Protein AF-A0A8H5CQ80-F1 (afdb_monomer_lite)

Secondary structure (DSSP, 8-state):
-----S-TT-EEEEEESSSTTEEEEE-TTTS-BEEEEE----GGG-EEEEEETTEEEEEETTT-PEEEESS--STT--PPTTPBEEEESS---BEEEEE--SSTTSPPEEEEE-TTSS-EEE---TT-SSTTB-EEE-S--GGG-EEEEE-EEEEEEE---STTSHHHHHHHHHHHTT-EEEEEE-TTS--HHHHHHHHTSTT--EEEEE---SSHHHHHHHHHHHHHHS-TTTEEEEEEEEEPPPPP---GGG--HHHHHHHHIIIIIHHHHHHHHHHHHHHT-SSPPTTT--SEEEEEEEEGGGT---TT-TTHHHHHHHHHHHHHHHHHHHTTTTEEEEEEEETTGGGGSTT------GGGS--HHHHHHHHHHHHH--GGG--SEEEE--TT-HHHHHHHHHHHHHHTTS-SPP-

pLDDT: mean 84.04, std 16.62, range [25.98, 98.75]

Foldseek 3Di:
DPPPLDDAQFKWWKAALVNRQWTFFQDPVVSKFTFIDGDDQAQRRIWGWHDDPAFTWTAGRPPRFTFAWPDDQDLPDDDDWQGFIITHPDTHGWHWDWDDDDDPPDQIKTWTHRHPDLWTWFQDDPPDHDPGTITIDRDDDSRRIIGIQTEAEEAEAECLPACFALSLLLQQLVLVVLHAYEYEYAPVYDCPVSQVVSVVRPNYHYDYFHQPALALVSLVVSLVVVCVVAPSVRYQHAHYEYEQDFQDQAQQVVQDPVSVVRSCSRQPRSLVSSVVSSVVSLVPNNFQDPQQRASHEYEYEAEPLLPDDDNRSHCRSVSRVNSLVVLVVCCVVCLVVRYAGAYEYEYDSVPPDPPPPPPDPPLQDDRSNNSSVVVVVQRNHHSVDHDRYHYDGRPPHPVVVCVVVVVVVVVVVVPDPDD

Organism: NCBI:txid201217

InterPro domains:
  IPR000772 Ricin B, lectin domain [PF14200] (43-122)
  IPR002347 Short-chain dehydrogenase/reductase SDR [PF00106] (155-351)
  IPR035992 Ricin B-like lectins [SSF50370] (6-150)
  IPR036291 NAD(P)-binding domain superfamily [SSF51735] (153-387)

Sequence (419 aa):
MSVREVHSGRRYRLTNGYFTDQVLNLSTSDHRSIIRHGFHGGDNQKWEFLETNDGWYIKNVSTGLYVAVEGPRNSDAEYANWTKVVGSQEPFKWHLHLEVGPGAALAPVFRVQVPRSDKRLEFGLNGATLDGIVCLYCSPGVHQRWSLVEFRRVMVIAGVDNDRGAGAAVAHRFAGEGYAIALVDTPNNSLDRLQRELSSISGVEAATFLLQSYSAQAIVEVWESIKKRFNSSSYEIRVGIWNSPRPERKRFLDITPDEIEQSTQANIVAAVSFARQAILAFRENTSLESGSRKYGTLIFTGGTESLQINAFAGTSSLFQCALRFLSQTLNKEFGPDNIHVAHVILGDFSSFGPRSEREGSEDLKQTAESIAKSYLHLVGQDRSAWTWELDLRPAQSPYSRTLGAEIISLLARVDGPPV

Structure (mmCIF, N/CA/C/O backbone):
data_AF-A0A8H5CQ80-F1
#
_entry.id   AF-A0A8H5CQ80-F1
#
loop_
_atom_site.group_PDB
_atom_site.id
_atom_site.type_symbol
_atom_site.label_atom_id
_atom_site.label_alt_id
_atom_site.label_comp_id
_atom_site.label_asym_id
_atom_site.label_entity_id
_atom_site.label_seq_id
_atom_site.pdbx_PDB_ins_code
_atom_site.Cartn_x
_atom_site.Cartn_y
_atom_site.Cartn_z
_atom_site.occupancy
_atom_site.B_iso_or_equiv
_atom_site.auth_seq_id
_atom_site.auth_comp_id
_atom_site.auth_asym_id
_atom_site.auth_atom_id
_atom_site.pdbx_PDB_model_num
ATOM 1 N N . MET A 1 1 ? -30.209 7.115 -1.397 1.00 25.98 1 MET A N 1
ATOM 2 C CA . MET A 1 1 ? -29.107 6.134 -1.301 1.00 25.98 1 MET A CA 1
ATOM 3 C C . MET A 1 1 ? -28.359 6.437 -0.019 1.00 25.98 1 MET A C 1
ATOM 5 O O . MET A 1 1 ? -27.890 7.559 0.107 1.00 25.98 1 MET A O 1
ATOM 9 N N . SER A 1 2 ? -28.315 5.525 0.959 1.00 27.94 2 SER A N 1
ATOM 10 C CA . SER A 1 2 ? -27.436 5.735 2.113 1.00 27.94 2 SER A CA 1
ATOM 11 C C . SER A 1 2 ? -26.006 5.604 1.609 1.00 27.94 2 SER A C 1
ATOM 13 O O . SER A 1 2 ? -25.601 4.513 1.203 1.00 27.94 2 SER A O 1
ATOM 15 N N . VAL A 1 3 ? -25.248 6.695 1.595 1.00 38.47 3 VAL A N 1
ATOM 16 C CA . VAL A 1 3 ? -23.794 6.580 1.543 1.00 38.47 3 VAL A CA 1
ATOM 17 C C . VAL A 1 3 ? -23.433 5.831 2.823 1.00 38.47 3 VAL A C 1
ATOM 19 O O . VAL A 1 3 ? -23.606 6.354 3.919 1.00 38.47 3 VAL A O 1
ATOM 22 N N . ARG A 1 4 ? -23.091 4.543 2.719 1.00 53.56 4 ARG A N 1
ATOM 23 C CA . ARG A 1 4 ? -22.520 3.819 3.855 1.00 53.56 4 ARG A CA 1
ATOM 24 C C . ARG A 1 4 ? -21.149 4.443 4.080 1.00 53.56 4 ARG A C 1
ATOM 26 O O . ARG A 1 4 ? -20.244 4.204 3.297 1.00 53.56 4 ARG A O 1
ATOM 33 N N . GLU A 1 5 ? -21.040 5.303 5.082 1.00 77.44 5 GLU A N 1
ATOM 34 C CA . GLU A 1 5 ? -19.808 6.040 5.401 1.00 77.44 5 GLU A CA 1
ATOM 35 C C . GLU A 1 5 ? -18.782 5.175 6.150 1.00 77.44 5 GLU A C 1
ATOM 37 O O . GLU A 1 5 ? -17.594 5.488 6.180 1.00 77.44 5 GLU A O 1
ATOM 42 N N . VAL A 1 6 ? -19.239 4.058 6.724 1.00 85.75 6 VAL A N 1
ATOM 43 C CA . VAL A 1 6 ? -18.405 3.033 7.355 1.00 85.75 6 VAL A CA 1
ATOM 44 C C . VAL A 1 6 ? -18.581 1.730 6.586 1.00 85.75 6 VAL A C 1
ATOM 46 O O . VAL A 1 6 ? -19.703 1.317 6.283 1.00 85.75 6 VAL A O 1
ATOM 49 N N . HIS A 1 7 ? -17.468 1.076 6.274 1.00 86.94 7 HIS A N 1
ATOM 50 C CA . HIS A 1 7 ? -17.417 -0.150 5.493 1.00 86.94 7 HIS A CA 1
ATOM 51 C C . HIS A 1 7 ? -16.868 -1.294 6.347 1.00 86.94 7 HIS A C 1
ATOM 53 O O . HIS A 1 7 ? -15.833 -1.160 7.001 1.00 86.94 7 HIS A O 1
ATOM 59 N N . SER A 1 8 ? -17.557 -2.435 6.311 1.00 90.69 8 SER A N 1
ATOM 60 C CA . SER A 1 8 ? -17.121 -3.650 7.004 1.00 90.69 8 SER A CA 1
ATOM 61 C C . SER A 1 8 ? -15.742 -4.111 6.515 1.00 90.69 8 SER A C 1
ATOM 63 O O . SER A 1 8 ? -15.456 -4.068 5.318 1.00 90.69 8 SER A O 1
ATOM 65 N N . GLY A 1 9 ? -14.880 -4.530 7.440 1.00 87.00 9 GLY A N 1
ATOM 66 C CA . GLY A 1 9 ? -13.499 -4.957 7.195 1.00 87.00 9 GLY A CA 1
ATOM 67 C C . GLY A 1 9 ? -12.501 -3.817 6.958 1.00 87.00 9 GLY A C 1
ATOM 68 O O . GLY A 1 9 ? -11.306 -4.074 6.806 1.00 87.00 9 GLY A O 1
ATOM 69 N N . ARG A 1 10 ? -12.940 -2.549 6.920 1.00 86.69 10 ARG A N 1
ATOM 70 C CA . ARG A 1 10 ? -12.029 -1.399 6.809 1.00 86.69 10 ARG A CA 1
ATOM 71 C C . ARG A 1 10 ? -11.515 -0.975 8.184 1.00 86.69 10 ARG A C 1
ATOM 73 O O . ARG A 1 10 ? -12.141 -1.212 9.220 1.00 86.69 10 ARG A O 1
ATOM 80 N N . ARG A 1 11 ? -10.334 -0.354 8.177 1.00 90.25 11 ARG A N 1
ATOM 81 C CA . ARG A 1 11 ? -9.630 0.109 9.376 1.00 90.25 11 ARG A CA 1
ATOM 82 C C . ARG A 1 11 ? -9.826 1.604 9.537 1.00 90.25 11 ARG A C 1
ATOM 84 O O . ARG A 1 11 ? -9.648 2.357 8.585 1.00 90.25 11 ARG A O 1
ATOM 91 N N . TYR A 1 12 ? -10.117 2.023 10.756 1.00 91.75 12 TYR A N 1
ATOM 92 C CA . TYR A 1 12 ? -10.395 3.405 11.092 1.00 91.75 12 TYR A CA 1
ATOM 93 C C . TYR A 1 12 ? -9.608 3.833 12.319 1.00 91.75 12 TYR A C 1
ATOM 95 O O . TYR A 1 12 ? -9.352 3.055 13.241 1.00 91.75 12 TYR A O 1
ATOM 103 N N . ARG A 1 13 ? -9.278 5.115 12.351 1.00 91.50 13 ARG A N 1
ATOM 104 C CA . ARG A 1 13 ? -8.938 5.841 13.566 1.00 91.50 13 ARG A CA 1
ATOM 105 C C . ARG A 1 13 ? -10.176 6.595 14.026 1.00 91.50 13 ARG A C 1
ATOM 107 O O . ARG A 1 13 ? -10.777 7.317 13.233 1.00 91.50 13 ARG A O 1
ATOM 114 N N . LEU A 1 14 ? -10.530 6.460 15.298 1.00 92.69 14 LEU A N 1
ATOM 115 C CA . LEU A 1 14 ? -11.613 7.236 15.895 1.00 92.69 14 LEU A CA 1
ATOM 116 C C . LEU A 1 14 ? -11.020 8.475 16.566 1.00 92.69 14 LEU A C 1
ATOM 118 O O . LEU A 1 14 ? -10.295 8.342 17.554 1.00 92.69 14 LEU A O 1
ATOM 122 N N . THR A 1 15 ? -11.322 9.659 16.036 1.00 89.00 15 THR A N 1
ATOM 123 C CA . THR A 1 15 ? -10.978 10.951 16.648 1.00 89.00 15 THR A CA 1
ATOM 124 C C . THR A 1 15 ? -12.203 11.542 17.332 1.00 89.00 15 THR A C 1
ATOM 126 O O . THR A 1 15 ? -13.343 11.309 16.921 1.00 89.00 15 THR A O 1
ATOM 129 N N . ASN A 1 16 ? -11.980 12.308 18.394 1.00 86.38 16 ASN A N 1
ATOM 130 C CA . ASN A 1 16 ? -13.064 12.922 19.146 1.00 86.38 16 ASN A CA 1
ATOM 131 C C . ASN A 1 16 ? -13.352 14.347 18.676 1.00 86.38 16 ASN A C 1
ATOM 133 O O . ASN A 1 16 ? -12.437 15.114 18.388 1.00 86.38 16 ASN A O 1
ATOM 137 N N . GLY A 1 17 ? -14.632 14.716 18.649 1.00 77.62 17 GLY A N 1
ATOM 138 C CA . GLY A 1 17 ? -15.070 16.042 18.218 1.00 77.62 17 GLY A CA 1
ATOM 139 C C . GLY A 1 17 ? -14.641 17.186 19.143 1.00 77.62 17 GLY A C 1
ATOM 140 O O . GLY A 1 17 ? -14.651 18.332 18.706 1.00 77.62 17 GLY A O 1
ATOM 141 N N . TYR A 1 18 ? -14.269 16.901 20.395 1.00 80.81 18 TYR A N 1
ATOM 142 C CA . TYR A 1 18 ? -13.753 17.897 21.338 1.00 80.81 18 TYR A CA 1
ATOM 143 C C . TYR A 1 18 ? -12.227 17.826 21.468 1.00 80.81 18 TYR A C 1
ATOM 145 O O . TYR A 1 18 ? -11.534 18.820 21.267 1.00 80.81 18 TYR A O 1
ATOM 153 N N . PHE A 1 19 ? -11.689 16.640 21.760 1.00 78.44 19 PHE A N 1
ATOM 154 C CA . PHE A 1 19 ? -10.244 16.405 21.835 1.00 78.44 19 PHE A CA 1
ATOM 155 C C . PHE A 1 19 ? -9.700 16.014 20.457 1.00 78.44 19 PHE A C 1
ATOM 157 O O . PHE A 1 19 ? -9.468 14.840 20.175 1.00 78.44 19 PHE A O 1
ATOM 164 N N . THR A 1 20 ? -9.564 17.006 19.579 1.00 75.38 20 THR A N 1
ATOM 165 C CA . THR A 1 20 ? -9.284 16.789 18.146 1.00 75.38 20 THR A CA 1
ATOM 166 C C . THR A 1 20 ? -7.913 16.170 17.843 1.00 75.38 20 THR A C 1
ATOM 168 O O . THR A 1 20 ? -7.733 15.578 16.780 1.00 75.38 20 THR A O 1
ATOM 171 N N . ASP A 1 21 ? -6.967 16.251 18.778 1.00 80.56 21 ASP A N 1
ATOM 172 C CA . ASP A 1 21 ? -5.629 15.651 18.727 1.00 80.56 21 ASP A CA 1
ATOM 173 C C . ASP A 1 21 ? -5.555 14.257 19.385 1.00 80.56 21 ASP A C 1
ATOM 175 O O . ASP A 1 21 ? -4.530 13.574 19.297 1.00 80.56 21 ASP A O 1
ATOM 179 N N . GLN A 1 22 ? -6.639 13.817 20.032 1.00 87.06 22 GLN A N 1
ATOM 180 C CA . GLN A 1 22 ? -6.711 12.563 20.777 1.00 87.06 22 GLN A CA 1
ATOM 181 C C . GLN A 1 22 ? -7.556 11.519 20.041 1.00 87.06 22 GLN A C 1
ATOM 183 O O . GLN A 1 22 ? -8.558 11.819 19.383 1.00 87.06 22 GLN A O 1
ATOM 188 N N . VAL A 1 23 ? -7.163 10.256 20.188 1.00 92.19 23 VAL A N 1
ATOM 189 C CA . VAL A 1 23 ? -7.781 9.116 19.503 1.00 92.19 23 VAL A CA 1
ATOM 190 C C . VAL A 1 23 ? -8.114 7.987 20.455 1.00 92.19 23 VAL A C 1
ATOM 192 O O . VAL A 1 23 ? -7.572 7.903 21.560 1.00 92.19 23 VAL A O 1
ATOM 195 N N . LEU A 1 24 ? -9.015 7.104 20.017 1.00 94.25 24 LEU A N 1
ATOM 196 C CA . LEU A 1 24 ? -9.318 5.873 20.740 1.00 94.25 24 LEU A CA 1
ATOM 197 C C . LEU A 1 24 ? -8.093 4.956 20.706 1.00 94.25 24 LEU A C 1
ATOM 199 O O . LEU A 1 24 ? -7.647 4.556 19.629 1.00 94.25 24 LEU A O 1
ATOM 203 N N . ASN A 1 25 ? -7.562 4.619 21.877 1.00 94.56 25 ASN A N 1
ATOM 204 C CA . ASN A 1 25 ? -6.299 3.907 22.013 1.00 94.56 25 ASN A CA 1
ATOM 205 C C . ASN A 1 25 ? -6.447 2.725 22.977 1.00 94.56 25 ASN A C 1
ATOM 207 O O . ASN A 1 25 ? -6.841 2.905 24.127 1.00 94.56 25 ASN A O 1
ATOM 211 N N . LEU A 1 26 ? -6.083 1.521 22.536 1.00 96.00 26 LEU A N 1
ATOM 212 C CA . LEU A 1 26 ? -5.882 0.400 23.449 1.00 96.00 26 LEU A CA 1
ATOM 213 C C . LEU A 1 26 ? -4.549 0.593 24.173 1.00 96.00 26 LEU A C 1
ATOM 215 O O . LEU A 1 26 ? -3.501 0.737 23.536 1.00 96.00 26 LEU A O 1
ATOM 219 N N . SER A 1 27 ? -4.587 0.610 25.501 1.00 93.88 27 SER A N 1
ATOM 220 C CA . SER A 1 27 ? -3.388 0.760 26.314 1.00 93.88 27 SER A CA 1
ATOM 221 C C . SER A 1 27 ? -2.423 -0.403 26.079 1.00 93.88 27 SER A C 1
ATOM 223 O O . SER A 1 27 ? -2.795 -1.574 26.153 1.00 93.88 27 SER A O 1
ATOM 225 N N . THR A 1 28 ? -1.163 -0.080 25.799 1.00 91.00 28 THR A N 1
ATOM 226 C CA . THR A 1 28 ? -0.093 -1.072 25.641 1.00 91.00 28 THR A CA 1
ATOM 227 C C . THR A 1 28 ? 0.518 -1.496 26.974 1.00 91.00 28 THR A C 1
ATOM 229 O O . THR A 1 28 ? 1.330 -2.412 26.982 1.00 91.00 28 THR A O 1
ATOM 232 N N . SER A 1 29 ? 0.167 -0.842 28.089 1.00 91.44 29 SER A N 1
ATOM 233 C CA . SER A 1 29 ? 0.681 -1.205 29.415 1.00 91.44 29 SER A CA 1
ATOM 234 C C . SER A 1 29 ? -0.055 -2.395 30.026 1.00 91.44 29 SER A C 1
ATOM 236 O O . SER A 1 29 ? 0.568 -3.226 30.677 1.00 91.44 29 SER A O 1
ATOM 238 N N . ASP A 1 30 ? -1.369 -2.487 29.809 1.00 92.44 30 ASP A N 1
ATOM 239 C CA . ASP A 1 30 ? -2.225 -3.532 30.381 1.00 92.44 30 ASP A CA 1
ATOM 240 C C . ASP A 1 30 ? -2.962 -4.372 29.325 1.00 92.44 30 ASP A C 1
ATOM 242 O O . ASP A 1 30 ? -3.636 -5.338 29.680 1.00 92.44 30 ASP A O 1
ATOM 246 N N . HIS A 1 31 ? -2.856 -4.003 28.040 1.00 90.19 31 HIS A N 1
ATOM 247 C CA . HIS A 1 31 ? -3.554 -4.630 26.913 1.00 90.19 31 HIS A CA 1
ATOM 248 C C . HIS A 1 31 ? -5.062 -4.803 27.137 1.00 90.19 31 HIS A C 1
ATOM 250 O O . HIS A 1 31 ? -5.678 -5.722 26.596 1.00 90.19 31 HIS A O 1
ATOM 256 N N . ARG A 1 32 ? -5.673 -3.920 27.933 1.00 93.94 32 ARG A N 1
ATOM 257 C CA . ARG A 1 32 ? -7.082 -4.018 28.322 1.00 93.94 32 ARG A CA 1
ATOM 258 C C . ARG A 1 32 ? -7.762 -2.664 28.377 1.00 93.94 32 ARG A C 1
ATOM 260 O O . ARG A 1 32 ? -8.891 -2.556 27.915 1.00 93.94 32 ARG A O 1
ATOM 267 N N . SER A 1 33 ? -7.146 -1.640 28.946 1.00 93.25 33 SER A N 1
ATOM 268 C CA . SER A 1 33 ? -7.821 -0.352 29.097 1.00 93.25 33 SER A CA 1
ATOM 269 C C . SER A 1 33 ? -7.964 0.346 27.749 1.00 93.25 33 SER A C 1
ATOM 271 O O . SER A 1 33 ? -6.997 0.462 26.994 1.00 93.25 33 SER A O 1
ATOM 273 N N . ILE A 1 34 ? -9.165 0.842 27.451 1.00 94.62 34 ILE A N 1
ATOM 274 C CA . ILE A 1 34 ? -9.384 1.754 26.329 1.00 94.62 34 ILE A CA 1
ATOM 275 C C . ILE A 1 34 ? -9.250 3.170 26.873 1.00 94.62 34 ILE A C 1
ATOM 277 O O . ILE A 1 34 ? -9.972 3.566 27.788 1.00 94.62 34 ILE A O 1
ATOM 281 N N . ILE A 1 35 ? -8.297 3.919 26.334 1.00 92.50 35 ILE A N 1
ATOM 282 C CA . ILE A 1 35 ? -7.888 5.229 26.837 1.00 92.50 35 ILE A CA 1
ATOM 283 C C . ILE A 1 35 ? -7.898 6.272 25.720 1.00 92.50 35 ILE A C 1
ATOM 285 O O . ILE A 1 35 ? -7.876 5.938 24.531 1.00 92.50 35 ILE A O 1
ATOM 289 N N . ARG A 1 36 ? -7.901 7.547 26.110 1.00 89.50 36 ARG A N 1
ATOM 290 C CA . ARG A 1 36 ? -7.512 8.646 25.221 1.00 89.50 36 ARG A CA 1
ATOM 291 C C . ARG A 1 36 ? -5.992 8.709 25.118 1.00 89.50 36 ARG A C 1
ATOM 293 O O . ARG A 1 36 ? -5.297 8.557 26.122 1.00 89.50 36 ARG A O 1
ATOM 300 N N . HIS A 1 37 ? -5.483 8.950 23.919 1.00 90.31 37 HIS A N 1
ATOM 301 C CA . HIS A 1 37 ? -4.059 9.181 23.705 1.00 90.31 37 HIS A CA 1
ATOM 302 C C . HIS A 1 37 ? -3.829 10.022 22.447 1.00 90.31 37 HIS A C 1
ATOM 304 O O . HIS A 1 37 ? -4.630 9.966 21.512 1.00 90.31 37 HIS A O 1
ATOM 310 N N . GLY A 1 38 ? -2.714 10.755 22.395 1.00 91.00 38 GLY A N 1
ATOM 311 C CA . GLY A 1 38 ? -2.292 11.460 21.187 1.00 91.00 38 GLY A CA 1
ATOM 312 C C . GLY A 1 38 ? -2.024 10.478 20.045 1.00 91.00 38 GLY A C 1
ATOM 313 O O . GLY A 1 38 ? -1.478 9.388 20.266 1.00 91.00 38 GLY A O 1
ATOM 314 N N . PHE A 1 39 ? -2.421 10.837 18.825 1.00 89.38 39 PHE A N 1
ATOM 315 C CA . PHE A 1 39 ? -2.208 9.968 17.670 1.00 89.38 39 PHE A CA 1
ATOM 316 C C . PHE A 1 39 ? -0.720 9.832 17.325 1.00 89.38 39 PHE A C 1
ATOM 318 O O . PHE A 1 39 ? -0.037 10.821 17.076 1.00 89.38 39 PHE A O 1
ATOM 325 N N . HIS A 1 40 ? -0.248 8.592 17.240 1.00 87.75 40 HIS A N 1
ATOM 326 C CA . HIS A 1 40 ? 1.106 8.238 16.810 1.00 87.75 40 HIS A CA 1
ATOM 327 C C . HIS A 1 40 ? 1.114 7.130 15.742 1.00 87.75 40 HIS A C 1
ATOM 329 O O . HIS A 1 40 ? 2.169 6.598 15.407 1.00 87.75 40 HIS A O 1
ATOM 335 N N . GLY A 1 41 ? -0.055 6.734 15.226 1.00 83.81 41 GLY A N 1
ATOM 336 C CA . GLY A 1 41 ? -0.166 5.766 14.131 1.00 83.81 41 GLY A CA 1
ATOM 337 C C . GLY A 1 41 ? 0.073 4.308 14.514 1.00 83.81 41 GLY A C 1
ATOM 338 O O . GLY A 1 41 ? 0.096 3.462 13.625 1.00 83.81 41 GLY A O 1
ATOM 339 N N . GLY A 1 42 ? 0.234 3.981 15.798 1.00 86.56 42 GLY A N 1
ATOM 340 C CA . GLY A 1 42 ? 0.406 2.595 16.242 1.00 86.56 42 GLY A CA 1
ATOM 341 C C . GLY A 1 42 ? -0.853 1.751 16.030 1.00 86.56 42 GLY A C 1
ATOM 342 O O . GLY A 1 42 ? -1.969 2.265 16.036 1.00 86.56 42 GLY A O 1
ATOM 343 N N . ASP A 1 43 ? -0.694 0.438 15.871 1.00 89.50 43 ASP A N 1
ATOM 344 C CA . ASP A 1 43 ? -1.815 -0.488 15.627 1.00 89.50 43 ASP A CA 1
ATOM 345 C C . ASP A 1 43 ? -2.822 -0.555 16.774 1.00 89.50 43 ASP A C 1
ATOM 347 O O . ASP A 1 43 ? -3.993 -0.874 16.579 1.00 89.50 43 ASP A O 1
ATOM 351 N N . ASN A 1 44 ? -2.388 -0.189 17.976 1.00 92.94 44 ASN A N 1
ATOM 352 C CA . ASN A 1 44 ? -3.255 -0.040 19.132 1.00 92.94 44 ASN A CA 1
ATOM 353 C C . ASN A 1 44 ? -4.228 1.158 19.005 1.00 92.94 44 ASN A C 1
ATOM 355 O O . ASN A 1 44 ? -5.158 1.260 19.803 1.00 92.94 44 ASN A O 1
ATOM 359 N N . GLN A 1 45 ? -4.054 2.020 17.995 1.00 93.62 45 GLN A N 1
ATOM 360 C CA . GLN A 1 45 ? -4.924 3.154 17.643 1.00 93.62 45 GLN A CA 1
ATOM 361 C C . GLN A 1 45 ? -5.746 2.922 16.364 1.00 93.62 45 GLN A C 1
ATOM 363 O O . GLN A 1 45 ? -6.478 3.815 15.926 1.00 93.62 45 GLN A O 1
ATOM 368 N N . LYS A 1 46 ? -5.619 1.741 15.748 1.00 92.75 46 LYS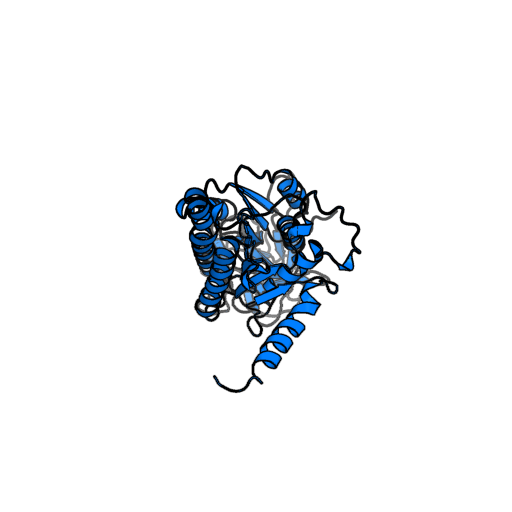 A N 1
ATOM 369 C CA . LYS A 1 46 ? -6.342 1.359 14.532 1.00 92.75 46 LYS A CA 1
ATOM 370 C C . LYS A 1 46 ? -7.407 0.324 14.874 1.00 92.75 46 LYS A C 1
ATOM 372 O O . LYS A 1 46 ? -7.153 -0.634 15.606 1.00 92.75 46 LYS A O 1
ATOM 377 N N . TRP A 1 47 ? -8.593 0.512 14.309 1.00 95.00 47 TRP A N 1
ATOM 378 C CA . TRP A 1 47 ? -9.780 -0.262 14.646 1.00 95.00 47 TRP A CA 1
ATOM 379 C C . TRP A 1 47 ? -10.458 -0.774 13.380 1.00 95.00 47 TRP A C 1
ATOM 381 O O . TRP A 1 47 ? -10.867 0.010 12.529 1.00 95.00 47 TRP A O 1
ATOM 391 N N . GLU A 1 48 ? -10.565 -2.087 13.242 1.00 94.44 48 GLU A N 1
ATOM 392 C CA . GLU A 1 48 ? -11.325 -2.742 12.184 1.00 94.44 48 GLU A CA 1
ATOM 393 C C . GLU A 1 48 ? -12.807 -2.791 12.571 1.00 94.44 48 GLU A C 1
ATOM 395 O O . GLU A 1 48 ? -13.166 -3.274 13.648 1.00 94.44 48 GLU A O 1
ATOM 400 N N . PHE A 1 49 ? -13.666 -2.277 11.695 1.00 95.00 49 PHE A N 1
ATOM 401 C CA . PHE A 1 49 ? -15.113 -2.294 11.892 1.00 95.00 49 PHE A CA 1
ATOM 402 C C . PHE A 1 49 ? -15.711 -3.484 11.159 1.00 95.00 49 PHE A C 1
ATOM 404 O O . PHE A 1 49 ? -15.524 -3.624 9.957 1.00 95.00 49 PHE A O 1
ATOM 411 N N . LEU A 1 50 ? -16.448 -4.332 11.870 1.00 95.19 50 LEU A N 1
ATOM 412 C CA . LEU A 1 50 ? -17.086 -5.522 11.311 1.00 95.19 50 LEU A CA 1
ATOM 413 C C . LEU A 1 50 ? -18.601 -5.374 11.442 1.00 95.19 50 LEU A C 1
ATOM 415 O O . LEU A 1 50 ? -19.131 -5.334 12.554 1.00 95.19 50 LEU A O 1
ATOM 419 N N . GLU A 1 51 ? -19.286 -5.258 10.309 1.00 94.25 51 GLU A N 1
ATOM 420 C CA . GLU A 1 51 ? -20.745 -5.156 10.252 1.00 94.25 51 GLU A CA 1
ATOM 421 C C . GLU A 1 51 ? -21.389 -6.483 10.677 1.00 94.25 51 GLU A C 1
ATOM 423 O O . GLU A 1 51 ? -20.930 -7.571 10.326 1.00 94.25 51 GLU A O 1
ATOM 428 N N . THR A 1 52 ? -22.471 -6.378 11.436 1.00 92.06 52 THR A N 1
ATOM 429 C CA . THR A 1 52 ? -23.339 -7.482 11.859 1.00 92.06 52 THR A CA 1
ATOM 430 C C . THR A 1 52 ? -24.770 -7.188 11.403 1.00 92.06 52 THR A C 1
ATOM 432 O O . THR A 1 52 ? -25.048 -6.094 10.915 1.00 92.06 52 THR A O 1
ATOM 435 N N . ASN A 1 53 ? -25.701 -8.129 11.586 1.00 87.62 53 ASN A N 1
ATOM 436 C CA . ASN A 1 53 ? -27.094 -7.958 11.145 1.00 87.62 53 ASN A CA 1
ATOM 437 C C . ASN A 1 53 ? -27.786 -6.700 11.713 1.00 87.62 53 ASN A C 1
ATOM 439 O O . ASN A 1 53 ? -28.716 -6.185 11.101 1.00 87.62 53 ASN A O 1
ATOM 443 N N . ASP A 1 54 ? -27.359 -6.222 12.882 1.00 87.81 54 ASP A N 1
ATOM 444 C CA . ASP A 1 54 ? -28.006 -5.152 13.646 1.00 87.81 54 ASP A CA 1
ATOM 445 C C . ASP A 1 54 ? -26.997 -4.224 14.350 1.00 87.81 54 ASP A C 1
ATOM 447 O O . ASP A 1 54 ? -27.338 -3.576 15.329 1.00 87.81 54 ASP A O 1
ATOM 451 N N . GLY A 1 55 ? -25.747 -4.138 13.891 1.00 93.12 55 GLY A N 1
ATOM 452 C CA . GLY A 1 55 ? -24.741 -3.285 14.530 1.00 93.12 55 GLY A CA 1
ATOM 453 C C . GLY A 1 55 ? -23.318 -3.572 14.075 1.00 93.12 55 GLY A C 1
ATOM 454 O O . GLY A 1 55 ? -23.102 -4.156 13.016 1.00 93.12 55 GLY A O 1
ATOM 455 N N . TRP A 1 56 ? -22.345 -3.196 14.897 1.00 96.31 56 TRP A N 1
ATOM 456 C CA . TRP A 1 56 ? -20.924 -3.273 14.573 1.00 96.31 56 TRP A CA 1
ATOM 457 C C . TRP A 1 56 ? -20.117 -3.893 15.706 1.00 96.31 56 TRP A C 1
ATOM 459 O O . TRP A 1 56 ? -20.334 -3.584 16.879 1.00 96.31 56 TRP A O 1
ATOM 469 N N . TYR A 1 57 ? -19.133 -4.710 15.347 1.00 96.94 57 TYR A N 1
ATOM 470 C CA . TYR A 1 57 ? -17.996 -4.994 16.213 1.00 96.94 57 TYR A CA 1
ATOM 471 C C . TYR A 1 57 ? -16.842 -4.064 15.855 1.00 96.94 57 TYR A C 1
ATOM 473 O O . TYR A 1 57 ? -16.614 -3.765 14.684 1.00 96.94 57 TYR A O 1
ATOM 481 N N . ILE A 1 58 ? -16.104 -3.625 16.871 1.00 97.50 58 ILE A N 1
ATOM 482 C CA . ILE A 1 58 ? -14.941 -2.749 16.715 1.00 97.50 58 ILE A CA 1
ATOM 483 C C . ILE A 1 58 ? -13.742 -3.509 17.266 1.00 97.50 58 ILE A C 1
ATOM 485 O O . ILE A 1 58 ? -13.674 -3.756 18.470 1.00 97.50 58 ILE A O 1
ATOM 489 N N . LYS A 1 59 ? -12.831 -3.929 16.391 1.00 97.12 59 LYS A N 1
ATOM 490 C CA . LYS A 1 59 ? -11.715 -4.820 16.718 1.00 97.12 59 LYS A CA 1
ATOM 491 C C . LYS A 1 59 ? -10.388 -4.083 16.614 1.00 97.12 59 LYS A C 1
ATOM 493 O O . LYS A 1 59 ? -10.109 -3.425 15.619 1.00 97.12 59 LYS A O 1
ATOM 498 N N . ASN A 1 60 ? -9.559 -4.186 17.637 1.00 96.12 60 ASN A N 1
ATOM 499 C CA . ASN A 1 60 ? -8.244 -3.574 17.665 1.00 96.12 60 ASN A CA 1
ATOM 500 C C . ASN A 1 60 ? -7.273 -4.301 16.725 1.00 96.12 60 ASN A C 1
ATOM 502 O O . ASN A 1 60 ? -7.196 -5.530 16.756 1.00 96.12 60 ASN A O 1
ATOM 506 N N . VAL A 1 61 ? -6.497 -3.557 15.933 1.00 91.50 61 VAL A N 1
ATOM 507 C CA . VAL A 1 61 ? -5.565 -4.156 14.962 1.00 91.50 61 VAL A CA 1
ATOM 508 C C . VAL A 1 61 ? -4.351 -4.802 15.641 1.00 91.50 61 VAL A C 1
ATOM 510 O O . VAL A 1 61 ? -3.900 -5.840 15.165 1.00 91.50 61 VAL A O 1
ATOM 513 N N . SER A 1 62 ? -3.838 -4.258 16.755 1.00 90.62 62 SER A N 1
ATOM 514 C CA . SER A 1 62 ? -2.614 -4.797 17.378 1.00 90.62 62 SER A CA 1
ATOM 515 C C . SER A 1 62 ? -2.837 -6.097 18.147 1.00 90.62 62 SER A C 1
ATOM 517 O O . SER A 1 62 ? -1.971 -6.967 18.152 1.00 90.62 62 SER A O 1
ATOM 519 N N . THR A 1 63 ? -3.987 -6.233 18.808 1.00 93.38 63 THR A N 1
ATOM 520 C CA . THR A 1 63 ? -4.269 -7.363 19.716 1.00 93.38 63 THR A CA 1
ATOM 521 C C . THR A 1 63 ? -5.391 -8.274 19.236 1.00 93.38 63 THR A C 1
ATOM 523 O O . THR A 1 63 ? -5.537 -9.384 19.740 1.00 93.38 63 THR A O 1
ATOM 526 N N . GLY A 1 64 ? -6.222 -7.812 18.300 1.00 93.38 64 GLY A N 1
ATOM 527 C CA . GLY A 1 64 ? -7.457 -8.492 17.924 1.00 93.38 64 GLY A CA 1
ATOM 528 C C . GLY A 1 64 ? -8.570 -8.414 18.976 1.00 93.38 64 GLY A C 1
ATOM 529 O O . GLY A 1 64 ? -9.619 -9.017 18.763 1.00 93.38 64 GLY A O 1
ATOM 530 N N . LEU A 1 65 ? -8.377 -7.683 20.080 1.00 96.62 65 LEU A N 1
ATOM 531 C CA . LEU A 1 65 ? -9.407 -7.487 21.100 1.00 96.62 65 LEU A CA 1
ATOM 532 C C . LEU A 1 65 ? -10.527 -6.580 20.591 1.00 96.62 65 LEU A C 1
ATOM 534 O O . LEU A 1 65 ? -10.286 -5.594 19.899 1.00 96.62 65 LEU A O 1
ATOM 538 N N . TYR A 1 66 ? -11.754 -6.874 20.989 1.00 97.31 66 TYR A N 1
ATOM 539 C CA . TYR A 1 66 ? -12.923 -6.056 20.715 1.00 97.31 66 TYR A CA 1
ATOM 540 C C . TYR A 1 66 ? -13.085 -4.953 21.755 1.00 97.31 66 TYR A C 1
ATOM 542 O O . TYR A 1 66 ? -12.868 -5.177 22.946 1.00 97.31 66 TYR A O 1
ATOM 550 N N . VAL A 1 67 ? -13.523 -3.776 21.313 1.00 96.94 67 VAL A N 1
ATOM 551 C CA . VAL A 1 67 ? -14.025 -2.728 22.206 1.00 96.94 67 VAL A CA 1
ATOM 552 C C . VAL A 1 67 ? -15.299 -3.245 22.864 1.00 96.94 67 VAL A C 1
ATOM 554 O O . VAL A 1 67 ? -16.275 -3.534 22.173 1.00 96.94 67 VAL A O 1
ATOM 557 N N . ALA A 1 68 ? -15.297 -3.353 24.188 1.00 95.12 68 ALA A N 1
ATOM 558 C CA . ALA A 1 68 ? -16.399 -3.875 24.982 1.00 95.12 68 ALA A CA 1
ATOM 559 C C . ALA A 1 68 ? -16.615 -3.053 26.253 1.00 95.12 68 ALA A C 1
ATOM 561 O O . ALA A 1 68 ? -15.786 -2.233 26.640 1.00 95.12 68 ALA A O 1
ATOM 562 N N . VAL A 1 69 ? -17.744 -3.283 26.913 1.00 92.62 69 VAL A N 1
ATOM 563 C CA . VAL A 1 69 ? -18.068 -2.661 28.198 1.00 92.62 69 VAL A CA 1
ATOM 564 C C . VAL A 1 69 ? -17.594 -3.568 29.335 1.00 92.62 69 VAL A C 1
ATOM 566 O O . VAL A 1 69 ? -17.708 -4.792 29.252 1.00 92.62 69 VAL A O 1
ATOM 569 N N . GLU A 1 70 ? -17.035 -2.984 30.393 1.00 90.94 70 GLU A N 1
ATOM 570 C CA . GLU A 1 70 ? -16.681 -3.722 31.604 1.00 90.94 70 GLU A CA 1
ATOM 571 C C . GLU A 1 70 ? -17.945 -4.216 32.328 1.00 90.94 70 GLU A C 1
ATOM 573 O O . GLU A 1 70 ? -18.829 -3.428 32.657 1.00 90.94 70 GLU A O 1
ATOM 578 N N . GLY A 1 71 ? -18.021 -5.525 32.592 1.00 85.81 71 GLY A N 1
ATOM 579 C CA . GLY A 1 71 ? -19.165 -6.161 33.252 1.00 85.81 71 GLY A CA 1
ATOM 580 C C . GLY A 1 71 ? -19.920 -7.144 32.344 1.00 85.81 71 GLY A C 1
ATOM 581 O O . GLY A 1 71 ? -19.300 -7.748 31.463 1.00 85.81 71 GLY A O 1
ATOM 582 N N . PRO A 1 72 ? -21.234 -7.359 32.573 1.00 78.12 72 PRO A N 1
ATOM 583 C CA . PRO A 1 72 ? -22.063 -8.249 31.756 1.00 78.12 72 PRO A CA 1
ATOM 584 C C . PRO A 1 72 ? -22.012 -7.852 30.279 1.00 78.12 72 PRO A C 1
ATOM 586 O O . PRO A 1 72 ? -21.956 -6.669 29.967 1.00 78.12 72 PRO A O 1
ATOM 589 N N . ARG A 1 73 ? -22.047 -8.824 29.361 1.00 70.88 73 ARG A N 1
ATOM 590 C CA . ARG A 1 73 ? -21.843 -8.606 27.912 1.00 70.88 73 ARG A CA 1
ATOM 591 C C . ARG A 1 73 ? -23.091 -8.901 27.078 1.00 70.88 73 ARG A C 1
ATOM 593 O O . ARG A 1 73 ? -22.995 -9.454 25.987 1.00 70.88 73 ARG A O 1
ATOM 600 N N . ASN A 1 74 ? -24.269 -8.573 27.601 1.00 68.75 74 ASN A N 1
ATOM 601 C CA . ASN A 1 74 ? -25.529 -8.714 26.874 1.00 68.75 74 ASN A CA 1
ATOM 602 C C . ASN A 1 74 ? -26.163 -7.336 26.627 1.00 68.75 74 ASN A C 1
ATOM 604 O O . ASN A 1 74 ? -25.978 -6.405 27.403 1.00 68.75 74 ASN A O 1
ATOM 608 N N . SER A 1 75 ? -26.894 -7.208 25.520 1.00 60.50 75 SER A N 1
ATOM 609 C CA . SER A 1 75 ? -27.532 -5.956 25.082 1.00 60.50 75 SER A CA 1
ATOM 610 C C . SER A 1 75 ? -28.686 -5.486 25.972 1.00 60.50 75 SER A C 1
ATOM 612 O O . SER A 1 75 ? -29.226 -4.414 25.731 1.00 60.50 75 SER A O 1
ATOM 614 N N . ASP A 1 76 ? -29.090 -6.300 26.946 1.00 65.75 76 ASP A N 1
ATOM 615 C CA . ASP A 1 76 ? -30.204 -6.026 27.857 1.00 65.75 76 ASP A CA 1
ATOM 616 C C . ASP A 1 76 ? -29.712 -5.614 29.258 1.00 65.75 76 ASP A C 1
ATOM 618 O O . ASP A 1 76 ? -30.516 -5.348 30.148 1.00 65.75 76 ASP A O 1
ATOM 622 N N . ALA A 1 77 ? -28.391 -5.551 29.462 1.00 73.06 77 ALA A N 1
ATOM 623 C CA . ALA A 1 77 ? -27.783 -5.127 30.711 1.00 73.06 77 ALA A CA 1
ATOM 624 C C . ALA A 1 77 ? -27.898 -3.609 30.884 1.00 73.06 77 ALA A C 1
ATOM 626 O O . ALA A 1 77 ? -27.571 -2.822 29.992 1.00 73.06 77 ALA A O 1
ATOM 627 N N . GLU A 1 78 ? -28.315 -3.191 32.076 1.00 82.06 78 GLU A N 1
ATOM 628 C CA . GLU A 1 78 ? -28.328 -1.787 32.461 1.00 82.06 78 GLU A CA 1
ATOM 629 C C . GLU A 1 78 ? -26.928 -1.379 32.942 1.00 82.06 78 GLU A C 1
ATOM 631 O O . GLU A 1 78 ? -26.463 -1.792 34.005 1.00 82.06 78 GLU A O 1
ATOM 636 N N . TYR A 1 79 ? -26.221 -0.591 32.131 1.00 87.56 79 TYR A N 1
ATOM 637 C CA . TYR A 1 79 ? -24.906 -0.063 32.493 1.00 87.56 79 TYR A CA 1
ATOM 638 C C . TYR A 1 79 ? -25.038 1.265 33.232 1.00 87.56 79 TYR A C 1
ATOM 640 O O . TYR A 1 79 ? -25.834 2.123 32.852 1.00 87.56 79 TYR A O 1
ATOM 648 N N . ALA A 1 80 ? -24.215 1.470 34.257 1.00 89.62 80 ALA A N 1
ATOM 649 C CA . ALA A 1 80 ? -24.145 2.746 34.953 1.00 89.62 80 ALA A CA 1
ATOM 650 C C . ALA A 1 80 ? -23.400 3.800 34.113 1.00 89.62 80 ALA A C 1
ATOM 652 O O . ALA A 1 80 ? -22.622 3.495 33.205 1.00 89.62 80 ALA A O 1
ATOM 653 N N . ASN A 1 81 ? -23.609 5.076 34.437 1.00 89.62 81 ASN A N 1
ATOM 654 C CA . ASN A 1 81 ? -22.701 6.116 33.960 1.00 89.62 81 ASN A CA 1
ATOM 655 C C . ASN A 1 81 ? -21.295 5.856 34.511 1.00 89.62 81 ASN A C 1
ATOM 657 O O . ASN A 1 81 ? -21.141 5.406 35.645 1.00 89.62 81 ASN A O 1
ATOM 661 N N . TRP A 1 82 ? -20.284 6.172 33.705 1.00 88.69 82 TRP A N 1
ATOM 662 C CA . TRP A 1 82 ? -18.867 5.978 34.016 1.00 88.69 82 TRP A CA 1
ATOM 663 C C . TRP A 1 82 ? -18.402 4.517 34.070 1.00 88.69 82 TRP A C 1
ATOM 665 O O . TRP A 1 82 ? -17.266 4.255 34.464 1.00 88.69 82 TRP A O 1
ATOM 675 N N . THR A 1 83 ? -19.222 3.559 33.617 1.00 91.12 83 THR A N 1
ATOM 676 C CA . THR A 1 83 ? -18.741 2.194 33.361 1.00 91.12 83 THR A CA 1
ATOM 677 C C . THR A 1 83 ? -17.632 2.229 32.308 1.00 91.12 83 THR A C 1
ATOM 679 O O . THR A 1 83 ? -17.784 2.861 31.259 1.00 91.12 83 THR A O 1
ATOM 682 N N . LYS A 1 84 ? -16.510 1.561 32.596 1.00 92.12 84 LYS A N 1
ATOM 683 C CA . LYS A 1 84 ? -15.317 1.569 31.746 1.00 92.12 84 LYS A CA 1
ATOM 684 C C . LYS A 1 84 ? -15.540 0.803 30.448 1.00 92.12 84 LYS A C 1
ATOM 686 O O . LYS A 1 84 ? -16.234 -0.215 30.413 1.00 92.12 84 LYS A O 1
ATOM 691 N N . VAL A 1 85 ? -14.875 1.264 29.399 1.00 93.31 85 VAL A N 1
ATOM 692 C CA . VAL A 1 85 ? -14.730 0.551 28.132 1.00 93.31 85 VAL A CA 1
ATOM 693 C C . VAL A 1 85 ? -13.363 -0.140 28.123 1.00 93.31 85 VAL A C 1
ATOM 695 O O . VAL A 1 85 ? -12.345 0.452 28.484 1.00 93.31 85 VAL A O 1
ATOM 698 N N . VAL A 1 86 ? -13.339 -1.413 27.741 1.00 95.38 86 VAL A N 1
ATOM 699 C CA . VAL A 1 86 ? -12.169 -2.297 27.811 1.00 95.38 86 VAL A CA 1
ATOM 700 C C . VAL A 1 86 ? -12.007 -3.106 26.522 1.00 95.38 86 VAL A C 1
ATOM 702 O O . VAL A 1 86 ? -12.963 -3.327 25.784 1.00 95.38 86 VAL A O 1
ATOM 705 N N . GLY A 1 87 ? -10.793 -3.573 26.256 1.00 96.44 87 GLY A N 1
ATOM 706 C CA . GLY A 1 87 ? -10.500 -4.620 25.289 1.00 96.44 87 GLY A CA 1
ATOM 707 C C . GLY A 1 87 ? -10.963 -5.981 25.810 1.00 96.44 87 GLY A C 1
ATOM 708 O O . GLY A 1 87 ? -10.750 -6.320 26.976 1.00 96.44 87 GLY A O 1
ATOM 709 N N . SER A 1 88 ? -11.601 -6.767 24.947 1.00 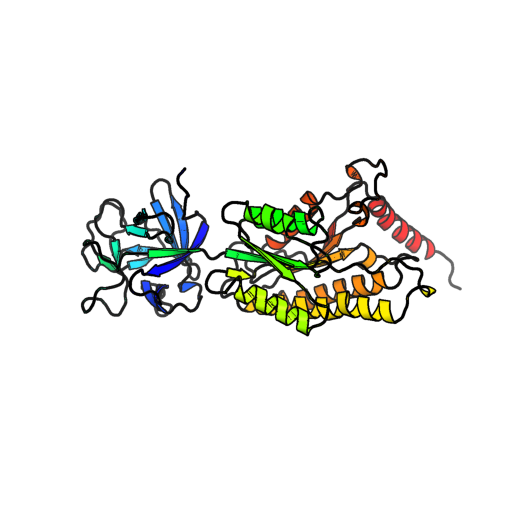95.19 88 SER A N 1
ATOM 710 C CA . SER A 1 88 ? -12.172 -8.076 25.269 1.00 95.19 88 SER A CA 1
ATOM 711 C C . SER A 1 88 ? -11.911 -9.093 24.161 1.00 95.19 88 SER A C 1
ATOM 713 O O . SER A 1 88 ? -11.936 -8.756 22.983 1.00 95.19 88 SER A O 1
ATOM 715 N N . GLN A 1 89 ? -11.694 -10.356 24.529 1.00 94.94 89 GLN A N 1
ATOM 716 C CA . GLN A 1 89 ? -11.634 -11.458 23.560 1.00 94.94 89 GLN A CA 1
ATOM 717 C C . GLN A 1 89 ? -13.014 -11.762 22.959 1.00 94.94 89 GLN A C 1
ATOM 719 O O . GLN A 1 89 ? -13.123 -12.154 21.802 1.00 94.94 89 GLN A O 1
ATOM 724 N N . GLU A 1 90 ? -14.079 -11.552 23.735 1.00 93.38 90 GLU A N 1
ATOM 725 C CA . GLU A 1 90 ? -15.450 -11.702 23.253 1.00 93.38 90 GLU A CA 1
ATOM 726 C C . GLU A 1 90 ? -15.935 -10.402 22.605 1.00 93.38 90 GLU A C 1
ATOM 728 O O . GLU A 1 90 ? -15.740 -9.327 23.193 1.00 93.38 90 GLU A O 1
ATOM 733 N N . PRO A 1 91 ? -16.589 -10.482 21.434 1.00 93.88 91 PRO A N 1
ATOM 734 C CA . PRO A 1 91 ? -17.100 -9.315 20.740 1.00 93.88 91 PRO A CA 1
ATOM 735 C C . PRO A 1 91 ? -18.268 -8.675 21.491 1.00 93.88 91 PRO A C 1
ATOM 737 O O . PRO A 1 91 ? -19.153 -9.356 22.005 1.00 93.88 91 PRO A O 1
ATOM 740 N N . PHE A 1 92 ? -18.299 -7.345 21.491 1.00 93.50 92 PHE A N 1
ATOM 741 C CA . PHE A 1 92 ? -19.412 -6.552 22.000 1.00 93.50 92 PHE A CA 1
ATOM 742 C C . PHE A 1 92 ? -19.995 -5.714 20.868 1.00 93.50 92 PHE A C 1
ATOM 744 O O . PHE A 1 92 ? -19.259 -5.081 20.107 1.00 93.50 92 PHE A O 1
ATOM 751 N N . LYS A 1 93 ? -21.320 -5.738 20.738 1.00 93.75 93 LYS A N 1
ATOM 752 C CA . LYS A 1 93 ? -22.030 -5.063 19.653 1.00 93.75 93 LYS A CA 1
ATOM 753 C C . LYS A 1 93 ? -22.250 -3.593 19.986 1.00 93.75 93 LYS A C 1
ATOM 755 O O . LYS A 1 93 ? -22.706 -3.274 21.078 1.00 93.75 93 LYS A O 1
ATOM 760 N N . TRP A 1 94 ? -22.011 -2.727 19.011 1.00 95.12 94 TRP A N 1
ATOM 761 C CA . TRP A 1 94 ? -22.257 -1.290 19.087 1.00 95.12 94 TRP A CA 1
ATOM 762 C C . TRP A 1 94 ? -23.202 -0.837 17.975 1.00 95.12 94 TRP A C 1
ATOM 764 O O . TRP A 1 94 ? -23.157 -1.355 16.859 1.00 95.12 94 TRP A O 1
ATOM 774 N N . HIS A 1 95 ? -24.034 0.163 18.250 1.00 94.62 95 HIS A N 1
ATOM 775 C CA . HIS A 1 95 ? -24.775 0.893 17.224 1.00 94.62 95 HIS A CA 1
ATOM 776 C C . HIS A 1 95 ? -24.038 2.186 16.873 1.00 94.62 95 HIS A C 1
ATOM 778 O O . HIS A 1 95 ? -23.607 2.925 17.760 1.00 94.62 95 HIS A O 1
ATOM 784 N N . LEU A 1 96 ? -23.909 2.465 15.576 1.00 93.50 96 LEU A N 1
ATOM 785 C CA . LEU A 1 96 ? -23.378 3.727 15.071 1.00 93.50 96 LEU A CA 1
ATOM 786 C C . LEU A 1 96 ? -24.541 4.612 14.636 1.00 93.50 96 LEU A C 1
ATOM 788 O O . LEU A 1 96 ? -25.276 4.266 13.712 1.00 93.50 96 LEU A O 1
ATOM 792 N N . HIS A 1 97 ? -24.697 5.757 15.290 1.00 90.94 97 HIS A N 1
ATOM 793 C CA . HIS A 1 97 ? -25.689 6.757 14.913 1.00 90.94 97 HIS A CA 1
ATOM 794 C C . HIS A 1 97 ? -24.994 7.934 14.241 1.00 90.94 97 HIS A C 1
ATOM 796 O O . HIS A 1 97 ? -24.188 8.612 14.876 1.00 90.94 97 HIS A O 1
ATOM 802 N N . LEU A 1 98 ? -25.307 8.172 12.968 1.00 88.19 98 LEU A N 1
ATOM 803 C CA . LEU A 1 98 ? -24.826 9.335 12.232 1.00 88.19 98 LEU A CA 1
ATOM 804 C C . LEU A 1 98 ? -25.519 10.605 12.744 1.00 88.19 98 LEU A C 1
ATOM 806 O O . LEU A 1 98 ? -26.747 10.691 12.779 1.00 88.19 98 LEU A O 1
ATOM 810 N N . GLU A 1 99 ? -24.728 11.597 13.129 1.00 82.25 99 GLU A N 1
ATOM 811 C CA . GLU A 1 99 ? -25.183 12.928 13.507 1.00 82.25 99 GLU A CA 1
ATOM 812 C C . GLU A 1 99 ? -25.191 13.811 12.255 1.00 82.25 99 GLU A C 1
ATOM 814 O O . GLU A 1 99 ? -24.156 14.317 11.820 1.00 82.25 99 GLU A O 1
ATOM 819 N N . VAL A 1 100 ? -26.366 13.973 11.646 1.00 64.69 100 VAL A N 1
ATOM 820 C CA . VAL A 1 100 ? -26.529 14.823 10.461 1.00 64.69 100 VAL A CA 1
ATOM 821 C C . VAL A 1 100 ? -26.429 16.291 10.888 1.00 64.69 100 VAL A C 1
ATOM 823 O O . VAL A 1 100 ? -27.315 16.811 11.564 1.00 64.69 100 VAL A O 1
ATOM 826 N N . GLY A 1 101 ? -25.334 16.959 10.519 1.00 55.44 101 GLY A N 1
ATOM 827 C CA . GLY A 1 101 ? -25.184 18.407 10.684 1.00 55.44 101 GLY A CA 1
ATOM 828 C C . GLY A 1 101 ? -25.999 19.199 9.647 1.00 55.44 101 GLY A C 1
ATOM 829 O O . GLY A 1 101 ? -26.369 18.655 8.604 1.00 55.44 101 GLY A O 1
ATOM 830 N N . PRO A 1 102 ? -26.281 20.494 9.886 1.00 39.50 102 PRO A N 1
ATOM 831 C CA . PRO A 1 102 ? -26.936 21.346 8.901 1.00 39.50 102 PRO A CA 1
ATOM 832 C C . PRO A 1 102 ? -25.963 21.654 7.749 1.00 39.50 102 PRO A C 1
ATOM 834 O O . PRO A 1 102 ? -25.182 22.597 7.817 1.00 39.50 102 PRO A O 1
ATOM 837 N N . GLY A 1 103 ? -26.000 20.840 6.692 1.00 46.47 103 GLY A N 1
ATOM 838 C CA . GLY A 1 103 ? -25.281 21.075 5.435 1.00 46.47 103 GLY A CA 1
ATOM 839 C C . GLY A 1 103 ? -24.300 19.962 5.057 1.00 46.47 103 GLY A C 1
ATOM 840 O O . GLY A 1 103 ? -23.493 19.513 5.864 1.00 46.47 103 GLY A O 1
ATOM 841 N N . ALA A 1 104 ? -24.347 19.546 3.791 1.00 47.56 104 ALA A N 1
ATOM 842 C CA . ALA A 1 104 ? -23.627 18.407 3.208 1.00 47.56 104 ALA A CA 1
ATOM 843 C C . ALA A 1 104 ? -22.089 18.565 3.086 1.00 47.56 104 ALA A C 1
ATOM 845 O O . ALA A 1 104 ? -21.459 17.818 2.344 1.00 47.56 104 ALA A O 1
ATOM 846 N N . ALA A 1 105 ? -21.479 19.544 3.765 1.00 46.72 105 ALA A N 1
ATOM 847 C CA . ALA A 1 105 ? -20.072 19.921 3.582 1.00 46.72 105 ALA A CA 1
ATOM 848 C C . ALA A 1 105 ? -19.138 19.505 4.736 1.00 46.72 105 ALA A C 1
ATOM 850 O O . ALA A 1 105 ? -17.934 19.740 4.653 1.00 46.72 105 ALA A O 1
ATOM 851 N N . LEU A 1 106 ? -19.661 18.917 5.817 1.00 58.50 106 LEU A N 1
ATOM 852 C CA . LEU A 1 106 ? -18.860 18.493 6.971 1.00 58.50 106 LEU A CA 1
ATOM 853 C C . LEU A 1 106 ? -18.644 16.977 6.966 1.00 58.50 106 LEU A C 1
ATOM 855 O O . LEU A 1 106 ? -19.539 16.220 6.598 1.00 58.50 106 LEU A O 1
ATOM 859 N N . ALA A 1 107 ? -17.452 16.549 7.394 1.00 68.19 107 ALA A N 1
ATOM 860 C CA . ALA A 1 107 ? -17.137 15.136 7.583 1.00 68.19 107 ALA A CA 1
ATOM 861 C C . ALA A 1 107 ? -18.141 14.485 8.554 1.00 68.19 107 ALA A C 1
ATOM 863 O O . ALA A 1 107 ? -18.555 15.134 9.522 1.00 68.19 107 ALA A O 1
ATOM 864 N N . PRO A 1 108 ? -18.525 13.220 8.323 1.00 80.56 108 PRO A N 1
ATOM 865 C CA . PRO A 1 108 ? -19.542 12.573 9.128 1.00 80.56 108 PRO A CA 1
ATOM 866 C C . PRO A 1 108 ? -19.092 12.373 10.571 1.00 80.56 108 PRO A C 1
ATOM 868 O O . PRO A 1 108 ? -17.943 12.025 10.854 1.00 80.56 108 PRO A O 1
ATOM 871 N N . VAL A 1 109 ? -20.031 12.595 11.487 1.00 87.56 109 VAL A N 1
ATOM 872 C CA . VAL A 1 109 ? -19.821 12.477 12.928 1.00 87.56 109 VAL A CA 1
ATOM 873 C C . VAL A 1 109 ? -20.768 11.426 13.476 1.00 87.56 109 VAL A C 1
ATOM 875 O O . VAL A 1 109 ? -21.962 11.459 13.207 1.00 87.56 109 VAL A O 1
ATOM 878 N N . PHE A 1 110 ? -20.248 10.517 14.287 1.00 91.06 110 PHE A N 1
ATOM 879 C CA . PHE A 1 110 ? -20.984 9.381 14.816 1.00 91.06 110 PHE A CA 1
ATOM 880 C C . PHE A 1 110 ? -21.114 9.440 16.332 1.00 91.06 110 PHE A C 1
ATOM 882 O O . PHE A 1 110 ? -20.254 9.964 17.043 1.00 91.06 110 PHE A O 1
ATOM 889 N N . ARG A 1 111 ? -22.175 8.814 16.834 1.00 92.56 111 ARG A N 1
ATOM 890 C CA . ARG A 1 111 ? -22.297 8.366 18.220 1.00 92.56 111 ARG A CA 1
ATOM 891 C C . ARG A 1 111 ? -22.162 6.850 18.255 1.00 92.56 111 ARG A C 1
ATOM 893 O O . ARG A 1 111 ? -22.891 6.160 17.546 1.00 92.56 111 ARG A O 1
ATOM 900 N N . VAL A 1 112 ? -21.255 6.347 19.088 1.00 94.19 112 VAL A N 1
ATOM 901 C CA . VAL A 1 112 ? -21.070 4.908 19.322 1.00 94.19 112 VAL A CA 1
ATOM 902 C C . VAL A 1 112 ? -21.868 4.539 20.571 1.00 94.19 112 VAL A C 1
ATOM 904 O O . VAL A 1 112 ? -21.539 4.988 21.668 1.00 94.19 112 VAL A O 1
ATOM 907 N N . GLN A 1 113 ? -22.959 3.795 20.401 1.00 94.31 113 GLN A N 1
ATOM 908 C CA . GLN A 1 113 ? -23.980 3.576 21.428 1.00 94.31 113 GLN A CA 1
ATOM 909 C C . GLN A 1 113 ? -24.124 2.094 21.771 1.00 94.31 113 GLN A C 1
ATOM 911 O O . GLN A 1 113 ? -24.047 1.230 20.894 1.00 94.31 113 GLN A O 1
ATOM 916 N N . VAL A 1 114 ? -24.354 1.803 23.051 1.00 93.62 114 VAL A N 1
ATOM 917 C CA . VAL A 1 114 ? -24.728 0.460 23.502 1.00 93.62 114 VAL A CA 1
ATOM 918 C C . VAL A 1 114 ? -26.132 0.131 22.963 1.00 93.62 114 VAL A C 1
ATOM 920 O O . VAL A 1 114 ? -27.044 0.948 23.122 1.00 93.62 114 VAL A O 1
ATOM 923 N N . PRO A 1 115 ? -26.346 -1.034 22.321 1.00 91.31 115 PRO A N 1
ATOM 924 C CA . PRO A 1 115 ? -27.655 -1.415 21.797 1.00 91.31 115 PRO A CA 1
ATOM 925 C C . PRO A 1 115 ? -28.752 -1.317 22.863 1.00 91.31 115 PRO A C 1
ATOM 927 O O . PRO A 1 115 ? -28.542 -1.726 23.998 1.00 91.31 115 PRO A O 1
ATOM 930 N N . ARG A 1 116 ? -29.923 -0.780 22.489 1.00 87.56 116 ARG A N 1
ATOM 931 C CA . ARG A 1 116 ? -31.115 -0.633 23.360 1.00 87.56 116 ARG A CA 1
ATOM 932 C C . ARG A 1 116 ? -30.891 0.168 24.656 1.00 87.56 116 ARG A C 1
ATOM 934 O O . ARG A 1 116 ? -31.726 0.122 25.550 1.00 87.56 116 ARG A O 1
ATOM 941 N N . SER A 1 117 ? -29.812 0.940 24.740 1.00 89.38 117 SER A N 1
ATOM 942 C CA . SER A 1 117 ? -29.468 1.771 25.896 1.00 89.38 117 SER A CA 1
ATOM 943 C C . SER A 1 117 ? -29.277 3.228 25.477 1.00 89.38 117 SER A C 1
ATOM 945 O O . SER A 1 117 ? -29.002 3.504 24.314 1.00 89.38 117 SER A O 1
ATOM 947 N N . ASP A 1 118 ? -29.386 4.174 26.409 1.00 89.00 118 ASP A N 1
ATOM 948 C CA . ASP A 1 118 ? -29.025 5.583 26.198 1.00 89.00 118 ASP A CA 1
ATOM 949 C C . ASP A 1 118 ? -27.513 5.848 26.349 1.00 89.00 118 ASP A C 1
ATOM 951 O O . ASP A 1 118 ? -27.048 6.965 26.111 1.00 89.00 118 ASP A O 1
ATOM 955 N N . LYS A 1 119 ? -26.744 4.823 26.736 1.00 92.06 119 LYS A N 1
ATOM 956 C CA . LYS A 1 119 ? -25.317 4.908 27.042 1.00 92.06 119 LYS A CA 1
ATOM 957 C C . LYS A 1 119 ? -24.460 4.926 25.782 1.00 92.06 119 LYS A C 1
ATOM 959 O O . LYS A 1 119 ? -24.555 4.051 24.919 1.00 92.06 119 LYS A O 1
ATOM 964 N N . ARG A 1 120 ? -23.576 5.918 25.702 1.00 92.81 120 ARG A N 1
ATOM 965 C CA . ARG A 1 120 ? -22.682 6.160 24.565 1.00 92.81 120 ARG A CA 1
ATOM 966 C C . ARG A 1 120 ? -21.236 6.244 25.015 1.00 92.81 120 ARG A C 1
ATOM 968 O O . ARG A 1 120 ? -20.954 6.605 26.154 1.00 92.81 120 ARG A O 1
ATOM 975 N N . LEU A 1 121 ? -20.337 5.927 24.093 1.00 92.50 121 LEU A N 1
ATOM 976 C CA . LEU A 1 121 ? -18.898 6.022 24.287 1.00 92.50 121 LEU A CA 1
ATOM 977 C C . LEU A 1 121 ? -18.481 7.498 24.414 1.00 92.50 121 LEU A C 1
ATOM 979 O O . LEU A 1 121 ? -18.772 8.313 23.534 1.00 92.50 121 LEU A O 1
ATOM 983 N N . GLU A 1 122 ? -17.815 7.825 25.520 1.00 88.94 122 GLU A N 1
ATOM 984 C CA . GLU A 1 122 ? -17.514 9.181 25.997 1.00 88.94 122 GLU A CA 1
ATOM 985 C C . GLU A 1 122 ? -16.005 9.337 26.258 1.00 88.94 122 GLU A C 1
ATOM 987 O O . GLU A 1 122 ? -15.404 8.555 27.004 1.00 88.94 122 GLU A O 1
ATOM 992 N N . PHE A 1 123 ? -15.394 10.388 25.694 1.00 80.19 123 PHE A N 1
ATOM 993 C CA . PHE A 1 123 ? -14.083 10.884 26.133 1.00 80.19 123 PHE A CA 1
ATOM 994 C C . PHE A 1 123 ? -14.259 11.927 27.234 1.00 80.19 123 PHE A C 1
ATOM 996 O O . PHE A 1 123 ? -14.344 13.113 26.945 1.00 80.19 123 PHE A O 1
ATOM 1003 N N . GLY A 1 124 ? -14.277 11.441 28.476 1.00 66.81 124 GLY A N 1
ATOM 1004 C CA . GLY A 1 124 ? -14.406 12.167 29.743 1.00 66.81 124 GLY A CA 1
ATOM 1005 C C . GLY A 1 124 ? -14.510 13.700 29.740 1.00 66.81 124 GLY A C 1
ATOM 1006 O O . GLY A 1 124 ? -13.601 14.409 29.308 1.00 66.81 124 GLY A O 1
ATOM 1007 N N . LEU A 1 125 ? -15.575 14.197 30.372 1.00 61.66 125 LEU A N 1
ATOM 1008 C CA . LEU A 1 125 ? -15.821 15.605 30.695 1.00 61.66 125 LEU A CA 1
ATOM 1009 C C . LEU A 1 125 ? -14.905 16.138 31.817 1.00 61.66 125 LEU A C 1
ATOM 1011 O O . LEU A 1 125 ? -14.558 15.420 32.758 1.00 61.66 125 LEU A O 1
ATOM 1015 N N . ASN A 1 126 ? -14.562 17.429 31.720 1.00 49.06 126 ASN A N 1
ATOM 1016 C CA . ASN A 1 126 ? -13.797 18.229 32.687 1.00 49.06 126 ASN A CA 1
ATOM 1017 C C . ASN A 1 126 ? -14.038 17.826 34.159 1.00 49.06 126 ASN A C 1
ATOM 1019 O O . ASN A 1 126 ? -15.077 18.140 34.734 1.00 49.06 126 ASN A O 1
ATOM 1023 N N . GLY A 1 127 ? -13.039 17.187 34.776 1.00 45.47 127 GLY A N 1
ATOM 1024 C CA . GLY A 1 127 ? -12.947 16.992 36.230 1.00 45.47 127 GLY A CA 1
ATOM 1025 C C . GLY A 1 127 ? -13.548 15.703 36.799 1.00 45.47 127 GLY A C 1
ATOM 1026 O O . GLY A 1 127 ? -13.304 15.409 37.964 1.00 45.47 127 GLY A O 1
ATOM 1027 N N . ALA A 1 128 ? -14.266 14.902 36.008 1.00 51.97 128 ALA A N 1
ATOM 1028 C CA . ALA A 1 128 ? -14.871 13.656 36.481 1.00 51.97 128 ALA A CA 1
ATOM 1029 C C . ALA A 1 128 ? -14.546 12.486 35.550 1.00 51.97 128 ALA A C 1
ATOM 1031 O O . ALA A 1 128 ? -15.442 11.944 34.923 1.00 51.97 128 ALA A O 1
ATOM 1032 N N . THR A 1 129 ? -13.279 12.086 35.400 1.00 52.66 129 THR A N 1
ATOM 1033 C CA . THR A 1 129 ? -12.976 10.798 34.747 1.00 52.66 129 THR A CA 1
ATOM 1034 C C . THR A 1 129 ? -11.640 10.202 35.162 1.00 52.66 129 THR A C 1
ATOM 1036 O O . THR A 1 129 ? -10.649 10.902 35.327 1.00 52.66 129 THR A O 1
ATOM 1039 N N . LEU A 1 130 ? -11.677 8.875 35.283 1.00 59.94 130 LEU A N 1
ATOM 1040 C CA . LEU A 1 130 ? -10.640 7.902 35.628 1.00 59.94 130 LEU A CA 1
ATOM 1041 C C . LEU A 1 130 ? -9.374 8.017 34.749 1.00 59.94 130 LEU A C 1
ATOM 1043 O O . LEU A 1 130 ? -9.170 7.187 33.867 1.00 59.94 130 LEU A O 1
ATOM 1047 N N . ASP A 1 131 ? -8.554 9.053 34.932 1.00 71.62 131 ASP A N 1
ATOM 1048 C CA . ASP A 1 131 ? -7.222 9.204 34.319 1.00 71.62 131 ASP A CA 1
ATOM 1049 C C . ASP A 1 131 ? -7.168 8.951 32.796 1.00 71.62 131 ASP A C 1
ATOM 1051 O O . ASP A 1 131 ? -6.237 8.356 32.261 1.00 71.62 131 ASP A O 1
ATOM 1055 N N . GLY A 1 132 ? -8.186 9.415 32.059 1.00 78.00 132 GLY A N 1
ATOM 1056 C CA . GLY A 1 132 ? -8.244 9.277 30.598 1.00 78.00 132 GLY A CA 1
ATOM 1057 C C . GLY A 1 132 ? -8.779 7.943 30.070 1.00 78.00 132 GLY A C 1
ATOM 1058 O O . GLY A 1 132 ? -8.730 7.722 28.860 1.00 78.00 132 GLY A O 1
ATOM 1059 N N . ILE A 1 133 ? -9.335 7.090 30.933 1.00 87.88 133 ILE A N 1
ATOM 1060 C CA . ILE A 1 133 ? -10.085 5.896 30.528 1.00 87.88 133 ILE A CA 1
ATOM 1061 C C . ILE A 1 133 ? -11.417 6.292 29.881 1.00 87.88 133 ILE A C 1
ATOM 1063 O O . ILE A 1 133 ? -12.165 7.137 30.379 1.00 87.88 133 ILE A O 1
ATOM 1067 N N . VAL A 1 134 ? -11.723 5.638 28.766 1.00 90.56 134 VAL A N 1
ATOM 1068 C CA . VAL A 1 134 ? -12.969 5.795 28.015 1.00 90.56 134 VAL A CA 1
ATOM 1069 C C . VAL A 1 134 ? -14.101 5.093 28.741 1.00 90.56 134 VAL A C 1
ATOM 1071 O O . VAL A 1 134 ? -13.950 3.956 29.189 1.00 90.56 134 VAL A O 1
ATOM 1074 N N . CYS A 1 135 ? -15.243 5.762 28.850 1.00 92.19 135 CYS A N 1
ATOM 1075 C CA . CYS A 1 135 ? -16.373 5.274 29.630 1.00 92.19 135 CYS A CA 1
ATOM 1076 C C . CYS A 1 135 ? -17.694 5.414 28.867 1.00 92.19 135 CYS A C 1
ATOM 1078 O O . CYS A 1 135 ? -17.751 5.979 27.773 1.00 92.19 135 CYS A O 1
ATOM 1080 N N . LEU A 1 136 ? -18.761 4.899 29.473 1.00 91.94 136 LEU A N 1
ATOM 1081 C CA . LEU A 1 136 ? -20.136 5.117 29.046 1.00 91.94 136 LEU A CA 1
ATOM 1082 C C . LEU A 1 136 ? -20.764 6.332 29.733 1.00 91.94 136 LEU A C 1
ATOM 1084 O O . LEU A 1 136 ? -20.619 6.514 30.942 1.00 91.94 136 LEU A O 1
ATOM 1088 N N . TYR A 1 137 ? -21.531 7.122 28.984 1.00 91.38 137 TYR A N 1
ATOM 1089 C CA . TYR A 1 137 ? -22.338 8.211 29.536 1.00 91.38 137 TYR A CA 1
ATOM 1090 C C . TYR A 1 137 ? -23.636 8.412 28.741 1.00 91.38 137 TYR A C 1
ATOM 1092 O O . TYR A 1 137 ? -23.677 8.157 27.537 1.00 91.38 137 TYR A O 1
ATOM 1100 N N . CYS A 1 138 ? -24.720 8.820 29.409 1.00 89.62 138 CYS A N 1
ATOM 1101 C CA . CYS A 1 138 ? -26.043 8.951 28.781 1.00 89.62 138 CYS A CA 1
ATOM 1102 C C . CYS A 1 138 ? -26.333 10.325 28.174 1.00 89.62 138 CYS A C 1
ATOM 1104 O O . CYS A 1 138 ? -26.969 10.424 27.119 1.00 89.62 138 CYS A O 1
ATOM 1106 N N . SER A 1 139 ? -25.900 11.399 28.836 1.00 87.38 139 SER A N 1
ATOM 1107 C CA . SER A 1 139 ? -26.267 12.752 28.417 1.00 87.38 139 SER A CA 1
ATOM 1108 C C . SER A 1 139 ? -25.466 13.135 27.177 1.00 87.38 139 SER A C 1
ATOM 1110 O O . SER A 1 139 ? -24.239 13.083 27.231 1.00 87.38 139 SER A O 1
ATOM 1112 N N . PRO A 1 140 ? -26.107 13.508 26.059 1.00 82.25 140 PRO A N 1
ATOM 1113 C CA . PRO A 1 140 ? -25.397 13.828 24.829 1.00 82.25 140 PRO A CA 1
ATOM 1114 C C . PRO A 1 140 ? -24.496 15.052 25.027 1.00 82.25 140 PRO A C 1
ATOM 1116 O O . PRO A 1 140 ? -24.920 16.077 25.554 1.00 82.25 140 PRO A O 1
ATOM 1119 N N . GLY A 1 141 ? -23.251 14.952 24.569 1.00 84.56 141 GLY A N 1
ATOM 1120 C CA . GLY A 1 141 ? -22.268 16.032 24.658 1.00 84.56 141 GLY A CA 1
ATOM 1121 C C . GLY A 1 141 ? -21.246 15.970 23.530 1.00 84.56 141 GLY A C 1
ATOM 1122 O O . GLY A 1 141 ? -21.134 14.959 22.841 1.00 84.56 141 GLY A O 1
ATOM 1123 N N . VAL A 1 142 ? -20.483 17.039 23.311 1.00 83.38 142 VAL A N 1
ATOM 1124 C CA . VAL A 1 142 ? -19.450 17.105 22.252 1.00 83.38 142 VAL A CA 1
ATOM 1125 C C . VAL A 1 142 ? -18.385 16.003 22.367 1.00 83.38 142 VAL A C 1
ATOM 1127 O O . VAL A 1 142 ? -17.829 15.575 21.364 1.00 83.38 142 VAL A O 1
ATOM 1130 N N . HIS A 1 143 ? -18.183 15.466 23.566 1.00 85.38 143 HIS A N 1
ATOM 1131 C CA . HIS A 1 143 ? -17.227 14.408 23.895 1.00 85.38 143 HIS A CA 1
ATOM 1132 C C . HIS A 1 143 ? -17.650 12.986 23.494 1.00 85.38 143 HIS A C 1
ATOM 1134 O O . HIS A 1 143 ? -16.837 12.067 23.569 1.00 85.38 143 HIS A O 1
ATOM 1140 N N . GLN A 1 144 ? -18.893 12.785 23.049 1.00 89.12 144 GLN A N 1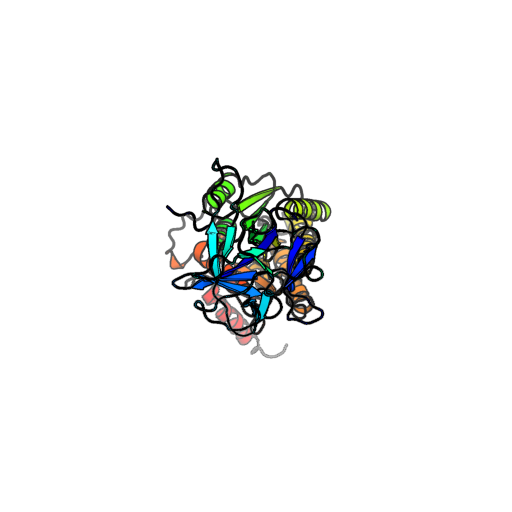
ATOM 1141 C CA . GLN A 1 144 ? -19.348 11.505 22.474 1.00 89.12 144 GLN A CA 1
ATOM 1142 C C . GLN A 1 144 ? -19.436 11.589 20.946 1.00 89.12 144 GLN A C 1
ATOM 1144 O O . GLN A 1 144 ? -20.135 10.780 20.339 1.00 89.12 144 GLN A O 1
ATOM 1149 N N . ARG A 1 145 ? -18.859 12.632 20.332 1.00 89.81 145 ARG A N 1
ATOM 1150 C CA . ARG A 1 145 ? -18.836 12.834 18.878 1.00 89.81 145 ARG A CA 1
ATOM 1151 C C . ARG A 1 145 ? -17.577 12.200 18.319 1.00 89.81 145 ARG A C 1
ATOM 1153 O O . ARG A 1 145 ? -16.480 12.570 18.732 1.00 89.81 145 ARG A O 1
ATOM 1160 N N . TRP A 1 146 ? -17.745 11.281 17.382 1.00 89.88 146 TRP A N 1
ATOM 1161 C CA . TRP A 1 146 ? -16.664 10.481 16.823 1.00 89.88 146 TRP A CA 1
ATOM 1162 C C . TRP A 1 146 ? -16.551 10.708 15.331 1.00 89.88 146 TRP A C 1
ATOM 1164 O O . TRP A 1 146 ? -17.498 10.435 14.601 1.00 89.88 146 TRP A O 1
ATOM 1174 N N . SER A 1 147 ? -15.390 11.151 14.873 1.00 89.75 147 SER A N 1
ATOM 1175 C CA . SER A 1 147 ? -15.065 11.100 13.452 1.00 89.75 147 SER A CA 1
ATOM 1176 C C . SER A 1 147 ? -14.286 9.817 13.189 1.00 89.75 147 SER A C 1
ATOM 1178 O O . SER A 1 147 ? -13.301 9.517 13.867 1.00 89.75 147 SER A O 1
ATOM 1180 N N . LEU A 1 148 ? -14.754 9.032 12.223 1.00 89.56 148 LEU A N 1
ATOM 1181 C CA . LEU A 1 148 ? -14.103 7.796 11.800 1.00 89.56 148 LEU A CA 1
ATOM 1182 C C . LEU A 1 148 ? -13.265 8.108 10.562 1.00 89.56 148 LEU A C 1
ATOM 1184 O O . LEU A 1 148 ? -13.799 8.307 9.475 1.00 89.56 148 LEU A O 1
ATOM 1188 N N . VAL A 1 149 ? -11.947 8.170 10.736 1.00 87.06 149 VAL A N 1
ATOM 1189 C CA . VAL A 1 149 ? -11.002 8.426 9.644 1.00 87.06 149 VAL A CA 1
ATOM 1190 C C . VAL A 1 149 ? -10.491 7.088 9.125 1.00 87.06 149 VAL A C 1
ATOM 1192 O O . VAL A 1 149 ? -9.795 6.375 9.847 1.00 87.06 149 VAL A O 1
ATOM 1195 N N . GLU A 1 150 ? -10.871 6.729 7.901 1.00 86.44 150 GLU A N 1
ATOM 1196 C CA . GLU A 1 150 ? -10.441 5.488 7.248 1.00 86.44 150 GLU A CA 1
ATOM 1197 C C . GLU A 1 150 ? -8.935 5.517 6.947 1.00 86.44 150 GLU A C 1
ATOM 1199 O O . GLU A 1 150 ? -8.423 6.506 6.423 1.00 86.44 150 GLU A O 1
ATOM 1204 N N . PHE A 1 151 ? -8.238 4.412 7.223 1.00 86.56 151 PHE A N 1
ATOM 1205 C CA . PHE A 1 151 ? -6.899 4.169 6.694 1.00 86.56 151 PHE A CA 1
ATOM 1206 C C . PHE A 1 151 ? -6.999 3.585 5.290 1.00 86.56 151 PHE A C 1
ATOM 1208 O O . PHE A 1 151 ? -7.487 2.467 5.099 1.00 86.56 151 PHE A O 1
ATOM 1215 N N . ARG A 1 152 ? -6.500 4.329 4.306 1.00 88.69 152 ARG A N 1
ATOM 1216 C CA . ARG A 1 152 ? -6.520 3.925 2.902 1.00 88.69 152 ARG A CA 1
ATOM 1217 C C . ARG A 1 152 ? -5.158 3.444 2.446 1.00 88.69 152 ARG A C 1
ATOM 1219 O O . ARG A 1 152 ? -4.122 4.023 2.759 1.00 88.69 152 ARG A O 1
ATOM 1226 N N . ARG A 1 153 ? -5.166 2.376 1.660 1.00 92.88 153 ARG A N 1
ATOM 1227 C CA . ARG A 1 153 ? -3.953 1.831 1.051 1.00 92.88 153 ARG A CA 1
ATOM 1228 C C . ARG A 1 153 ? -3.633 2.634 -0.200 1.00 92.88 153 ARG A C 1
ATOM 1230 O O . ARG A 1 153 ? -4.547 2.971 -0.946 1.00 92.88 153 ARG A O 1
ATOM 1237 N N . VAL A 1 154 ? -2.360 2.918 -0.439 1.00 97.31 154 VAL A N 1
ATOM 1238 C CA . VAL A 1 154 ? -1.899 3.638 -1.630 1.00 97.31 154 VAL A CA 1
ATOM 1239 C C . VAL A 1 154 ? -1.075 2.707 -2.503 1.00 97.31 154 VAL A C 1
ATOM 1241 O O . VAL A 1 154 ? -0.179 2.010 -2.011 1.00 97.31 154 VAL A O 1
ATOM 1244 N N . MET A 1 155 ? -1.381 2.723 -3.799 1.00 98.31 155 MET A N 1
ATOM 1245 C CA . MET A 1 155 ? -0.540 2.162 -4.847 1.00 98.31 155 MET A CA 1
ATOM 1246 C C . MET A 1 155 ? 0.148 3.302 -5.596 1.00 98.31 155 MET A C 1
ATOM 1248 O O . MET A 1 155 ? -0.519 4.168 -6.160 1.00 98.31 155 MET A O 1
ATOM 1252 N N . VAL A 1 156 ? 1.476 3.273 -5.627 1.00 98.69 156 VAL A N 1
ATOM 1253 C CA . VAL A 1 156 ? 2.296 4.133 -6.480 1.00 98.69 156 VAL A CA 1
ATOM 1254 C C . VAL A 1 156 ? 2.677 3.342 -7.722 1.00 98.69 156 VAL A C 1
ATOM 1256 O O . VAL A 1 156 ? 3.279 2.278 -7.602 1.00 98.69 156 VAL A O 1
ATOM 1259 N N . ILE A 1 157 ? 2.350 3.850 -8.906 1.00 97.81 157 ILE A N 1
ATOM 1260 C CA . ILE A 1 157 ? 2.756 3.252 -10.181 1.00 97.81 157 ILE A CA 1
ATOM 1261 C C . ILE A 1 157 ? 3.479 4.293 -11.031 1.00 97.81 157 ILE A C 1
ATOM 1263 O O . ILE A 1 157 ? 2.927 5.351 -11.322 1.00 97.81 157 ILE A O 1
ATOM 1267 N N . ALA A 1 158 ? 4.721 3.989 -11.402 1.00 96.00 158 ALA A N 1
ATOM 1268 C CA . ALA A 1 158 ? 5.549 4.811 -12.274 1.00 96.00 158 ALA A CA 1
ATOM 1269 C C . ALA A 1 158 ? 5.662 4.185 -13.664 1.00 96.00 158 ALA A C 1
ATOM 1271 O O . ALA A 1 158 ? 5.891 2.980 -13.761 1.00 96.00 158 ALA A O 1
ATOM 1272 N N . GLY A 1 159 ? 5.518 5.004 -14.711 1.00 89.94 159 GLY A N 1
ATOM 1273 C CA . GLY A 1 159 ? 5.503 4.557 -16.107 1.00 89.94 159 GLY A CA 1
ATOM 1274 C C . GLY A 1 159 ? 4.162 3.918 -16.472 1.00 89.94 159 GLY A C 1
ATOM 1275 O O . GLY A 1 159 ? 4.060 2.710 -16.655 1.00 89.94 159 GLY A O 1
ATOM 1276 N N 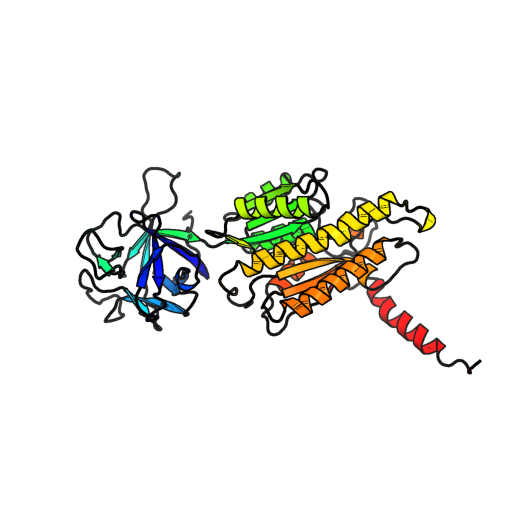. VAL A 1 160 ? 3.094 4.713 -16.530 1.00 83.38 160 VAL A N 1
ATOM 1277 C CA . VAL A 1 160 ? 1.722 4.200 -16.746 1.00 83.38 160 VAL A CA 1
ATOM 1278 C C . VAL A 1 160 ? 1.469 3.836 -18.222 1.00 83.38 160 VAL A C 1
ATOM 1280 O O . VAL A 1 160 ? 0.460 3.213 -18.554 1.00 83.38 160 VAL A O 1
ATOM 1283 N N . ASP A 1 161 ? 2.430 4.159 -19.091 1.00 73.88 161 ASP A N 1
ATOM 1284 C CA . ASP A 1 161 ? 2.420 4.026 -20.548 1.00 73.88 161 ASP A CA 1
ATOM 1285 C C . ASP A 1 161 ? 1.423 4.980 -21.209 1.00 73.88 161 ASP A C 1
ATOM 1287 O O . ASP A 1 161 ? 1.810 6.010 -21.747 1.00 73.88 161 ASP A O 1
ATOM 1291 N N . ASN A 1 162 ? 0.133 4.658 -21.171 1.00 72.00 162 ASN A N 1
ATOM 1292 C CA . ASN A 1 162 ? -0.961 5.488 -21.674 1.00 72.00 162 ASN A CA 1
ATOM 1293 C C . ASN A 1 162 ? -2.272 5.110 -20.966 1.00 72.00 162 ASN A C 1
ATOM 1295 O O . ASN A 1 162 ? -2.328 4.133 -20.219 1.00 72.00 162 ASN A O 1
ATOM 1299 N N . ASP A 1 163 ? -3.347 5.853 -21.233 1.00 66.81 163 ASP A N 1
ATOM 1300 C CA . ASP A 1 163 ? -4.670 5.674 -20.613 1.00 66.81 163 ASP A CA 1
ATOM 1301 C C . ASP A 1 163 ? -5.328 4.301 -20.866 1.00 66.81 163 ASP A C 1
ATOM 1303 O O . ASP A 1 163 ? -6.317 3.967 -20.216 1.00 66.81 163 ASP A O 1
ATOM 1307 N N . ARG A 1 164 ? -4.786 3.484 -21.777 1.00 67.06 164 ARG A N 1
ATOM 1308 C CA . ARG A 1 164 ? -5.282 2.145 -22.142 1.00 67.06 164 ARG A CA 1
ATOM 1309 C C . ARG A 1 164 ? -4.231 1.039 -21.983 1.00 67.06 164 ARG A C 1
ATOM 1311 O O . ARG A 1 164 ? -4.483 -0.104 -22.367 1.00 67.06 164 ARG A O 1
ATOM 1318 N N . GLY A 1 165 ? -3.057 1.374 -21.452 1.00 76.06 165 GLY A N 1
ATOM 1319 C CA . GLY A 1 165 ? -1.926 0.468 -21.298 1.00 76.06 165 GLY A CA 1
ATOM 1320 C C . GLY A 1 165 ? -2.080 -0.490 -20.118 1.00 76.06 165 GLY A C 1
ATOM 1321 O O . GLY A 1 165 ? -3.039 -0.430 -19.342 1.00 76.06 165 GLY A O 1
ATOM 1322 N N . ALA A 1 166 ? -1.091 -1.371 -19.950 1.00 83.44 166 ALA A N 1
ATOM 1323 C CA . ALA A 1 166 ? -1.036 -2.282 -18.810 1.00 83.44 166 ALA A CA 1
ATOM 1324 C C . ALA A 1 166 ? -1.015 -1.513 -17.476 1.00 83.44 166 ALA A C 1
ATOM 1326 O O . ALA A 1 166 ? -1.734 -1.891 -16.551 1.00 83.44 166 ALA A O 1
ATOM 1327 N N . GLY A 1 167 ? -0.268 -0.402 -17.397 1.00 90.19 167 GLY A N 1
ATOM 1328 C CA . GLY A 1 167 ? -0.241 0.458 -16.213 1.00 90.19 167 GLY A CA 1
ATOM 1329 C C . GLY A 1 167 ? -1.618 1.018 -15.838 1.00 90.19 167 GLY A C 1
ATOM 1330 O O . GLY A 1 167 ? -2.013 0.946 -14.674 1.00 90.19 167 GLY A O 1
ATOM 1331 N N . ALA A 1 168 ? -2.389 1.502 -16.816 1.00 91.06 168 ALA A N 1
ATOM 1332 C CA . ALA A 1 168 ? -3.745 2.004 -16.585 1.00 91.06 168 ALA A CA 1
ATOM 1333 C C . ALA A 1 168 ? -4.708 0.908 -16.103 1.00 91.06 168 ALA A C 1
ATOM 1335 O O . ALA A 1 168 ? -5.473 1.129 -15.164 1.00 91.06 168 ALA A O 1
ATOM 1336 N N . ALA A 1 169 ? -4.650 -0.293 -16.688 1.00 92.50 169 ALA A N 1
ATOM 1337 C CA . ALA A 1 169 ? -5.480 -1.416 -16.245 1.00 92.50 169 ALA A CA 1
ATOM 1338 C C . ALA A 1 169 ? -5.128 -1.872 -14.820 1.00 92.50 169 ALA A C 1
ATOM 1340 O O . ALA A 1 169 ? -6.023 -2.154 -14.023 1.00 92.50 169 ALA A O 1
ATOM 1341 N N . VAL A 1 170 ? -3.836 -1.896 -14.472 1.00 95.62 170 VAL A N 1
ATOM 1342 C CA . VAL A 1 170 ? -3.384 -2.143 -13.096 1.00 95.62 170 VAL A CA 1
ATOM 1343 C C . VAL A 1 170 ? -3.952 -1.071 -12.160 1.00 95.62 170 VAL A C 1
ATOM 1345 O O . VAL A 1 170 ? -4.560 -1.415 -11.150 1.00 95.62 170 VAL A O 1
ATOM 1348 N N . ALA A 1 171 ? -3.851 0.212 -12.514 1.00 96.44 171 ALA A N 1
ATOM 1349 C CA . ALA A 1 171 ? -4.409 1.302 -11.712 1.00 96.44 171 ALA A CA 1
ATOM 1350 C C . ALA A 1 171 ? -5.923 1.157 -11.474 1.00 96.44 171 ALA A C 1
ATOM 1352 O O . ALA A 1 171 ? -6.370 1.239 -10.329 1.00 96.44 171 ALA A O 1
ATOM 1353 N N . HIS A 1 172 ? -6.697 0.862 -12.523 1.00 95.38 172 HIS A N 1
ATOM 1354 C CA . HIS A 1 172 ? -8.138 0.589 -12.424 1.00 95.38 172 HIS A CA 1
ATOM 1355 C C . HIS A 1 172 ? -8.440 -0.602 -11.518 1.00 95.38 172 HIS A C 1
ATOM 1357 O O . HIS A 1 172 ? -9.342 -0.544 -10.680 1.00 95.38 172 HIS A O 1
ATOM 1363 N N . ARG A 1 173 ? -7.658 -1.677 -11.633 1.00 95.94 173 ARG A N 1
ATOM 1364 C CA . ARG A 1 173 ? -7.856 -2.874 -10.818 1.00 95.94 173 ARG A CA 1
ATOM 1365 C C . ARG A 1 173 ? -7.629 -2.604 -9.333 1.00 95.94 173 ARG A C 1
ATOM 1367 O O . ARG A 1 173 ? -8.442 -3.024 -8.517 1.00 95.94 173 ARG A O 1
ATOM 1374 N N . PHE A 1 174 ? -6.562 -1.889 -8.983 1.00 96.56 174 PHE A N 1
ATOM 1375 C CA . PHE A 1 174 ? -6.279 -1.523 -7.592 1.00 96.56 174 PHE A CA 1
ATOM 1376 C C . PHE A 1 174 ? -7.286 -0.505 -7.045 1.00 96.56 174 PHE A C 1
ATOM 1378 O O . PHE A 1 174 ? -7.697 -0.614 -5.888 1.00 96.56 174 PHE A O 1
ATOM 1385 N N . ALA A 1 175 ? -7.752 0.430 -7.875 1.00 95.44 175 ALA A N 1
ATOM 1386 C CA . ALA A 1 175 ? -8.850 1.323 -7.516 1.00 95.44 175 ALA A CA 1
ATOM 1387 C C . ALA A 1 175 ? -10.129 0.540 -7.167 1.00 95.44 175 ALA A C 1
ATOM 1389 O O . ALA A 1 175 ? -10.769 0.837 -6.161 1.00 95.44 175 ALA A O 1
ATOM 1390 N N . GLY A 1 176 ? -10.453 -0.518 -7.919 1.00 92.19 176 GLY A N 1
ATOM 1391 C CA . GLY A 1 176 ? -11.572 -1.420 -7.613 1.00 92.19 176 GLY A CA 1
ATOM 1392 C C . GLY A 1 176 ? -11.477 -2.109 -6.242 1.00 92.19 176 GLY A C 1
ATOM 1393 O O . GLY A 1 176 ? -12.499 -2.384 -5.622 1.00 92.19 176 GLY A O 1
ATOM 1394 N N . GLU A 1 177 ? -10.264 -2.311 -5.719 1.00 91.12 177 GLU A N 1
ATOM 1395 C CA . GLU A 1 177 ? -10.006 -2.851 -4.370 1.00 91.12 177 GLU A CA 1
ATOM 1396 C C . GLU A 1 177 ? -9.989 -1.756 -3.274 1.00 91.12 177 GLU A C 1
ATOM 1398 O O . GLU A 1 177 ? -9.746 -2.004 -2.080 1.00 91.12 177 GLU A O 1
ATOM 1403 N N . GLY A 1 178 ? -10.274 -0.509 -3.660 1.00 89.38 178 GLY A N 1
ATOM 1404 C CA . GLY A 1 178 ? -10.302 0.663 -2.791 1.00 89.38 178 GLY A CA 1
ATOM 1405 C C . GLY A 1 178 ? -8.914 1.159 -2.391 1.00 89.38 178 GLY A C 1
ATOM 1406 O O . GLY A 1 178 ? -8.750 1.634 -1.265 1.00 89.38 178 GLY A O 1
ATOM 1407 N N . TYR A 1 179 ? -7.909 0.999 -3.259 1.00 94.75 179 TYR A N 1
ATOM 1408 C CA . TYR A 1 179 ? -6.642 1.719 -3.123 1.00 94.75 179 TYR A CA 1
ATOM 1409 C C . TYR A 1 179 ? -6.805 3.156 -3.619 1.00 94.75 179 TYR A C 1
ATOM 1411 O O . TYR A 1 179 ? -7.459 3.406 -4.630 1.00 94.75 179 TYR A O 1
ATOM 1419 N N . ALA A 1 180 ? -6.150 4.093 -2.942 1.00 96.62 180 ALA A N 1
ATOM 1420 C CA . ALA A 1 180 ? -5.805 5.369 -3.543 1.00 96.62 180 ALA A CA 1
ATOM 1421 C C . ALA A 1 180 ? -4.634 5.174 -4.520 1.00 96.62 180 ALA A C 1
ATOM 1423 O O . ALA A 1 180 ? -3.759 4.332 -4.296 1.00 96.62 180 ALA A O 1
ATOM 1424 N N . ILE A 1 181 ? -4.616 5.941 -5.606 1.00 98.12 181 ILE A N 1
ATOM 1425 C CA . ILE A 1 181 ? -3.703 5.723 -6.728 1.00 98.12 181 ILE A CA 1
ATOM 1426 C C . ILE A 1 181 ? -2.819 6.953 -6.934 1.00 98.12 181 ILE A C 1
ATOM 1428 O O . ILE A 1 181 ? -3.304 8.043 -7.239 1.00 98.12 181 ILE A O 1
ATOM 1432 N N . ALA A 1 182 ? -1.509 6.767 -6.799 1.00 98.31 182 ALA A N 1
ATOM 1433 C CA . ALA A 1 182 ? -0.503 7.740 -7.195 1.00 98.31 182 ALA A CA 1
ATOM 1434 C C . ALA A 1 182 ? 0.054 7.344 -8.567 1.00 98.31 182 ALA A C 1
ATOM 1436 O O . ALA A 1 182 ? 0.799 6.369 -8.691 1.00 98.31 182 ALA A O 1
ATOM 1437 N N . LEU A 1 183 ? -0.338 8.092 -9.595 1.00 97.56 183 LEU A N 1
ATOM 1438 C CA . LEU A 1 183 ? 0.132 7.909 -10.963 1.00 97.56 183 LEU A CA 1
ATOM 1439 C C . LEU A 1 183 ? 1.385 8.761 -11.171 1.00 97.56 183 LEU A C 1
ATOM 1441 O O . LEU A 1 183 ? 1.330 9.977 -10.998 1.00 97.56 183 LEU A O 1
ATOM 1445 N N . VAL A 1 184 ? 2.505 8.143 -11.532 1.00 96.12 184 VAL A N 1
ATOM 1446 C CA . VAL A 1 184 ? 3.774 8.839 -11.765 1.00 96.12 184 VAL A CA 1
ATOM 1447 C C . VAL A 1 184 ? 4.188 8.669 -13.219 1.00 96.12 184 VAL A C 1
ATOM 1449 O O . VAL A 1 184 ? 4.360 7.549 -13.699 1.00 96.12 184 VAL A O 1
ATOM 1452 N N . ASP A 1 185 ? 4.388 9.779 -13.919 1.00 93.50 185 ASP A N 1
ATOM 1453 C CA . ASP A 1 185 ? 4.907 9.756 -15.286 1.00 93.50 185 ASP A CA 1
ATOM 1454 C C . ASP A 1 185 ? 5.623 11.062 -15.637 1.00 93.50 185 ASP A C 1
ATOM 1456 O O . ASP A 1 185 ? 5.600 12.034 -14.878 1.00 93.50 185 ASP A O 1
ATOM 1460 N N . THR A 1 186 ? 6.300 11.077 -16.776 1.00 91.44 186 THR A N 1
ATOM 1461 C CA . THR A 1 186 ? 6.978 12.266 -17.292 1.00 91.44 186 THR A CA 1
ATOM 1462 C C . THR A 1 186 ? 5.965 13.297 -17.810 1.00 91.44 186 THR A C 1
ATOM 1464 O O . THR A 1 186 ? 4.864 12.926 -18.222 1.00 91.44 186 THR A O 1
ATOM 1467 N N . PRO A 1 187 ? 6.328 14.593 -17.889 1.00 89.19 187 PRO A N 1
ATOM 1468 C CA . PRO A 1 187 ? 5.462 15.629 -18.465 1.00 89.19 187 PRO A CA 1
ATOM 1469 C C . PRO A 1 187 ? 5.000 15.364 -19.908 1.00 89.19 187 PRO A C 1
ATOM 1471 O O . PRO A 1 187 ? 4.020 15.954 -20.354 1.00 89.19 187 PRO A O 1
ATOM 1474 N N . ASN A 1 188 ? 5.683 14.475 -20.634 1.00 85.62 188 ASN A N 1
ATOM 1475 C CA . ASN A 1 188 ? 5.339 14.108 -22.008 1.00 85.62 188 ASN A CA 1
ATOM 1476 C C . ASN A 1 188 ? 4.138 13.150 -22.096 1.00 85.62 188 ASN A C 1
ATOM 1478 O O . ASN A 1 188 ? 3.633 12.922 -23.195 1.00 85.62 188 ASN A O 1
ATOM 1482 N N . ASN A 1 189 ? 3.675 12.597 -20.970 1.00 83.69 189 ASN A N 1
ATOM 1483 C CA . ASN A 1 189 ? 2.542 11.682 -20.911 1.00 83.69 189 ASN A CA 1
ATOM 1484 C C . ASN A 1 189 ? 1.426 12.245 -20.016 1.00 83.69 189 ASN A C 1
ATOM 1486 O O . ASN A 1 189 ? 1.494 12.166 -18.790 1.00 83.69 189 ASN A O 1
ATOM 1490 N N . SER A 1 190 ? 0.384 12.828 -20.617 1.00 86.31 190 SER A N 1
ATOM 1491 C CA . SER A 1 190 ? -0.758 13.341 -19.846 1.00 86.31 190 SER A CA 1
ATOM 1492 C C . SER A 1 190 ? -1.631 12.194 -19.334 1.00 86.31 190 SER A C 1
ATOM 1494 O O . SER A 1 190 ? -2.176 11.408 -20.110 1.00 86.31 190 SER A O 1
ATOM 1496 N N . LEU A 1 191 ? -1.823 12.153 -18.014 1.00 89.56 191 LEU A N 1
ATOM 1497 C CA . LEU A 1 191 ? -2.671 11.177 -17.326 1.00 89.56 191 LEU A CA 1
ATOM 1498 C C . LEU A 1 191 ? -3.999 11.774 -16.830 1.00 89.56 191 LEU A C 1
ATOM 1500 O O . LEU A 1 191 ? -4.730 11.126 -16.082 1.00 89.56 191 LEU A O 1
ATOM 1504 N N . ASP A 1 192 ? -4.365 12.981 -17.275 1.00 91.31 192 ASP A N 1
ATOM 1505 C CA . ASP A 1 192 ? -5.541 13.717 -16.777 1.00 91.31 192 ASP A CA 1
ATOM 1506 C C . ASP A 1 192 ? -6.854 12.966 -16.991 1.00 91.31 192 ASP A C 1
ATOM 1508 O O . ASP A 1 192 ? -7.791 13.045 -16.190 1.00 91.31 192 ASP A O 1
ATOM 1512 N N . ARG A 1 193 ? -6.957 12.245 -18.109 1.00 92.12 193 ARG A N 1
ATOM 1513 C CA . ARG A 1 193 ? -8.120 11.406 -18.389 1.00 92.12 193 ARG A CA 1
ATOM 1514 C C . ARG A 1 193 ? -8.189 10.233 -17.416 1.00 92.12 193 ARG A C 1
ATOM 1516 O O . ARG A 1 193 ? -9.224 10.059 -16.780 1.00 92.12 193 ARG A O 1
ATOM 1523 N N . LEU A 1 194 ? -7.099 9.481 -17.273 1.00 93.69 194 LEU A N 1
ATOM 1524 C CA . LEU A 1 194 ? -7.036 8.330 -16.374 1.00 93.69 194 LEU A CA 1
ATOM 1525 C C . LEU A 1 194 ? -7.301 8.747 -14.922 1.00 93.69 194 LEU A C 1
ATOM 1527 O O . LEU A 1 194 ? -8.094 8.112 -14.236 1.00 93.69 194 LEU A O 1
ATOM 1531 N N . GLN A 1 195 ? -6.718 9.861 -14.469 1.00 95.12 195 GLN A N 1
ATOM 1532 C CA . GLN A 1 195 ? -6.978 10.406 -13.138 1.00 95.12 195 GLN A CA 1
ATOM 1533 C C . GLN A 1 195 ? -8.470 10.695 -12.923 1.00 95.12 195 GLN A C 1
ATOM 1535 O O . GLN A 1 195 ? -9.003 10.359 -11.864 1.00 95.12 195 GLN A O 1
ATOM 1540 N N . ARG A 1 196 ? -9.155 11.293 -13.910 1.00 94.81 196 ARG A N 1
ATOM 1541 C CA . ARG A 1 196 ? -10.601 11.572 -13.836 1.00 94.81 196 ARG A CA 1
ATOM 1542 C C . ARG A 1 196 ? -11.431 10.295 -13.813 1.00 94.81 196 ARG A C 1
ATOM 1544 O O . ARG A 1 196 ? -12.367 10.213 -13.026 1.00 94.81 196 ARG A O 1
ATOM 1551 N N . GLU A 1 197 ? -11.089 9.314 -14.642 1.00 94.69 197 GLU A N 1
ATOM 1552 C CA . GLU A 1 197 ? -11.769 8.017 -14.660 1.00 94.69 197 GLU A CA 1
ATOM 1553 C C . GLU A 1 197 ? -11.626 7.305 -13.306 1.00 94.69 197 GLU A C 1
ATOM 1555 O O . GLU A 1 197 ? -12.632 6.915 -12.718 1.00 94.69 197 GLU A O 1
ATOM 1560 N N . LEU A 1 198 ? -10.416 7.232 -12.745 1.00 95.50 198 LEU A N 1
ATOM 1561 C CA . LEU A 1 198 ? -10.181 6.631 -11.426 1.00 95.50 198 LEU A CA 1
ATOM 1562 C C . LEU A 1 198 ? -10.885 7.404 -10.303 1.00 95.50 198 LEU A C 1
ATOM 1564 O O . LEU A 1 198 ? -11.507 6.798 -9.437 1.00 95.50 198 LEU A O 1
ATOM 1568 N N . SER A 1 199 ? -10.845 8.738 -10.341 1.00 93.38 199 SER A N 1
ATOM 1569 C CA . SER A 1 199 ? -11.521 9.594 -9.350 1.00 93.38 199 SER A CA 1
ATOM 1570 C C . SER A 1 199 ? -13.049 9.539 -9.442 1.00 93.38 199 SER A C 1
ATOM 1572 O O . SER A 1 199 ? -13.732 9.988 -8.526 1.00 93.38 199 SER A O 1
ATOM 1574 N N . SER A 1 200 ? -13.604 9.009 -10.537 1.00 92.88 200 SER A N 1
ATOM 1575 C CA . SER A 1 200 ? -15.049 8.782 -10.663 1.00 92.88 200 SER A CA 1
ATOM 1576 C C . SER A 1 200 ? -15.524 7.536 -9.907 1.00 92.88 200 SER A C 1
ATOM 1578 O O . SER A 1 200 ? -16.718 7.398 -9.635 1.00 92.88 200 SER A O 1
ATOM 1580 N N . ILE A 1 201 ? -14.602 6.640 -9.534 1.00 90.62 201 ILE A N 1
ATOM 1581 C CA . ILE A 1 201 ? -14.906 5.455 -8.735 1.00 90.62 201 ILE A CA 1
ATOM 1582 C C . ILE A 1 201 ? -15.159 5.908 -7.292 1.00 90.62 201 ILE A C 1
ATOM 1584 O O . ILE A 1 201 ? -14.299 6.496 -6.638 1.00 90.62 201 ILE A O 1
ATOM 1588 N N . SER A 1 202 ? -16.361 5.636 -6.783 1.00 83.56 202 SER A N 1
ATOM 1589 C CA . SER A 1 202 ? -16.771 6.054 -5.438 1.00 83.56 202 SER A CA 1
ATOM 1590 C C . SER A 1 202 ? -15.788 5.572 -4.368 1.00 83.56 202 SER A C 1
ATOM 1592 O O . SER A 1 202 ? -15.531 4.377 -4.246 1.00 83.56 202 SER A O 1
ATOM 1594 N N . GLY A 1 203 ? -15.286 6.502 -3.554 1.00 79.62 203 GLY A N 1
ATOM 1595 C CA . GLY A 1 203 ? -14.358 6.207 -2.457 1.00 79.62 203 GLY A CA 1
ATOM 1596 C C . GLY A 1 203 ? -12.892 6.061 -2.877 1.00 79.62 203 GLY A C 1
ATOM 1597 O O . GLY A 1 203 ? -12.039 5.916 -2.003 1.00 79.62 203 GLY A O 1
ATOM 1598 N N . VAL A 1 204 ? -12.582 6.154 -4.172 1.00 89.50 204 VAL A N 1
ATOM 1599 C CA . VAL A 1 204 ? -11.213 6.135 -4.693 1.00 89.50 204 VAL A CA 1
ATOM 1600 C C . VAL A 1 204 ? -10.704 7.554 -4.864 1.00 89.50 204 VAL A C 1
ATOM 1602 O O . VAL A 1 204 ? -11.410 8.462 -5.294 1.00 89.50 204 VAL A O 1
ATOM 1605 N N . GLU A 1 205 ? -9.434 7.735 -4.540 1.00 94.19 205 GLU A N 1
ATOM 1606 C CA . GLU A 1 205 ? -8.719 8.975 -4.770 1.00 94.19 205 GLU A CA 1
ATOM 1607 C C . GLU A 1 205 ? -7.531 8.703 -5.682 1.00 94.19 205 GLU A C 1
ATOM 1609 O O . GLU A 1 205 ? -6.730 7.812 -5.402 1.00 94.19 205 GLU A O 1
ATOM 1614 N N . ALA A 1 206 ? -7.412 9.466 -6.765 1.00 96.94 206 ALA A N 1
ATOM 1615 C CA . ALA A 1 206 ? -6.296 9.360 -7.691 1.00 96.94 206 ALA A CA 1
ATOM 1616 C C . ALA A 1 206 ? -5.628 10.723 -7.888 1.00 96.94 206 ALA A C 1
ATOM 1618 O O . ALA A 1 206 ? -6.300 11.750 -7.989 1.00 96.94 206 ALA A O 1
ATOM 1619 N N . ALA A 1 207 ? -4.300 10.730 -7.948 1.00 97.12 207 ALA A N 1
ATOM 1620 C CA . ALA A 1 207 ? -3.513 11.929 -8.200 1.00 97.12 207 ALA A CA 1
ATOM 1621 C C . ALA A 1 207 ? -2.314 11.613 -9.096 1.00 97.12 207 ALA A C 1
ATOM 1623 O O . ALA A 1 207 ? -1.660 10.581 -8.934 1.00 97.12 207 ALA A O 1
ATOM 1624 N N . THR A 1 208 ? -2.034 12.525 -10.022 1.00 96.69 208 THR A N 1
ATOM 1625 C CA . THR A 1 208 ? -0.887 12.468 -10.928 1.00 96.69 208 THR A CA 1
ATOM 1626 C C . THR A 1 208 ? 0.277 13.266 -10.354 1.00 96.69 208 THR A C 1
ATOM 1628 O O . THR A 1 208 ? 0.093 14.371 -9.843 1.00 96.69 208 THR A O 1
ATOM 1631 N N . PHE A 1 209 ? 1.483 12.717 -10.467 1.00 97.00 209 PHE A N 1
ATOM 1632 C CA . PHE A 1 209 ? 2.733 13.339 -10.052 1.00 97.00 209 PHE A CA 1
ATOM 1633 C C . PHE A 1 209 ? 3.720 13.303 -11.214 1.00 97.00 209 PHE A C 1
ATOM 1635 O O . PHE A 1 209 ? 3.947 12.256 -11.820 1.00 97.00 209 PHE A O 1
ATOM 1642 N N . LEU A 1 210 ? 4.305 14.457 -11.525 1.00 95.50 210 LEU A N 1
ATOM 1643 C CA . LEU A 1 210 ? 5.182 14.605 -12.680 1.00 95.50 210 LEU A CA 1
ATOM 1644 C C . LEU A 1 210 ? 6.634 14.315 -12.308 1.00 95.50 210 LEU A C 1
ATOM 1646 O O . LEU A 1 210 ? 7.227 15.021 -11.492 1.00 95.50 210 LEU A O 1
ATOM 1650 N N . LEU A 1 211 ? 7.218 13.318 -12.965 1.00 94.94 211 LEU A N 1
ATOM 1651 C CA . LEU A 1 211 ? 8.633 12.992 -12.881 1.00 94.94 211 LEU A CA 1
ATOM 1652 C C . LEU A 1 211 ? 9.418 13.843 -13.887 1.00 94.94 211 LEU A C 1
ATOM 1654 O O . LEU A 1 211 ? 9.494 13.515 -15.068 1.00 94.94 211 LEU A O 1
ATOM 1658 N N . GLN A 1 212 ? 9.991 14.953 -13.414 1.00 93.94 212 GLN A N 1
ATOM 1659 C CA . GLN A 1 212 ? 10.678 15.938 -14.268 1.00 93.94 212 GLN A CA 1
ATOM 1660 C C . GLN A 1 212 ? 11.919 15.373 -14.976 1.00 93.94 212 GLN A C 1
ATOM 1662 O O . GLN A 1 212 ? 12.276 15.812 -16.064 1.00 93.94 212 GLN A O 1
ATOM 1667 N N . SER A 1 213 ? 12.594 14.406 -14.354 1.00 94.50 213 SER A N 1
ATOM 1668 C CA . SER A 1 213 ? 13.732 13.687 -14.926 1.00 94.50 213 SER A CA 1
ATOM 1669 C C . SER A 1 213 ? 13.889 12.327 -14.249 1.00 94.50 213 SER A C 1
ATOM 1671 O O . SER A 1 213 ? 13.330 12.093 -13.182 1.00 94.50 213 SER A O 1
ATOM 1673 N N . TYR A 1 214 ? 14.716 11.455 -14.819 1.00 95.62 214 TYR A N 1
ATOM 1674 C CA . TYR A 1 214 ? 15.087 10.176 -14.204 1.00 95.62 214 TYR A CA 1
ATOM 1675 C C . TYR A 1 214 ? 16.275 10.280 -13.226 1.00 95.62 214 TYR A C 1
ATOM 1677 O O . TYR A 1 214 ? 16.921 9.282 -12.916 1.00 95.62 214 TYR A O 1
ATOM 1685 N N . SER A 1 215 ? 16.577 11.481 -12.724 1.00 97.12 215 SER A N 1
ATOM 1686 C CA . SER A 1 215 ? 17.600 11.649 -11.690 1.00 97.12 215 SER A CA 1
ATOM 1687 C C . SER A 1 215 ? 17.113 11.128 -10.334 1.00 97.12 215 SER A C 1
ATOM 1689 O O . SER A 1 215 ? 15.921 11.155 -10.020 1.00 97.12 215 SER A O 1
ATOM 1691 N N . ALA A 1 216 ? 18.051 10.713 -9.482 1.00 97.62 216 ALA A N 1
ATOM 1692 C CA . ALA A 1 216 ? 17.738 10.286 -8.119 1.00 97.62 216 ALA A CA 1
ATOM 1693 C C . ALA A 1 216 ? 16.998 11.371 -7.315 1.00 97.62 216 ALA A C 1
ATOM 1695 O O . ALA A 1 216 ? 16.079 11.061 -6.558 1.00 97.62 216 ALA A O 1
ATOM 1696 N N . GLN A 1 217 ? 17.372 12.639 -7.512 1.00 98.12 217 GLN A N 1
ATOM 1697 C CA . GLN A 1 217 ? 16.768 13.783 -6.833 1.00 98.12 217 GLN A CA 1
ATOM 1698 C C . GLN A 1 217 ? 15.304 13.987 -7.251 1.00 98.12 217 GLN A C 1
ATOM 1700 O O . GLN A 1 217 ? 14.439 14.116 -6.389 1.00 98.12 217 GLN A O 1
ATOM 1705 N N . ALA A 1 218 ? 14.998 13.910 -8.549 1.00 97.94 218 ALA A N 1
ATOM 1706 C CA . ALA A 1 218 ? 13.621 14.032 -9.031 1.00 97.94 218 ALA A CA 1
ATOM 1707 C C . ALA A 1 218 ? 12.716 12.904 -8.504 1.00 97.94 218 ALA A C 1
ATOM 1709 O O . ALA A 1 218 ? 11.546 13.134 -8.200 1.00 97.94 218 ALA A O 1
ATOM 1710 N N . ILE A 1 219 ? 13.256 11.690 -8.339 1.00 98.38 219 ILE A N 1
ATOM 1711 C CA . ILE A 1 219 ? 12.526 10.597 -7.689 1.00 98.38 219 ILE A CA 1
ATOM 1712 C C . ILE A 1 219 ? 12.206 10.957 -6.233 1.00 98.38 219 ILE A C 1
ATOM 1714 O O . ILE A 1 219 ? 11.059 10.810 -5.819 1.00 98.38 219 ILE A O 1
ATOM 1718 N N . VAL A 1 220 ? 13.174 11.461 -5.460 1.00 98.50 220 VAL A N 1
ATOM 1719 C CA . VAL A 1 220 ? 12.940 11.893 -4.068 1.00 98.50 220 VAL A CA 1
ATOM 1720 C C . VAL A 1 220 ? 11.827 12.943 -3.995 1.00 98.50 220 VAL A C 1
ATOM 1722 O O . VAL A 1 220 ? 10.875 12.760 -3.241 1.00 98.50 220 VAL A O 1
ATOM 1725 N N . GLU A 1 221 ? 11.885 13.979 -4.830 1.00 98.44 221 GLU A N 1
ATOM 1726 C CA . GLU A 1 221 ? 10.905 15.077 -4.855 1.00 98.44 221 GLU A CA 1
ATOM 1727 C C . GLU A 1 221 ? 9.480 14.606 -5.196 1.00 98.44 221 GLU A C 1
ATOM 1729 O O . GLU A 1 221 ? 8.492 15.044 -4.591 1.00 98.44 221 GLU A O 1
ATOM 1734 N N . VAL A 1 222 ? 9.352 13.670 -6.144 1.00 98.25 222 VAL A N 1
ATOM 1735 C CA . VAL A 1 222 ? 8.060 13.050 -6.470 1.00 98.25 222 VAL A CA 1
ATOM 1736 C C . VAL A 1 222 ? 7.528 12.257 -5.278 1.00 98.25 222 VAL A C 1
ATOM 1738 O O . VAL A 1 222 ? 6.353 12.390 -4.933 1.00 98.25 222 VAL A O 1
ATOM 1741 N N . TRP A 1 223 ? 8.372 11.472 -4.606 1.00 98.38 223 TRP A N 1
ATOM 1742 C CA . TRP A 1 223 ? 7.968 10.711 -3.422 1.00 98.38 223 TRP A CA 1
ATOM 1743 C C . TRP A 1 223 ? 7.583 11.611 -2.240 1.00 98.38 223 TRP A C 1
ATOM 1745 O O . TRP A 1 223 ? 6.611 11.312 -1.547 1.00 98.38 223 TRP A O 1
ATOM 1755 N N . GLU A 1 224 ? 8.265 12.737 -2.035 1.00 98.00 224 GLU A N 1
ATOM 1756 C CA . GLU A 1 224 ? 7.871 13.754 -1.051 1.00 98.00 224 GLU A CA 1
ATOM 1757 C C . GLU A 1 224 ? 6.490 14.339 -1.369 1.00 98.00 224 GLU A C 1
ATOM 1759 O O . GLU A 1 224 ? 5.637 14.461 -0.484 1.00 98.00 224 GLU A O 1
ATOM 1764 N N . SER A 1 225 ? 6.226 14.629 -2.645 1.00 98.31 225 SER A N 1
ATOM 1765 C CA . SER A 1 225 ? 4.921 15.111 -3.107 1.00 98.31 225 SER A CA 1
ATOM 1766 C C . SER A 1 225 ? 3.815 14.074 -2.879 1.00 98.31 225 SER A C 1
ATOM 1768 O O . SER A 1 225 ? 2.734 14.422 -2.392 1.00 98.31 225 SER A O 1
ATOM 1770 N N . ILE A 1 226 ? 4.096 12.794 -3.153 1.00 98.38 226 ILE A N 1
ATOM 1771 C CA . ILE A 1 226 ? 3.191 11.668 -2.876 1.00 98.38 226 ILE A CA 1
ATOM 1772 C C . ILE A 1 226 ? 2.901 11.577 -1.377 1.00 98.38 226 ILE A C 1
ATOM 1774 O O . ILE A 1 226 ? 1.733 11.550 -0.993 1.00 98.38 226 ILE A O 1
ATOM 1778 N N . LYS A 1 227 ? 3.929 11.593 -0.520 1.00 96.69 227 LYS A N 1
ATOM 1779 C CA . LYS A 1 227 ? 3.771 11.523 0.945 1.00 96.69 227 LYS A CA 1
ATOM 1780 C C . LYS A 1 227 ? 3.016 12.724 1.513 1.00 96.69 227 LYS A C 1
ATOM 1782 O O . LYS A 1 227 ? 2.251 12.577 2.461 1.00 96.69 227 LYS A O 1
ATOM 1787 N N . LYS A 1 228 ? 3.178 13.912 0.926 1.00 96.31 228 LYS A N 1
ATOM 1788 C CA . LYS A 1 228 ? 2.400 15.099 1.303 1.00 96.31 228 LYS A CA 1
ATOM 1789 C C . LYS A 1 228 ? 0.920 14.936 0.946 1.00 96.31 228 LYS A C 1
ATOM 1791 O O . LYS A 1 228 ? 0.054 15.280 1.750 1.00 96.31 228 LYS A O 1
ATOM 1796 N N . ARG A 1 229 ? 0.628 14.414 -0.249 1.00 96.12 229 ARG A N 1
ATOM 1797 C CA . ARG A 1 229 ? -0.741 14.203 -0.743 1.00 96.12 229 ARG A CA 1
ATOM 1798 C C . ARG A 1 229 ? -1.464 13.068 -0.019 1.00 96.12 229 ARG A C 1
ATOM 1800 O O . ARG A 1 229 ? -2.650 13.202 0.278 1.00 96.12 229 ARG A O 1
ATOM 1807 N N . PHE A 1 230 ? -0.746 11.985 0.252 1.00 94.25 230 PHE A N 1
ATOM 1808 C CA . PHE A 1 230 ? -1.210 10.773 0.914 1.00 94.25 230 PHE A CA 1
ATOM 1809 C C . PHE A 1 230 ? -0.456 10.595 2.235 1.00 94.25 230 PHE A C 1
ATOM 1811 O O . PHE A 1 230 ? 0.411 9.735 2.377 1.00 94.25 230 PHE A O 1
ATOM 1818 N N . ASN A 1 231 ? -0.759 11.467 3.196 1.00 88.81 231 ASN A N 1
ATOM 1819 C CA . ASN A 1 231 ? -0.046 11.508 4.468 1.00 88.81 231 ASN A CA 1
ATOM 1820 C C . ASN A 1 231 ? -0.335 10.279 5.346 1.00 88.81 231 ASN A C 1
ATOM 1822 O O . ASN A 1 231 ? -1.446 9.743 5.361 1.00 88.81 231 ASN A O 1
ATOM 1826 N N . SER A 1 232 ? 0.645 9.900 6.167 1.00 82.75 232 SER A N 1
ATOM 1827 C CA . SER A 1 232 ? 0.594 8.715 7.037 1.00 82.75 232 SER A CA 1
ATOM 1828 C C . SER A 1 232 ? -0.497 8.747 8.115 1.00 82.75 232 SER A C 1
ATOM 1830 O O . SER A 1 232 ? -0.758 7.736 8.765 1.00 82.75 232 SER A O 1
ATOM 1832 N N . SER A 1 233 ? -1.175 9.885 8.315 1.00 80.69 233 SER A N 1
ATOM 1833 C CA . SER A 1 233 ? -2.292 9.960 9.263 1.00 80.69 233 SER A CA 1
ATOM 1834 C C . SER A 1 233 ? -3.575 9.322 8.738 1.00 80.69 233 SER A C 1
ATOM 1836 O O . SER A 1 233 ? -4.444 9.007 9.548 1.00 80.69 233 SER A O 1
ATOM 1838 N N . SER A 1 234 ? -3.710 9.164 7.418 1.00 83.81 234 SER A N 1
ATOM 1839 C CA . SER A 1 234 ? -4.892 8.550 6.783 1.00 83.81 234 SER A CA 1
ATOM 1840 C C . SER A 1 234 ? -4.534 7.543 5.688 1.00 83.81 234 SER A C 1
ATOM 1842 O O . SER A 1 234 ? -5.402 6.809 5.224 1.00 83.81 234 SER A O 1
ATOM 1844 N N . TYR A 1 235 ? -3.270 7.486 5.270 1.00 90.75 235 TYR A N 1
ATOM 1845 C CA . TYR A 1 235 ? -2.829 6.655 4.161 1.00 90.75 235 TYR A CA 1
ATOM 1846 C C . TYR A 1 235 ? -1.637 5.792 4.540 1.00 90.75 235 TYR A C 1
ATOM 1848 O O . TYR A 1 235 ? -0.767 6.198 5.302 1.00 90.75 235 TYR A O 1
ATOM 1856 N N . GLU A 1 236 ? -1.581 4.609 3.952 1.00 91.88 236 GLU A N 1
ATOM 1857 C CA . GLU A 1 236 ? -0.450 3.699 4.052 1.00 91.88 236 GLU A CA 1
ATOM 1858 C C . GLU A 1 236 ? 0.003 3.361 2.637 1.00 91.88 236 GLU A C 1
ATOM 1860 O O . GLU A 1 236 ? -0.761 2.789 1.854 1.00 91.88 236 GLU A O 1
ATOM 1865 N N . ILE A 1 237 ? 1.238 3.711 2.281 1.00 96.56 237 ILE A N 1
ATOM 1866 C CA . ILE A 1 237 ? 1.792 3.305 0.989 1.00 96.56 237 ILE A CA 1
ATOM 1867 C C . ILE A 1 237 ? 2.144 1.827 1.096 1.00 96.56 237 ILE A C 1
ATOM 1869 O O . ILE A 1 237 ? 3.010 1.446 1.878 1.00 96.56 237 ILE A O 1
ATOM 1873 N N . ARG A 1 238 ? 1.427 0.984 0.349 1.00 96.69 238 ARG A N 1
ATOM 1874 C CA . ARG A 1 238 ? 1.530 -0.483 0.446 1.00 96.69 238 ARG A CA 1
ATOM 1875 C C . ARG A 1 238 ? 2.040 -1.126 -0.835 1.00 96.69 238 ARG A C 1
ATOM 1877 O O . ARG A 1 238 ? 2.488 -2.268 -0.795 1.00 96.69 238 ARG A O 1
ATOM 1884 N N . VAL A 1 239 ? 1.974 -0.425 -1.964 1.00 98.56 239 VAL A N 1
ATOM 1885 C CA . VAL A 1 239 ? 2.388 -0.964 -3.261 1.00 98.56 239 VAL A CA 1
ATOM 1886 C C . VAL A 1 239 ? 3.181 0.082 -4.029 1.00 98.56 239 VAL A C 1
ATOM 1888 O O . VAL A 1 239 ? 2.759 1.232 -4.128 1.00 98.56 239 VAL A O 1
ATOM 1891 N N . GLY A 1 240 ? 4.320 -0.330 -4.573 1.00 98.56 240 GLY A N 1
ATOM 1892 C CA . GLY A 1 240 ? 5.139 0.449 -5.492 1.00 98.56 240 GLY A CA 1
ATOM 1893 C C . GLY A 1 240 ? 5.381 -0.368 -6.751 1.00 98.56 240 GLY A C 1
ATOM 1894 O O . GLY A 1 240 ? 5.806 -1.515 -6.659 1.00 98.56 240 GLY A O 1
ATOM 1895 N N . ILE A 1 241 ? 5.100 0.198 -7.917 1.00 98.50 241 ILE A N 1
ATOM 1896 C CA . ILE A 1 241 ? 5.278 -0.459 -9.211 1.00 98.50 241 ILE A CA 1
ATOM 1897 C C . ILE A 1 241 ? 6.179 0.421 -10.064 1.00 98.50 241 ILE A C 1
ATOM 1899 O O . ILE A 1 241 ? 5.838 1.568 -10.350 1.00 98.50 241 ILE A O 1
ATOM 1903 N N . TRP A 1 242 ? 7.321 -0.126 -10.468 1.00 97.31 242 TRP A N 1
ATOM 1904 C CA . TRP A 1 242 ? 8.214 0.500 -11.431 1.00 97.31 242 TRP A CA 1
ATOM 1905 C C . TRP A 1 242 ? 8.060 -0.184 -12.785 1.00 97.31 242 TRP A C 1
ATOM 1907 O O . TRP A 1 242 ? 8.583 -1.284 -12.998 1.00 97.31 242 TRP A O 1
ATOM 1917 N N . ASN A 1 243 ? 7.353 0.467 -13.707 1.00 92.56 243 ASN A N 1
ATOM 1918 C CA . ASN A 1 243 ? 7.337 0.052 -15.100 1.00 92.56 243 ASN A CA 1
ATOM 1919 C C . ASN A 1 243 ? 8.529 0.680 -15.815 1.00 92.56 243 ASN A C 1
ATOM 1921 O O . ASN A 1 243 ? 8.586 1.889 -16.033 1.00 92.56 243 ASN A O 1
ATOM 1925 N N . SER A 1 244 ? 9.507 -0.163 -16.144 1.00 77.19 244 SER A N 1
ATOM 1926 C CA . SER A 1 244 ? 10.746 0.267 -16.781 1.00 77.19 244 SER A CA 1
ATOM 1927 C C . SER A 1 244 ? 10.474 0.892 -18.157 1.00 77.19 244 SER A C 1
ATOM 1929 O O . SER A 1 244 ? 9.876 0.235 -19.019 1.00 77.19 244 SER A O 1
ATOM 1931 N N . PRO A 1 245 ? 10.938 2.136 -18.396 1.00 80.56 245 PRO A N 1
ATOM 1932 C CA . PRO A 1 245 ? 10.916 2.728 -19.724 1.00 80.56 245 PRO A CA 1
ATOM 1933 C C . PRO A 1 245 ? 11.765 1.891 -20.674 1.00 80.56 245 PRO A C 1
ATOM 1935 O O . PRO A 1 245 ? 12.936 1.611 -20.404 1.00 80.56 245 PRO A O 1
ATOM 1938 N N . ARG A 1 246 ? 11.193 1.493 -21.809 1.00 73.44 246 ARG A N 1
ATOM 1939 C CA . ARG A 1 246 ? 11.914 0.678 -22.789 1.00 73.44 246 ARG A CA 1
ATOM 1940 C C . ARG A 1 246 ? 12.794 1.565 -23.666 1.00 73.44 246 ARG A C 1
ATOM 1942 O O . ARG A 1 246 ? 12.255 2.458 -24.318 1.00 73.44 246 ARG A O 1
ATOM 1949 N N . PRO A 1 247 ? 14.111 1.307 -23.735 1.00 71.38 247 PRO A N 1
ATOM 1950 C CA . PRO A 1 247 ? 14.961 1.956 -24.721 1.00 71.38 247 PRO A CA 1
ATOM 1951 C C . PRO A 1 247 ? 14.478 1.665 -26.143 1.00 71.38 247 PRO A C 1
ATOM 1953 O O . PRO A 1 247 ? 13.888 0.613 -26.418 1.00 71.38 247 PRO A O 1
ATOM 1956 N N . GLU A 1 248 ? 14.758 2.584 -27.064 1.00 70.69 248 GLU A N 1
ATOM 1957 C CA . GLU A 1 248 ? 14.482 2.360 -28.479 1.00 70.69 248 GLU A CA 1
ATOM 1958 C C . GLU A 1 248 ? 15.254 1.142 -29.003 1.00 70.69 248 GLU A C 1
ATOM 1960 O O . GLU A 1 248 ? 16.433 0.936 -28.708 1.00 70.69 248 GLU A O 1
ATOM 1965 N N . ARG A 1 249 ? 14.591 0.327 -29.828 1.00 72.62 249 ARG A N 1
ATOM 1966 C CA . ARG A 1 249 ? 15.232 -0.820 -30.477 1.00 72.62 249 ARG A CA 1
ATOM 1967 C C . ARG A 1 249 ? 16.071 -0.347 -31.658 1.00 72.62 249 ARG A C 1
ATOM 1969 O O . ARG A 1 249 ? 15.530 -0.043 -32.720 1.00 72.62 249 ARG A O 1
ATOM 1976 N N . LYS A 1 250 ? 17.391 -0.325 -31.471 1.00 77.25 250 LYS A N 1
ATOM 1977 C CA . LYS A 1 250 ? 18.390 0.028 -32.490 1.00 77.25 250 LYS A CA 1
ATOM 1978 C C . LYS A 1 250 ? 19.430 -1.074 -32.643 1.00 77.25 250 LYS A C 1
ATOM 1980 O O . LYS A 1 250 ? 19.650 -1.876 -31.732 1.00 77.25 250 LYS A O 1
ATOM 1985 N N . ARG A 1 251 ? 20.095 -1.113 -33.803 1.00 81.56 251 ARG A N 1
ATOM 1986 C CA . ARG A 1 251 ? 21.291 -1.951 -33.965 1.00 81.56 251 ARG A CA 1
ATOM 1987 C C . ARG A 1 251 ? 22.393 -1.384 -33.083 1.00 81.56 251 ARG A C 1
ATOM 1989 O O . ARG A 1 251 ? 22.470 -0.177 -32.901 1.00 81.56 251 ARG A O 1
ATOM 1996 N N . PHE A 1 252 ? 23.272 -2.252 -32.595 1.00 84.94 252 PHE A N 1
ATOM 1997 C CA . PHE A 1 252 ? 24.296 -1.878 -31.619 1.00 84.94 252 PHE A CA 1
ATOM 1998 C C . PHE A 1 252 ? 25.138 -0.654 -32.029 1.00 84.94 252 PHE A C 1
ATOM 2000 O O . PHE A 1 252 ? 25.358 0.225 -31.207 1.00 84.94 252 PHE A O 1
ATOM 2007 N N . LEU A 1 253 ? 25.550 -0.562 -33.298 1.00 89.88 253 LEU A N 1
ATOM 2008 C CA . LEU A 1 253 ? 26.368 0.552 -33.803 1.00 89.88 253 LEU A CA 1
ATOM 2009 C C . LEU A 1 253 ? 25.585 1.849 -34.068 1.00 89.88 253 LEU A C 1
ATOM 2011 O O . LEU A 1 253 ? 26.207 2.881 -34.294 1.00 89.88 253 LEU A O 1
ATOM 2015 N N . ASP A 1 254 ? 24.251 1.804 -34.054 1.00 88.88 254 ASP A N 1
ATOM 2016 C CA . ASP A 1 254 ? 23.402 2.988 -34.237 1.00 88.88 254 ASP A CA 1
ATOM 2017 C C . ASP A 1 254 ? 23.038 3.647 -32.889 1.00 88.88 254 ASP A C 1
ATOM 2019 O O . ASP A 1 254 ? 22.354 4.667 -32.878 1.00 88.88 254 ASP A O 1
ATOM 2023 N N . ILE A 1 255 ? 23.446 3.052 -31.759 1.00 88.62 255 ILE A N 1
ATOM 2024 C CA . ILE A 1 255 ? 23.162 3.562 -30.412 1.00 88.62 255 ILE A CA 1
ATOM 2025 C C . ILE A 1 255 ? 24.210 4.611 -30.048 1.00 88.62 255 ILE A C 1
ATOM 2027 O O . ILE A 1 255 ? 25.413 4.338 -30.089 1.00 88.62 255 ILE A O 1
ATOM 2031 N N . THR A 1 256 ? 23.762 5.800 -29.657 1.00 92.06 256 THR A N 1
ATOM 2032 C CA . THR A 1 256 ? 24.669 6.889 -29.273 1.00 92.06 256 THR A CA 1
ATOM 2033 C C . THR A 1 256 ? 25.052 6.820 -27.786 1.00 92.06 256 THR A C 1
ATOM 2035 O O . THR A 1 256 ? 24.311 6.255 -26.977 1.00 92.06 256 THR A O 1
ATOM 2038 N N . PRO A 1 257 ? 26.191 7.412 -27.375 1.00 92.69 257 PRO A N 1
ATOM 2039 C CA . PRO A 1 257 ? 26.535 7.540 -25.957 1.00 92.69 257 PRO A CA 1
ATOM 2040 C C . PRO A 1 257 ? 25.446 8.235 -25.124 1.00 92.69 257 PRO A C 1
ATOM 2042 O O . PRO A 1 257 ? 25.121 7.760 -24.037 1.00 92.69 257 PRO A O 1
ATOM 2045 N N . ASP A 1 258 ? 24.826 9.290 -25.659 1.00 93.00 258 ASP A N 1
ATOM 2046 C CA . ASP A 1 258 ? 23.758 10.033 -24.977 1.00 93.00 258 ASP A CA 1
ATOM 2047 C C . ASP A 1 258 ? 22.521 9.155 -24.728 1.00 93.00 258 ASP A C 1
ATOM 2049 O O . ASP A 1 258 ? 21.902 9.222 -23.666 1.00 93.00 258 ASP A O 1
ATOM 2053 N N . GLU A 1 259 ? 22.166 8.283 -25.675 1.00 90.25 259 GLU A N 1
ATOM 2054 C CA . GLU A 1 259 ? 21.059 7.329 -25.518 1.00 90.25 259 GLU A CA 1
ATOM 2055 C C . GLU A 1 259 ? 21.350 6.275 -24.446 1.00 90.25 259 GLU A C 1
ATOM 2057 O O . GLU A 1 259 ? 20.445 5.867 -23.708 1.00 90.25 259 GLU A O 1
ATOM 2062 N N . ILE A 1 260 ? 22.611 5.844 -24.332 1.00 90.44 260 ILE A N 1
ATOM 2063 C CA . ILE A 1 260 ? 23.059 4.942 -23.266 1.00 90.44 260 ILE A CA 1
ATOM 2064 C C . ILE A 1 260 ? 22.944 5.644 -21.915 1.00 90.44 260 ILE A C 1
ATOM 2066 O O . ILE A 1 260 ? 22.429 5.046 -20.966 1.00 90.44 260 ILE A O 1
ATOM 2070 N N . GLU A 1 261 ? 23.379 6.899 -21.816 1.00 92.69 261 GLU A N 1
ATOM 2071 C CA . GLU A 1 261 ? 23.297 7.676 -20.580 1.00 92.69 261 GLU A CA 1
ATOM 2072 C C . GLU A 1 261 ? 21.841 7.907 -20.156 1.00 92.69 261 GLU A C 1
ATOM 2074 O O . GLU A 1 261 ? 21.476 7.594 -19.021 1.00 92.69 261 GLU A O 1
ATOM 2079 N N . GLN A 1 262 ? 20.974 8.341 -21.075 1.00 90.62 262 GLN A N 1
ATOM 2080 C CA . GLN A 1 262 ? 19.541 8.518 -20.812 1.00 90.62 262 GLN A CA 1
ATOM 2081 C C . GLN A 1 262 ? 18.875 7.208 -20.367 1.00 90.62 262 GLN A C 1
ATOM 2083 O O . GLN A 1 262 ? 18.141 7.182 -19.375 1.00 90.62 262 GLN A O 1
ATOM 2088 N N . SER A 1 263 ? 19.175 6.099 -21.050 1.00 90.75 263 SER A N 1
ATOM 2089 C CA . SER A 1 263 ? 18.640 4.781 -20.692 1.00 90.75 263 SER A CA 1
ATOM 2090 C C . SER A 1 263 ? 19.163 4.292 -19.341 1.00 90.75 263 SER A C 1
ATOM 2092 O O . SER A 1 263 ? 18.419 3.655 -18.596 1.00 90.75 263 SER A O 1
ATOM 2094 N N . THR A 1 264 ? 20.408 4.627 -18.993 1.00 93.31 264 THR A N 1
ATOM 2095 C CA . THR A 1 264 ? 21.009 4.331 -17.685 1.00 93.31 264 THR A CA 1
ATOM 2096 C C . THR A 1 264 ? 20.331 5.127 -16.577 1.00 93.31 264 THR A C 1
ATOM 2098 O O . THR A 1 264 ? 19.990 4.557 -15.539 1.00 93.31 264 THR A O 1
ATOM 2101 N N . GLN A 1 265 ? 20.066 6.417 -16.796 1.00 94.19 265 GLN A N 1
ATOM 2102 C CA . GLN A 1 265 ? 19.310 7.233 -15.845 1.00 94.19 265 GLN A CA 1
ATOM 2103 C C . GLN A 1 265 ? 17.919 6.634 -15.605 1.00 94.19 265 GLN A C 1
ATOM 2105 O O . GLN A 1 265 ? 17.546 6.376 -14.462 1.00 94.19 265 GLN A O 1
ATOM 2110 N N . ALA A 1 266 ? 17.184 6.319 -16.673 1.00 90.81 266 ALA A N 1
ATOM 2111 C CA . ALA A 1 266 ? 15.834 5.770 -16.578 1.00 90.81 266 ALA A CA 1
ATOM 2112 C C . ALA A 1 266 ? 15.777 4.376 -15.939 1.00 90.81 266 ALA A C 1
ATOM 2114 O O . ALA A 1 266 ? 14.946 4.122 -15.070 1.00 90.81 266 ALA A O 1
ATOM 2115 N N . ASN A 1 267 ? 16.645 3.455 -16.352 1.00 91.88 267 ASN A N 1
ATOM 2116 C CA . ASN A 1 267 ? 16.489 2.043 -16.004 1.00 91.88 267 ASN A CA 1
ATOM 2117 C C . ASN A 1 267 ? 17.379 1.557 -14.864 1.00 91.88 267 ASN A C 1
ATOM 2119 O O . ASN A 1 267 ? 17.108 0.494 -14.309 1.00 91.88 267 ASN A O 1
ATOM 2123 N N . ILE A 1 268 ? 18.414 2.316 -14.498 1.00 94.56 268 ILE A N 1
ATOM 2124 C CA . ILE A 1 268 ? 19.292 1.987 -13.373 1.00 94.56 268 ILE A CA 1
ATOM 2125 C C . ILE A 1 268 ? 19.089 2.996 -12.251 1.00 94.56 268 ILE A C 1
ATOM 2127 O O . ILE A 1 268 ? 18.624 2.625 -11.176 1.00 94.56 268 ILE A O 1
ATOM 2131 N N . VAL A 1 269 ? 19.398 4.273 -12.499 1.00 97.12 269 VAL A N 1
ATOM 2132 C CA . VAL A 1 269 ? 19.405 5.302 -11.446 1.00 97.12 269 VAL A CA 1
ATOM 2133 C C . VAL A 1 269 ? 18.005 5.485 -10.866 1.00 97.12 269 VAL A C 1
ATOM 2135 O O . VAL A 1 269 ? 17.807 5.261 -9.671 1.00 97.12 269 VAL A O 1
ATOM 2138 N N . ALA A 1 270 ? 17.017 5.805 -11.703 1.00 97.31 270 ALA A N 1
ATOM 2139 C CA . ALA A 1 270 ? 15.652 6.023 -11.246 1.00 97.31 270 ALA A CA 1
ATOM 2140 C C . ALA A 1 270 ? 15.022 4.763 -10.643 1.00 97.31 270 ALA A C 1
ATOM 2142 O O . ALA A 1 270 ? 14.353 4.864 -9.618 1.00 97.31 270 ALA A O 1
ATOM 2143 N N . ALA A 1 271 ? 15.277 3.581 -11.214 1.00 97.19 271 ALA A N 1
ATOM 2144 C CA . ALA A 1 271 ? 14.767 2.316 -10.687 1.00 97.19 271 ALA A CA 1
ATOM 2145 C C . ALA A 1 271 ? 15.292 2.026 -9.268 1.00 97.19 271 ALA A C 1
ATOM 2147 O O . ALA A 1 271 ? 14.512 1.701 -8.370 1.00 97.19 271 ALA A O 1
ATOM 2148 N N . VAL A 1 272 ? 16.601 2.199 -9.036 1.00 98.38 272 VAL A N 1
ATOM 2149 C CA . VAL A 1 272 ? 17.221 2.040 -7.709 1.00 98.38 272 VAL A CA 1
ATOM 2150 C C . VAL A 1 272 ? 16.691 3.090 -6.733 1.00 98.38 272 VAL A C 1
ATOM 2152 O O . VAL A 1 272 ? 16.339 2.762 -5.596 1.00 98.38 272 VAL A O 1
ATOM 2155 N N . SER A 1 273 ? 16.588 4.351 -7.159 1.00 98.44 273 SER A N 1
ATOM 2156 C CA . SER A 1 273 ? 16.045 5.423 -6.323 1.00 98.44 273 SER A CA 1
ATOM 2157 C C . SER A 1 273 ? 14.576 5.192 -5.968 1.00 98.44 273 SER A C 1
ATOM 2159 O O . SER A 1 273 ? 14.200 5.375 -4.810 1.00 98.44 273 SER A O 1
ATOM 2161 N N . PHE A 1 274 ? 13.754 4.739 -6.917 1.00 98.69 274 PHE A N 1
ATOM 2162 C CA . PHE A 1 274 ? 12.340 4.442 -6.696 1.00 98.69 274 PHE A CA 1
ATOM 2163 C C . PHE A 1 274 ? 12.183 3.294 -5.705 1.00 98.69 274 PHE A C 1
ATOM 2165 O O . PHE A 1 274 ? 11.424 3.409 -4.745 1.00 98.69 274 PHE A O 1
ATOM 2172 N N . ALA A 1 275 ? 12.957 2.222 -5.888 1.00 98.69 275 ALA A N 1
ATOM 2173 C CA . ALA A 1 275 ? 12.978 1.084 -4.982 1.00 98.69 275 ALA A CA 1
ATOM 2174 C C . ALA A 1 275 ? 13.334 1.500 -3.551 1.00 98.69 275 ALA A C 1
ATOM 2176 O O . ALA A 1 275 ? 12.640 1.128 -2.605 1.00 98.69 275 ALA A O 1
ATOM 2177 N N . ARG A 1 276 ? 14.374 2.331 -3.397 1.00 98.69 276 ARG A N 1
ATOM 2178 C CA . ARG A 1 276 ? 14.778 2.878 -2.098 1.00 98.69 276 ARG A CA 1
ATOM 2179 C C . ARG A 1 276 ? 13.636 3.649 -1.437 1.00 98.69 276 ARG A C 1
ATOM 2181 O O . ARG A 1 276 ? 13.353 3.406 -0.268 1.00 98.69 276 ARG A O 1
ATOM 2188 N N . GLN A 1 277 ? 12.983 4.559 -2.160 1.00 98.75 277 GLN A N 1
ATOM 2189 C CA . GLN A 1 277 ? 11.881 5.353 -1.605 1.00 98.75 277 GLN A CA 1
ATOM 2190 C C . GLN A 1 277 ? 10.659 4.494 -1.256 1.00 98.75 277 GLN A C 1
ATOM 2192 O O . GLN A 1 277 ? 10.084 4.673 -0.182 1.00 98.75 277 GLN A O 1
ATOM 2197 N N . ALA A 1 278 ? 10.315 3.516 -2.099 1.00 98.62 278 ALA A N 1
ATOM 2198 C CA . ALA A 1 278 ? 9.235 2.570 -1.832 1.00 98.62 278 ALA A CA 1
ATOM 2199 C C . ALA A 1 278 ? 9.496 1.755 -0.560 1.00 98.62 278 ALA A C 1
ATOM 2201 O O . ALA A 1 278 ? 8.641 1.696 0.318 1.00 98.62 278 ALA A O 1
ATOM 2202 N N . ILE A 1 279 ? 10.697 1.190 -0.414 1.00 98.50 279 ILE A N 1
ATOM 2203 C CA . ILE A 1 279 ? 11.079 0.403 0.766 1.00 98.50 279 ILE A CA 1
ATOM 2204 C C . ILE A 1 279 ? 11.063 1.266 2.033 1.00 98.50 279 ILE A C 1
ATOM 2206 O O . ILE A 1 279 ? 10.538 0.829 3.056 1.00 98.50 279 ILE A O 1
ATOM 2210 N N . LEU A 1 280 ? 11.578 2.501 1.978 1.00 97.88 280 LEU A N 1
ATOM 2211 C CA . LEU A 1 280 ? 11.500 3.436 3.106 1.00 97.88 280 LEU A CA 1
ATOM 2212 C C . LEU A 1 280 ? 10.044 3.728 3.493 1.00 97.88 280 LEU A C 1
ATOM 2214 O O . LEU A 1 280 ? 9.704 3.634 4.668 1.00 97.88 280 LEU A O 1
ATOM 2218 N N . ALA A 1 281 ? 9.177 4.004 2.516 1.00 96.94 281 ALA A N 1
ATOM 2219 C CA . ALA A 1 281 ? 7.752 4.220 2.758 1.00 96.94 281 ALA A CA 1
ATOM 2220 C C . ALA A 1 281 ? 7.061 2.975 3.342 1.00 96.94 281 ALA A C 1
ATOM 2222 O O . ALA A 1 281 ? 6.217 3.096 4.224 1.00 96.94 281 ALA A O 1
ATOM 2223 N N . PHE A 1 282 ? 7.441 1.767 2.916 1.00 96.94 282 PHE A N 1
ATOM 2224 C CA . PHE A 1 282 ? 6.892 0.539 3.492 1.00 96.94 282 PHE A CA 1
ATOM 2225 C C . PHE A 1 282 ? 7.303 0.359 4.951 1.00 96.94 282 PHE A C 1
ATOM 2227 O O . PHE A 1 282 ? 6.473 -0.029 5.766 1.00 96.94 282 PHE A O 1
ATOM 2234 N N . ARG A 1 283 ? 8.552 0.680 5.302 1.00 93.75 283 ARG A N 1
ATOM 2235 C CA . ARG A 1 283 ? 9.059 0.595 6.682 1.00 93.75 283 ARG A CA 1
ATOM 2236 C C . ARG A 1 283 ? 8.439 1.623 7.629 1.00 93.75 283 ARG A C 1
ATOM 2238 O O . ARG A 1 283 ? 8.492 1.425 8.837 1.00 93.75 283 ARG A O 1
ATOM 2245 N N . GLU A 1 284 ? 7.859 2.698 7.100 1.00 91.31 284 GLU A N 1
ATOM 2246 C CA . GLU A 1 284 ? 7.069 3.661 7.880 1.00 91.31 284 GLU A CA 1
ATOM 2247 C C . GLU A 1 284 ? 5.701 3.090 8.290 1.00 91.31 284 GLU A C 1
ATOM 2249 O O . GLU A 1 284 ? 5.075 3.598 9.222 1.00 91.31 284 GLU A O 1
ATOM 2254 N N . ASN A 1 285 ? 5.230 2.019 7.639 1.00 88.69 285 ASN A N 1
ATOM 2255 C CA . ASN A 1 285 ? 3.987 1.372 8.032 1.00 88.69 285 ASN A CA 1
ATOM 2256 C C . ASN A 1 285 ? 4.159 0.648 9.371 1.00 88.69 285 ASN A C 1
ATOM 2258 O O . ASN A 1 285 ? 5.006 -0.224 9.532 1.00 88.69 285 ASN A O 1
ATOM 2262 N N . THR A 1 286 ? 3.287 0.962 10.323 1.00 77.38 286 THR A N 1
ATOM 2263 C CA . THR A 1 286 ? 3.346 0.440 11.697 1.00 77.38 286 THR A CA 1
ATOM 2264 C C . THR A 1 286 ? 2.731 -0.953 11.871 1.00 77.38 286 THR A C 1
ATOM 2266 O O . THR A 1 286 ? 2.965 -1.582 12.899 1.00 77.38 286 THR A O 1
ATOM 2269 N N . SER A 1 287 ? 1.988 -1.442 10.868 1.00 75.75 287 SER A N 1
ATOM 2270 C CA . SER A 1 287 ? 1.373 -2.781 10.826 1.00 75.75 287 SER A CA 1
ATOM 2271 C C . SER A 1 287 ? 1.805 -3.565 9.605 1.00 75.75 287 SER A C 1
ATOM 2273 O O . SER A 1 287 ? 1.882 -3.015 8.498 1.00 75.75 287 SER A O 1
ATOM 2275 N N . LEU A 1 288 ? 1.832 -4.885 9.769 1.00 77.81 288 LEU A N 1
ATOM 2276 C CA . LEU A 1 288 ? 1.607 -5.800 8.659 1.00 77.81 288 LEU A CA 1
ATOM 2277 C C . LEU A 1 288 ? 0.134 -5.741 8.212 1.00 77.81 288 LEU A C 1
ATOM 2279 O O . LEU A 1 288 ? -0.795 -5.648 9.022 1.00 77.81 288 LEU A O 1
ATOM 2283 N N . GLU A 1 289 ? -0.101 -5.789 6.907 1.00 77.69 289 GLU A N 1
ATOM 2284 C CA . GLU A 1 289 ? -1.454 -5.878 6.362 1.00 77.69 289 GLU A CA 1
ATOM 2285 C C . GLU A 1 289 ? -2.106 -7.225 6.739 1.00 77.69 289 GLU A C 1
ATOM 2287 O O . GLU A 1 289 ? -1.465 -8.279 6.700 1.00 77.69 289 GLU A O 1
ATOM 2292 N N . SER A 1 290 ? -3.381 -7.195 7.145 1.00 64.62 290 SER A N 1
ATOM 2293 C CA . SER A 1 290 ? -4.137 -8.410 7.479 1.00 64.62 290 SER A CA 1
ATOM 2294 C C . SER A 1 290 ? -4.224 -9.314 6.250 1.00 64.62 290 SER A C 1
ATOM 2296 O O . SER A 1 290 ? -4.468 -8.843 5.143 1.00 64.62 290 SER A O 1
ATOM 2298 N N . GLY A 1 291 ? -4.051 -10.619 6.439 1.00 71.94 291 GLY A N 1
ATOM 2299 C CA . GLY A 1 291 ? -4.040 -11.587 5.342 1.00 71.94 291 GLY A CA 1
ATOM 2300 C C . GLY A 1 291 ? -2.660 -11.723 4.705 1.00 71.94 291 GLY A C 1
ATOM 2301 O O . GLY A 1 291 ? -2.034 -12.758 4.881 1.00 71.94 291 GLY A O 1
ATOM 2302 N N . SER A 1 292 ? -2.153 -10.687 4.029 1.00 74.50 292 SER A N 1
ATOM 2303 C CA . SER A 1 292 ? -0.868 -10.763 3.307 1.00 74.50 292 SER A CA 1
ATOM 2304 C C . SER A 1 292 ? 0.366 -10.754 4.224 1.00 74.50 292 SER A C 1
ATOM 2306 O O . SER A 1 292 ? 1.423 -11.279 3.867 1.00 74.50 292 SER A O 1
ATOM 2308 N N . ARG A 1 293 ? 0.229 -10.187 5.432 1.00 82.50 293 ARG A N 1
ATOM 2309 C CA . ARG A 1 293 ? 1.249 -10.123 6.493 1.00 82.50 293 ARG A CA 1
ATOM 2310 C C . ARG A 1 293 ? 2.560 -9.463 6.043 1.00 82.50 293 ARG A C 1
ATOM 2312 O O . ARG A 1 293 ? 3.639 -9.913 6.425 1.00 82.50 293 ARG A O 1
ATOM 2319 N N . LYS A 1 294 ? 2.456 -8.373 5.275 1.00 92.31 294 LYS A N 1
ATOM 2320 C CA . LYS A 1 294 ? 3.585 -7.551 4.800 1.00 92.31 294 LYS A CA 1
ATOM 2321 C C . LYS A 1 294 ? 3.422 -6.069 5.075 1.00 92.31 294 LYS A C 1
ATOM 2323 O O . LYS A 1 294 ? 2.309 -5.573 5.246 1.00 92.31 294 LYS A O 1
ATOM 2328 N N . TYR A 1 295 ? 4.550 -5.368 5.075 1.00 93.19 295 TYR A N 1
ATOM 2329 C CA . TYR A 1 295 ? 4.577 -3.910 5.114 1.00 93.19 295 TYR A CA 1
ATOM 2330 C C . TYR A 1 295 ? 4.261 -3.290 3.754 1.00 93.19 295 TYR A C 1
ATOM 2332 O O . TYR A 1 295 ? 3.592 -2.260 3.705 1.00 93.19 295 TYR A O 1
ATOM 2340 N N . GLY A 1 296 ? 4.675 -3.937 2.665 1.00 96.81 296 GLY A N 1
ATOM 2341 C CA . GLY A 1 296 ? 4.355 -3.517 1.307 1.00 96.81 296 GLY A CA 1
ATOM 2342 C C . GLY A 1 296 ? 4.884 -4.481 0.249 1.00 96.81 296 GLY A C 1
ATOM 2343 O O . GLY A 1 296 ? 5.545 -5.472 0.569 1.00 96.81 296 GLY A O 1
ATOM 2344 N N . THR A 1 297 ? 4.549 -4.201 -1.010 1.00 98.56 297 THR A N 1
ATOM 2345 C CA . THR A 1 297 ? 5.017 -4.945 -2.188 1.00 98.56 297 THR A CA 1
ATOM 2346 C C . THR A 1 297 ? 5.637 -3.997 -3.206 1.00 98.56 297 THR A C 1
ATOM 2348 O O . THR A 1 297 ? 4.986 -3.047 -3.641 1.00 98.56 297 THR A O 1
ATOM 2351 N N . LEU A 1 298 ? 6.881 -4.262 -3.598 1.00 98.69 298 LEU A N 1
ATOM 2352 C CA . LEU A 1 298 ? 7.566 -3.587 -4.695 1.00 98.69 298 LEU A CA 1
ATOM 2353 C C . LEU A 1 298 ? 7.575 -4.505 -5.917 1.00 98.69 298 LEU A C 1
ATOM 2355 O O . LEU A 1 298 ? 8.073 -5.626 -5.843 1.00 98.69 298 LEU A O 1
ATOM 2359 N N . ILE A 1 299 ? 7.047 -4.030 -7.039 1.00 98.56 299 ILE A N 1
ATOM 2360 C CA . ILE A 1 299 ? 7.026 -4.775 -8.295 1.00 98.56 299 ILE A CA 1
ATOM 2361 C C . ILE A 1 299 ? 7.846 -4.024 -9.334 1.00 98.56 299 ILE A C 1
ATOM 2363 O O . ILE A 1 299 ? 7.630 -2.838 -9.578 1.00 98.56 299 ILE A O 1
ATOM 2367 N N . PHE A 1 300 ? 8.758 -4.740 -9.975 1.00 97.50 300 PHE A N 1
ATOM 2368 C CA . PHE A 1 300 ? 9.440 -4.286 -11.175 1.00 97.50 300 PHE A CA 1
ATOM 2369 C C . PHE A 1 300 ? 8.826 -4.963 -12.390 1.00 97.50 300 PHE A C 1
ATOM 2371 O O . PHE A 1 300 ? 8.728 -6.189 -12.431 1.00 97.50 300 PHE A O 1
ATOM 2378 N N . THR A 1 301 ? 8.436 -4.176 -13.383 1.00 93.94 301 THR A N 1
ATOM 2379 C CA . THR A 1 301 ? 7.926 -4.705 -14.647 1.00 93.94 301 THR A CA 1
ATOM 2380 C C . THR A 1 301 ? 9.039 -4.704 -15.679 1.00 93.94 301 THR A C 1
ATOM 2382 O O . THR A 1 301 ? 9.574 -3.646 -16.016 1.00 93.94 301 THR A O 1
ATOM 2385 N N . GLY A 1 302 ? 9.352 -5.889 -16.193 1.00 89.69 302 GLY A N 1
ATOM 2386 C CA . GLY A 1 302 ? 10.319 -6.112 -17.254 1.00 89.69 302 GLY A CA 1
ATOM 2387 C C . GLY A 1 302 ? 9.711 -6.757 -18.500 1.00 89.69 302 GLY A C 1
ATOM 2388 O O . GLY A 1 302 ? 8.514 -7.049 -18.589 1.00 89.69 302 GLY A O 1
ATOM 2389 N N . GLY A 1 303 ? 10.554 -6.968 -19.506 1.00 84.94 303 GLY A N 1
ATOM 2390 C CA . GLY A 1 303 ? 10.211 -7.681 -20.737 1.00 84.94 303 GLY A CA 1
ATOM 2391 C C . GLY A 1 303 ? 10.895 -9.041 -20.842 1.00 84.94 303 GLY A C 1
ATOM 2392 O O . GLY A 1 303 ? 11.737 -9.403 -20.028 1.00 84.94 303 GLY A O 1
ATOM 2393 N N . THR A 1 304 ? 10.595 -9.790 -21.903 1.00 80.75 304 THR A N 1
ATOM 2394 C CA . THR A 1 304 ? 11.284 -11.061 -22.222 1.00 80.75 304 THR A CA 1
ATOM 2395 C C . THR A 1 304 ? 12.807 -10.933 -22.292 1.00 80.75 304 THR A C 1
ATOM 2397 O O . THR A 1 304 ? 13.526 -11.899 -22.046 1.00 80.75 304 THR A O 1
ATOM 2400 N N . GLU A 1 305 ? 13.297 -9.730 -22.599 1.00 79.75 305 GLU A N 1
ATOM 2401 C CA . GLU A 1 305 ? 14.717 -9.376 -22.643 1.00 79.75 305 GLU A CA 1
ATOM 2402 C C . GLU A 1 305 ? 15.420 -9.496 -21.278 1.00 79.75 305 GLU A C 1
ATOM 2404 O O . GLU A 1 305 ? 16.644 -9.533 -21.239 1.00 79.75 305 GLU A O 1
ATOM 2409 N N . SER A 1 306 ? 14.674 -9.639 -20.176 1.00 82.69 306 SER A N 1
ATOM 2410 C CA . SER A 1 306 ? 15.217 -9.987 -18.857 1.00 82.69 306 SER A CA 1
ATOM 2411 C C . SER A 1 306 ? 15.745 -11.427 -18.764 1.00 82.69 306 SER A C 1
ATOM 2413 O O . SER A 1 306 ? 16.490 -11.735 -17.834 1.00 82.69 306 SER A O 1
ATOM 2415 N N . LEU A 1 307 ? 15.333 -12.319 -19.676 1.00 80.56 307 LEU A N 1
ATOM 2416 C CA . LEU A 1 307 ? 15.728 -13.736 -19.696 1.00 80.56 307 LEU A CA 1
ATOM 2417 C C . LEU A 1 307 ? 16.480 -14.127 -20.966 1.00 80.56 307 LEU A C 1
ATOM 2419 O O . LEU A 1 307 ? 17.392 -14.948 -20.906 1.00 80.56 307 LEU A O 1
ATOM 2423 N N . GLN A 1 308 ? 16.081 -13.578 -22.114 1.00 69.19 308 GLN A N 1
ATOM 2424 C CA . GLN A 1 308 ? 16.621 -13.976 -23.408 1.00 69.19 308 GLN A CA 1
ATOM 2425 C C . GLN A 1 308 ? 17.053 -12.762 -24.219 1.00 69.19 308 GLN A C 1
ATOM 2427 O O . GLN A 1 308 ? 16.307 -11.802 -24.402 1.00 69.19 308 GLN A O 1
ATOM 2432 N N . ILE A 1 309 ? 18.265 -12.841 -24.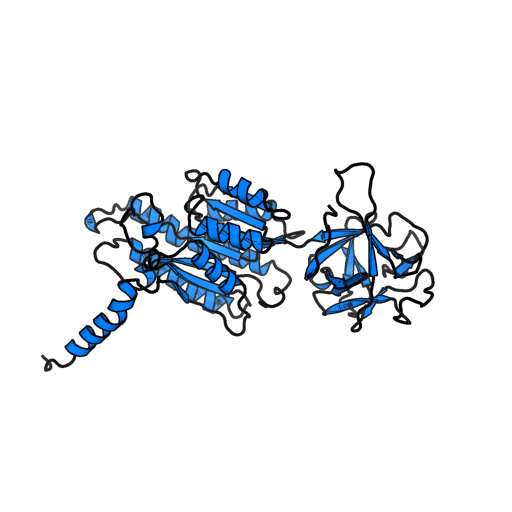755 1.00 67.00 309 ILE A N 1
ATOM 2433 C CA . ILE A 1 309 ? 18.873 -11.776 -25.543 1.00 67.00 309 ILE A CA 1
ATOM 2434 C C . ILE A 1 309 ? 18.583 -12.050 -27.018 1.00 67.00 309 ILE A C 1
ATOM 2436 O O . ILE A 1 309 ? 18.829 -13.147 -27.515 1.00 67.00 309 ILE A O 1
ATOM 2440 N N . ASN A 1 310 ? 18.061 -11.049 -27.725 1.00 65.56 310 ASN A N 1
ATOM 2441 C CA . ASN A 1 310 ? 17.887 -11.102 -29.173 1.00 65.56 310 ASN A CA 1
ATOM 2442 C C . ASN A 1 310 ? 18.936 -10.204 -29.856 1.00 65.56 310 ASN A C 1
ATOM 2444 O O . ASN A 1 310 ? 19.362 -9.199 -29.287 1.00 65.56 310 ASN A O 1
ATOM 2448 N N . ALA A 1 311 ? 19.346 -10.547 -31.082 1.00 64.06 311 ALA A N 1
ATOM 2449 C CA . ALA A 1 311 ? 20.396 -9.825 -31.816 1.00 64.06 311 ALA A CA 1
ATOM 2450 C C . ALA A 1 311 ? 20.068 -8.340 -32.095 1.00 64.06 311 ALA A C 1
ATOM 2452 O O . ALA A 1 311 ? 20.958 -7.561 -32.427 1.00 64.06 311 ALA A O 1
ATOM 2453 N N . PHE A 1 312 ? 18.802 -7.942 -31.941 1.00 63.00 312 PHE A N 1
ATOM 2454 C CA . PHE A 1 312 ? 18.298 -6.588 -32.176 1.00 63.00 312 PHE A CA 1
ATOM 2455 C C . PHE A 1 312 ? 17.889 -5.868 -30.880 1.00 63.00 312 PHE A C 1
ATOM 2457 O O . PHE A 1 312 ? 17.276 -4.803 -30.939 1.00 63.00 312 PHE A O 1
ATOM 2464 N N . ALA A 1 313 ? 18.214 -6.431 -29.711 1.00 62.97 313 ALA A N 1
ATOM 2465 C CA . ALA A 1 313 ? 17.824 -5.875 -28.418 1.00 62.97 313 ALA A CA 1
ATOM 2466 C C . ALA A 1 313 ? 18.670 -4.650 -28.057 1.00 62.97 313 ALA A C 1
ATOM 2468 O O . ALA A 1 313 ? 18.321 -3.919 -27.132 1.00 62.97 313 ALA A O 1
ATOM 2469 N N . GLY A 1 314 ? 19.790 -4.434 -28.758 1.00 75.50 314 GLY A N 1
ATOM 2470 C CA . GLY A 1 314 ? 20.725 -3.356 -28.463 1.00 75.50 314 GLY A CA 1
ATOM 2471 C C . GLY A 1 314 ? 21.110 -3.356 -26.981 1.00 75.50 314 GLY A C 1
ATOM 2472 O O . GLY A 1 314 ? 21.367 -4.408 -26.392 1.00 75.50 314 GLY A O 1
ATOM 2473 N N . THR A 1 315 ? 21.080 -2.178 -26.358 1.00 79.44 315 THR A N 1
ATOM 2474 C CA . THR A 1 315 ? 21.315 -2.010 -24.917 1.00 79.44 315 THR A CA 1
ATOM 2475 C C . THR A 1 315 ? 20.093 -2.304 -24.039 1.00 79.44 315 THR A C 1
ATOM 2477 O O . THR A 1 315 ? 20.258 -2.443 -22.831 1.00 79.44 315 THR A O 1
ATOM 2480 N N . SER A 1 316 ? 18.885 -2.478 -24.597 1.00 79.00 316 SER A N 1
ATOM 2481 C CA . SER A 1 316 ? 17.654 -2.740 -23.822 1.00 79.00 316 SER A CA 1
ATOM 2482 C C . SER A 1 316 ? 17.782 -3.975 -22.924 1.00 79.00 316 SER A C 1
ATOM 2484 O O . SER A 1 316 ? 17.446 -3.928 -21.740 1.00 79.00 316 SER A O 1
ATOM 2486 N N . SER A 1 317 ? 18.375 -5.052 -23.449 1.00 81.31 317 SER A N 1
ATOM 2487 C CA . SER A 1 317 ? 18.615 -6.284 -22.684 1.00 81.31 317 SER A CA 1
ATOM 2488 C C . SER A 1 317 ? 19.484 -6.072 -21.439 1.00 81.31 317 SER A C 1
ATOM 2490 O O . SER A 1 317 ? 19.204 -6.659 -20.396 1.00 81.31 317 SER A O 1
ATOM 2492 N N . LEU A 1 318 ? 20.485 -5.185 -21.499 1.00 86.25 318 LEU A N 1
ATOM 2493 C CA . LEU A 1 318 ? 21.354 -4.879 -20.357 1.00 86.25 318 LEU A CA 1
ATOM 2494 C C . LEU A 1 318 ? 20.537 -4.321 -19.190 1.00 86.25 318 LEU A C 1
ATOM 2496 O O . LEU A 1 318 ? 20.678 -4.764 -18.051 1.00 86.25 318 LEU A O 1
ATOM 2500 N N . PHE A 1 319 ? 19.643 -3.383 -19.490 1.00 88.81 319 PHE A N 1
ATOM 2501 C CA . PHE A 1 319 ? 18.805 -2.722 -18.500 1.00 88.81 319 PHE A CA 1
ATOM 2502 C C . PHE A 1 319 ? 17.734 -3.653 -17.923 1.00 88.81 319 PHE A C 1
ATOM 2504 O O . PHE A 1 319 ? 17.524 -3.672 -16.712 1.00 88.81 319 PHE A O 1
ATOM 2511 N N . GLN A 1 320 ? 17.103 -4.478 -18.762 1.00 88.12 320 GLN A N 1
ATOM 2512 C CA . GLN A 1 320 ? 16.105 -5.461 -18.324 1.00 88.12 320 GLN A CA 1
ATOM 2513 C C . GLN A 1 320 ? 16.722 -6.559 -17.440 1.00 88.12 320 GLN A C 1
ATOM 2515 O O . GLN A 1 320 ? 16.120 -6.966 -16.443 1.00 88.12 320 GLN A O 1
ATOM 2520 N N . CYS A 1 321 ? 17.945 -7.000 -17.753 1.00 89.44 321 CYS A N 1
ATOM 2521 C CA . CYS A 1 321 ? 18.725 -7.894 -16.896 1.00 89.44 321 CYS A CA 1
ATOM 2522 C C . CYS A 1 321 ? 19.099 -7.222 -15.570 1.00 89.44 321 CYS A C 1
ATOM 2524 O O . CYS A 1 321 ? 18.928 -7.823 -14.509 1.00 89.44 321 CYS A O 1
ATOM 2526 N N . ALA A 1 322 ? 19.576 -5.976 -15.608 1.00 92.44 322 ALA A N 1
ATOM 2527 C CA . ALA A 1 322 ? 19.933 -5.236 -14.402 1.00 92.44 322 ALA A CA 1
ATOM 2528 C C . ALA A 1 322 ? 18.732 -5.060 -13.460 1.00 92.44 322 ALA A C 1
ATOM 2530 O O . ALA A 1 322 ? 18.863 -5.284 -12.258 1.00 92.44 322 ALA A O 1
ATOM 2531 N N . LEU A 1 323 ? 17.550 -4.746 -14.000 1.00 93.38 323 LEU A N 1
ATOM 2532 C CA . LEU A 1 323 ? 16.316 -4.619 -13.223 1.00 93.38 323 LEU A CA 1
ATOM 2533 C C . LEU A 1 323 ? 15.903 -5.944 -12.571 1.00 93.38 323 LEU A C 1
ATOM 2535 O O . LEU A 1 323 ? 15.559 -5.985 -11.387 1.00 93.38 323 LEU A O 1
ATOM 2539 N N . ARG A 1 324 ? 16.003 -7.046 -13.325 1.00 94.81 324 ARG A N 1
ATOM 2540 C CA . ARG A 1 324 ? 15.760 -8.395 -12.810 1.00 94.81 324 ARG A CA 1
ATOM 2541 C C . ARG A 1 324 ? 16.694 -8.718 -11.644 1.00 94.81 324 ARG A C 1
ATOM 2543 O O . ARG A 1 324 ? 16.222 -9.138 -10.588 1.00 94.81 324 ARG A O 1
ATOM 2550 N N . PHE A 1 325 ? 17.998 -8.481 -11.790 1.00 96.00 325 PHE A N 1
ATOM 2551 C CA . PHE A 1 325 ? 18.966 -8.725 -10.715 1.00 96.00 325 PHE A CA 1
ATOM 2552 C C . PHE A 1 325 ? 18.763 -7.798 -9.512 1.00 96.00 325 PHE A C 1
ATOM 2554 O O . PHE A 1 325 ? 18.834 -8.267 -8.378 1.00 96.00 325 PHE A O 1
ATOM 2561 N N . LEU A 1 326 ? 18.436 -6.521 -9.734 1.00 97.38 326 LEU A N 1
ATOM 2562 C CA . LEU A 1 326 ? 18.086 -5.588 -8.662 1.00 97.38 326 LEU A CA 1
ATOM 2563 C C . LEU A 1 326 ? 16.916 -6.125 -7.830 1.00 97.38 326 LEU A C 1
ATOM 2565 O O . LEU A 1 326 ? 17.023 -6.212 -6.608 1.00 97.38 326 LEU A O 1
ATOM 2569 N N . SER A 1 327 ? 15.828 -6.548 -8.483 1.00 97.81 327 SER A N 1
ATOM 2570 C CA . SER A 1 327 ? 14.666 -7.118 -7.791 1.00 97.81 327 SER A CA 1
ATOM 2571 C C . SER A 1 327 ? 15.034 -8.346 -6.949 1.00 97.81 327 SER A C 1
ATOM 2573 O O . SER A 1 327 ? 14.514 -8.524 -5.851 1.00 97.81 327 SER A O 1
ATOM 2575 N N . GLN A 1 328 ? 15.957 -9.181 -7.440 1.00 97.81 328 GLN A N 1
ATOM 2576 C CA . GLN A 1 328 ? 16.389 -10.395 -6.758 1.00 97.81 328 GLN A CA 1
ATOM 2577 C C . GLN A 1 328 ? 17.196 -10.080 -5.506 1.00 97.81 328 GLN A C 1
ATOM 2579 O O . GLN A 1 328 ? 16.968 -10.692 -4.461 1.00 97.81 328 GLN A O 1
ATOM 2584 N N . THR A 1 329 ? 18.118 -9.123 -5.607 1.00 98.19 329 THR A N 1
ATOM 2585 C CA . THR A 1 329 ? 18.896 -8.630 -4.468 1.00 98.19 329 THR A CA 1
ATOM 2586 C C . THR A 1 329 ? 17.966 -8.068 -3.402 1.00 98.19 329 THR A C 1
ATOM 2588 O O . THR A 1 329 ? 18.014 -8.510 -2.258 1.00 98.19 329 THR A O 1
ATOM 2591 N N . LEU A 1 330 ? 17.048 -7.181 -3.792 1.00 98.62 330 LEU A N 1
ATOM 2592 C CA . LEU A 1 330 ? 16.106 -6.557 -2.865 1.00 98.62 330 LEU A CA 1
ATOM 2593 C C . LEU A 1 330 ? 15.136 -7.570 -2.243 1.00 98.62 330 LEU A C 1
ATOM 2595 O O . LEU A 1 330 ? 14.827 -7.462 -1.062 1.00 98.62 330 LEU A O 1
ATOM 2599 N N . ASN A 1 331 ? 14.689 -8.584 -2.990 1.00 97.56 331 ASN A N 1
ATOM 2600 C CA . ASN A 1 331 ? 13.861 -9.657 -2.437 1.00 97.56 331 ASN A CA 1
ATOM 2601 C C . ASN A 1 331 ? 14.613 -10.476 -1.377 1.00 97.56 331 ASN A C 1
ATOM 2603 O O . ASN A 1 331 ? 14.043 -10.821 -0.345 1.00 97.56 331 ASN A O 1
ATOM 2607 N N . LYS A 1 332 ? 15.896 -10.783 -1.612 1.00 97.50 332 LYS A N 1
ATOM 2608 C CA . LYS A 1 332 ? 16.733 -11.507 -0.640 1.00 97.50 332 LYS A CA 1
ATOM 2609 C C . LYS A 1 332 ? 17.027 -10.673 0.606 1.00 97.50 332 LYS A C 1
ATOM 2611 O O . LYS A 1 332 ? 17.070 -11.232 1.695 1.00 97.50 332 LYS A O 1
ATOM 2616 N N . GLU A 1 333 ? 17.232 -9.371 0.437 1.00 98.31 333 GLU A N 1
ATOM 2617 C CA . GLU A 1 333 ? 17.537 -8.449 1.533 1.00 98.31 333 GLU A CA 1
ATOM 2618 C C . GLU A 1 333 ? 16.300 -8.137 2.385 1.00 98.31 333 GLU A C 1
ATOM 2620 O O . GLU A 1 333 ? 16.343 -8.297 3.600 1.00 98.31 333 GLU A O 1
ATOM 2625 N N . PHE A 1 334 ? 15.181 -7.754 1.760 1.00 98.06 334 PHE A N 1
ATOM 2626 C CA . PHE A 1 334 ? 14.004 -7.226 2.464 1.00 98.06 334 PHE A CA 1
ATOM 2627 C C . PHE A 1 334 ? 12.844 -8.219 2.619 1.00 98.06 334 PHE A C 1
ATOM 2629 O O . PHE A 1 334 ? 11.900 -7.948 3.366 1.00 98.06 334 PHE A O 1
ATOM 2636 N N . GLY A 1 335 ? 12.911 -9.389 1.980 1.00 96.31 335 GLY A N 1
ATOM 2637 C CA . GLY A 1 335 ? 11.969 -10.485 2.221 1.00 96.31 335 GLY A CA 1
ATOM 2638 C C . GLY A 1 335 ? 11.874 -10.870 3.708 1.00 96.31 335 GLY A C 1
ATOM 2639 O O . GLY A 1 335 ? 10.762 -10.896 4.244 1.00 96.31 335 GLY A O 1
ATOM 2640 N N . PRO A 1 336 ? 13.005 -11.090 4.416 1.00 95.31 336 PRO A N 1
ATOM 2641 C CA . PRO A 1 336 ? 13.016 -11.320 5.866 1.00 95.31 336 PRO A CA 1
ATOM 2642 C C . PRO A 1 336 ? 12.370 -10.194 6.694 1.00 95.31 336 PRO A C 1
ATOM 2644 O O . PRO A 1 336 ? 11.759 -10.467 7.727 1.00 95.31 336 PRO A O 1
ATOM 2647 N N . ASP A 1 337 ? 12.418 -8.952 6.204 1.00 95.06 337 ASP A N 1
ATOM 2648 C CA . ASP A 1 337 ? 11.810 -7.771 6.833 1.00 95.06 337 ASP A CA 1
ATOM 2649 C C . ASP A 1 337 ? 10.308 -7.613 6.513 1.00 95.06 337 ASP A C 1
ATOM 2651 O O . ASP A 1 337 ? 9.691 -6.597 6.826 1.00 95.06 337 ASP A O 1
ATOM 2655 N N . ASN A 1 338 ? 9.679 -8.637 5.934 1.00 96.31 338 ASN A N 1
ATOM 2656 C CA . ASN A 1 338 ? 8.286 -8.656 5.483 1.00 96.31 338 ASN A CA 1
ATOM 2657 C C . ASN A 1 338 ? 7.953 -7.616 4.391 1.00 96.31 338 ASN A C 1
ATOM 2659 O O . ASN A 1 338 ? 6.851 -7.053 4.374 1.00 96.31 338 ASN A O 1
ATOM 2663 N N . ILE A 1 339 ? 8.882 -7.371 3.466 1.00 98.00 339 ILE A N 1
ATOM 2664 C CA . ILE A 1 339 ? 8.637 -6.594 2.248 1.00 98.00 339 ILE A CA 1
ATOM 2665 C C . ILE A 1 339 ? 8.757 -7.531 1.051 1.00 98.00 339 ILE A C 1
ATOM 2667 O O . ILE A 1 339 ? 9.799 -8.136 0.811 1.00 98.00 339 ILE A O 1
ATOM 2671 N N . HIS A 1 340 ? 7.677 -7.643 0.285 1.00 98.38 340 HIS A N 1
ATOM 2672 C CA . HIS A 1 340 ? 7.639 -8.510 -0.886 1.00 98.38 340 HIS A CA 1
ATOM 2673 C C . HIS A 1 340 ? 8.216 -7.765 -2.088 1.00 98.38 340 HIS A C 1
ATOM 2675 O O . HIS A 1 340 ? 7.692 -6.719 -2.465 1.00 98.38 340 HIS A O 1
ATOM 2681 N N . VAL A 1 341 ? 9.280 -8.284 -2.699 1.00 98.62 341 VAL A N 1
ATOM 2682 C CA . VAL A 1 341 ? 9.823 -7.721 -3.941 1.00 98.62 341 VAL A CA 1
ATOM 2683 C C . VAL A 1 341 ? 9.668 -8.734 -5.066 1.00 98.62 341 VAL A C 1
ATOM 2685 O O . VAL A 1 341 ? 10.146 -9.862 -4.958 1.00 98.62 341 VAL A O 1
ATOM 2688 N N . ALA A 1 342 ? 9.009 -8.327 -6.148 1.00 98.31 342 ALA A N 1
ATOM 2689 C CA . ALA A 1 342 ? 8.737 -9.183 -7.293 1.00 98.31 342 ALA A CA 1
ATOM 2690 C C . ALA A 1 342 ? 9.183 -8.550 -8.617 1.00 98.31 342 ALA A C 1
ATOM 2692 O O . ALA A 1 342 ? 9.233 -7.328 -8.769 1.00 98.31 342 ALA A O 1
ATOM 2693 N N . HIS A 1 343 ? 9.469 -9.405 -9.590 1.00 97.81 343 HIS A N 1
ATOM 2694 C CA . HIS A 1 343 ? 9.760 -9.055 -10.970 1.00 97.81 343 HIS A CA 1
ATOM 2695 C C . HIS A 1 343 ? 8.735 -9.716 -11.887 1.00 97.81 343 HIS A C 1
ATOM 2697 O O . HIS A 1 343 ? 8.588 -10.939 -11.892 1.00 97.81 343 HIS A O 1
ATOM 2703 N N . VAL A 1 344 ? 8.005 -8.909 -12.650 1.00 95.81 344 VAL A N 1
ATOM 2704 C CA . VAL A 1 344 ? 7.012 -9.394 -13.606 1.00 95.81 344 VAL A CA 1
ATOM 2705 C C . VAL A 1 344 ? 7.560 -9.237 -15.012 1.00 95.81 344 VAL A C 1
ATOM 2707 O O . VAL A 1 344 ? 7.834 -8.127 -15.459 1.00 95.81 344 VAL A O 1
ATOM 2710 N N . ILE A 1 345 ? 7.685 -10.352 -15.723 1.00 91.25 345 ILE A N 1
ATOM 2711 C CA . ILE A 1 345 ? 8.098 -10.392 -17.121 1.00 91.25 345 ILE A CA 1
ATOM 2712 C C . ILE A 1 345 ? 6.845 -10.404 -17.989 1.00 91.25 345 ILE A C 1
ATOM 2714 O O . ILE A 1 345 ? 6.031 -11.327 -17.922 1.00 91.25 345 ILE A O 1
ATOM 2718 N N . LEU A 1 346 ? 6.703 -9.381 -18.830 1.00 86.94 346 LEU A N 1
ATOM 2719 C CA . LEU A 1 346 ? 5.625 -9.304 -19.810 1.00 86.94 346 LEU A CA 1
ATOM 2720 C C . LEU A 1 346 ? 6.115 -9.795 -21.176 1.00 86.94 346 LEU A C 1
ATOM 2722 O O . LEU A 1 346 ? 6.959 -9.165 -21.825 1.00 86.94 346 LEU A O 1
ATOM 2726 N N . GLY A 1 347 ? 5.568 -10.945 -21.580 1.00 73.19 347 GLY A N 1
ATOM 2727 C CA . GLY A 1 347 ? 5.945 -11.739 -22.744 1.00 73.19 347 GLY A CA 1
ATOM 2728 C C . GLY A 1 347 ? 5.761 -11.067 -24.103 1.00 73.19 347 GLY A C 1
ATOM 2729 O O . GLY A 1 347 ? 6.554 -11.311 -25.007 1.00 73.19 347 GLY A O 1
ATOM 2730 N N . ASP A 1 348 ? 4.740 -10.223 -24.268 1.00 61.69 348 ASP A N 1
ATOM 2731 C CA . ASP A 1 348 ? 4.497 -9.534 -25.540 1.00 61.69 348 ASP A CA 1
ATOM 2732 C C . ASP A 1 348 ? 3.853 -8.157 -25.355 1.00 61.69 348 ASP A C 1
ATOM 2734 O O . ASP A 1 348 ? 2.674 -7.917 -25.616 1.00 61.69 348 ASP A O 1
ATOM 2738 N N . PHE A 1 349 ? 4.674 -7.208 -24.924 1.00 49.88 349 PHE A N 1
ATOM 2739 C CA . PHE A 1 349 ? 4.258 -5.815 -24.784 1.00 49.88 349 PHE A CA 1
ATOM 2740 C C . PHE A 1 349 ? 4.097 -5.084 -26.129 1.00 49.88 349 PHE A C 1
ATOM 2742 O O . PHE A 1 349 ? 3.615 -3.953 -26.161 1.00 49.88 349 PHE A O 1
ATOM 2749 N N . SER A 1 350 ? 4.489 -5.699 -27.256 1.00 45.00 350 SER A N 1
ATOM 2750 C CA . SER A 1 350 ? 4.414 -5.053 -28.577 1.00 45.00 350 SER A CA 1
ATOM 2751 C C . SER A 1 350 ? 2.975 -4.855 -29.077 1.00 45.00 350 SER A C 1
ATOM 2753 O O . SER A 1 350 ? 2.739 -4.150 -30.058 1.00 45.00 350 SER A O 1
ATOM 2755 N N . SER A 1 351 ? 2.002 -5.405 -28.348 1.00 42.94 351 SER A N 1
ATOM 2756 C CA . SER A 1 351 ? 0.576 -5.332 -28.654 1.00 42.94 351 SER A CA 1
ATOM 2757 C C . SER A 1 351 ? -0.125 -4.027 -28.235 1.00 42.94 351 SER A C 1
ATOM 2759 O O . SER A 1 351 ? -1.276 -3.841 -28.622 1.00 42.94 351 SER A O 1
ATOM 2761 N N . PHE A 1 352 ? 0.525 -3.106 -27.504 1.00 41.81 352 PHE A N 1
ATOM 2762 C CA . PHE A 1 352 ? -0.137 -1.904 -26.948 1.00 41.81 352 PHE A CA 1
ATOM 2763 C C . PHE A 1 352 ? 0.097 -0.589 -27.723 1.00 41.81 352 PHE A C 1
ATOM 2765 O O . PHE A 1 352 ? -0.393 0.461 -27.311 1.00 41.81 352 PHE A O 1
ATOM 2772 N N . GLY A 1 353 ? 0.819 -0.626 -28.851 1.00 35.22 353 GLY A N 1
ATOM 2773 C CA . GLY A 1 353 ? 0.963 0.513 -29.771 1.00 35.22 353 GLY A CA 1
ATOM 2774 C C . GLY A 1 353 ? -0.012 0.450 -30.962 1.00 35.22 353 GLY A C 1
ATOM 2775 O O . GLY A 1 353 ? -0.487 -0.637 -31.296 1.00 35.22 353 GLY A O 1
ATOM 2776 N N . PRO A 1 354 ? -0.260 1.567 -31.678 1.00 32.91 354 PRO A N 1
ATOM 2777 C CA . PRO A 1 354 ? -1.205 1.658 -32.807 1.00 32.91 354 PRO A CA 1
ATOM 2778 C C . PRO A 1 354 ? -0.783 0.877 -34.074 1.00 32.91 354 PRO A C 1
ATOM 2780 O O . PRO A 1 354 ? -1.222 1.181 -35.175 1.00 32.91 354 PRO A O 1
ATOM 2783 N N . ARG A 1 355 ? 0.095 -0.127 -33.950 1.00 35.78 355 ARG A N 1
ATOM 2784 C CA . ARG A 1 355 ? 0.707 -0.857 -35.072 1.00 35.78 355 ARG A CA 1
ATOM 2785 C C . ARG A 1 355 ? 0.594 -2.381 -35.003 1.00 35.78 355 ARG A C 1
ATOM 2787 O O . ARG A 1 355 ? 1.305 -3.066 -35.731 1.00 35.78 355 ARG A O 1
ATOM 2794 N N . SER A 1 356 ? -0.319 -2.930 -34.198 1.00 41.31 356 SER A N 1
ATOM 2795 C CA . SER A 1 356 ? -0.655 -4.361 -34.271 1.00 41.31 356 SER A CA 1
ATOM 2796 C C . SER A 1 356 ? -2.104 -4.626 -34.695 1.00 41.31 356 SER A C 1
ATOM 2798 O O . SER A 1 356 ? -2.781 -5.485 -34.135 1.00 41.31 356 SER A O 1
ATOM 2800 N N . GLU A 1 357 ? -2.532 -3.998 -35.795 1.00 39.88 357 GLU A N 1
ATOM 2801 C CA . GLU A 1 357 ? -3.532 -4.572 -36.721 1.00 39.88 357 GLU A CA 1
ATOM 2802 C C . GLU A 1 357 ? -2.973 -5.812 -37.458 1.00 39.88 357 GLU A C 1
ATOM 2804 O O . GLU A 1 357 ? -3.294 -6.086 -38.609 1.00 39.88 357 GLU A O 1
ATOM 2809 N N . ARG A 1 358 ? -2.092 -6.592 -36.818 1.00 43.25 358 ARG A N 1
ATOM 2810 C CA . ARG A 1 358 ? -1.903 -7.972 -37.246 1.00 43.25 358 ARG A CA 1
ATOM 2811 C C . ARG A 1 358 ? -3.126 -8.710 -36.741 1.00 43.25 358 ARG A C 1
ATOM 2813 O O . ARG A 1 358 ? -3.261 -8.901 -35.533 1.00 43.25 358 ARG A O 1
ATOM 2820 N N . GLU A 1 359 ? -4.003 -9.042 -37.679 1.00 40.62 359 GLU A N 1
ATOM 2821 C CA . GLU A 1 359 ? -5.050 -10.050 -37.562 1.00 40.62 359 GLU A CA 1
ATOM 2822 C C . GLU A 1 359 ? -4.451 -11.311 -36.927 1.00 40.62 359 GLU A C 1
ATOM 2824 O O . GLU A 1 359 ? -3.853 -12.164 -37.577 1.00 40.62 359 GLU A O 1
ATOM 2829 N N . GLY A 1 360 ? -4.516 -11.377 -35.607 1.00 49.16 360 GLY A N 1
ATOM 2830 C CA . GLY A 1 360 ? -4.103 -12.508 -34.804 1.00 49.16 360 GLY A CA 1
ATOM 2831 C C . GLY A 1 360 ? -5.213 -12.753 -33.803 1.00 49.16 360 GLY A C 1
ATOM 2832 O O . GLY A 1 360 ? -5.754 -11.793 -33.251 1.00 49.16 360 GLY A O 1
ATOM 2833 N N . SER A 1 361 ? -5.577 -14.020 -33.606 1.00 52.69 361 SER A N 1
ATOM 2834 C CA . SER A 1 361 ? -6.583 -14.428 -32.623 1.00 52.69 361 SER A CA 1
ATOM 2835 C C . SER A 1 361 ? -6.306 -13.784 -31.262 1.00 52.69 361 SER A C 1
ATOM 2837 O O . SER A 1 361 ? -5.139 -13.674 -30.878 1.00 52.69 361 SER A O 1
ATOM 2839 N N . GLU A 1 362 ? -7.350 -13.411 -30.513 1.00 56.94 362 GLU A N 1
ATOM 2840 C CA . GLU A 1 362 ? -7.223 -12.849 -29.153 1.00 56.94 362 GLU A CA 1
ATOM 2841 C C . GLU A 1 362 ? -6.279 -13.676 -28.258 1.00 56.94 362 GLU A C 1
ATOM 2843 O O . GLU A 1 362 ? -5.521 -13.113 -27.471 1.00 56.94 362 GLU A O 1
ATOM 2848 N N . ASP A 1 363 ? -6.214 -14.993 -28.478 1.00 57.72 363 ASP A N 1
ATOM 2849 C CA . ASP A 1 363 ? -5.331 -15.932 -27.776 1.00 57.72 363 ASP A CA 1
ATOM 2850 C C . ASP A 1 363 ? -3.816 -15.669 -27.930 1.00 57.72 363 ASP A C 1
ATOM 2852 O O . ASP A 1 363 ? -3.003 -16.265 -27.214 1.00 57.72 363 ASP A O 1
ATOM 2856 N N . LEU A 1 364 ? -3.410 -14.810 -28.872 1.00 57.03 364 LEU A N 1
ATOM 2857 C CA . LEU A 1 364 ? -2.013 -14.441 -29.116 1.00 57.03 364 LEU A CA 1
ATOM 2858 C C . LEU A 1 364 ? -1.568 -13.205 -28.328 1.00 57.03 364 LEU A C 1
ATOM 2860 O O . LEU A 1 364 ? -0.374 -12.913 -28.322 1.00 57.03 364 LEU A O 1
ATOM 2864 N N . LYS A 1 365 ? -2.483 -12.483 -27.663 1.00 65.12 365 LYS A N 1
ATOM 2865 C CA . LYS A 1 365 ? -2.184 -11.212 -26.986 1.00 65.12 365 LYS A CA 1
ATOM 2866 C C . LYS A 1 365 ? -2.455 -11.288 -25.486 1.00 65.12 365 LYS A C 1
ATOM 2868 O O . LYS A 1 365 ? -3.400 -11.922 -25.028 1.00 65.12 365 LYS A O 1
ATOM 2873 N N . GLN A 1 366 ? -1.622 -10.610 -24.697 1.00 72.62 366 GLN A N 1
ATOM 2874 C CA . GLN A 1 366 ? -1.906 -10.416 -23.275 1.00 72.62 366 GLN A CA 1
ATOM 2875 C C . GLN A 1 366 ? -2.923 -9.294 -23.138 1.00 72.62 366 GLN A C 1
ATOM 2877 O O . GLN A 1 366 ? -2.687 -8.184 -23.613 1.00 72.62 366 GLN A O 1
ATOM 2882 N N . THR A 1 367 ? -4.040 -9.553 -22.466 1.00 82.44 367 THR A N 1
ATOM 2883 C CA . THR A 1 367 ? -4.982 -8.480 -22.150 1.00 82.44 367 THR A CA 1
ATOM 2884 C C . THR A 1 367 ? -4.499 -7.712 -20.924 1.00 82.44 367 THR A C 1
ATOM 2886 O O . THR A 1 367 ? -4.013 -8.304 -19.956 1.00 82.44 367 THR A O 1
ATOM 2889 N N . ALA A 1 368 ? -4.656 -6.387 -20.943 1.00 84.50 368 ALA A N 1
ATOM 2890 C CA . ALA A 1 368 ? -4.278 -5.526 -19.823 1.00 84.50 368 ALA A CA 1
ATOM 2891 C C . ALA A 1 368 ? -5.008 -5.931 -18.521 1.00 84.50 368 ALA A C 1
ATOM 2893 O O . ALA A 1 368 ? -4.414 -5.930 -17.447 1.00 84.50 368 ALA A O 1
ATOM 2894 N N . GLU A 1 369 ? -6.255 -6.400 -18.634 1.00 85.88 369 GLU A N 1
ATOM 2895 C CA . GLU A 1 369 ? -7.051 -6.956 -17.529 1.00 85.88 369 GLU A CA 1
ATOM 2896 C C . GLU A 1 369 ? -6.410 -8.211 -16.905 1.00 85.88 369 GLU A C 1
ATOM 2898 O O . GLU A 1 369 ? -6.371 -8.355 -15.682 1.00 85.88 369 GLU A O 1
ATOM 2903 N N . SER A 1 370 ? -5.890 -9.133 -17.724 1.00 88.88 370 SER A N 1
ATOM 2904 C CA . SER A 1 370 ? -5.231 -10.347 -17.214 1.00 88.88 370 SER A CA 1
ATOM 2905 C C . SER A 1 370 ? -3.924 -10.009 -16.504 1.00 88.88 370 SER A C 1
ATOM 2907 O O . SER A 1 370 ? -3.646 -10.560 -15.442 1.00 88.88 370 SER A O 1
ATOM 2909 N N . ILE A 1 371 ? -3.165 -9.051 -17.046 1.00 90.69 371 ILE A N 1
ATOM 2910 C CA . ILE A 1 371 ? -1.963 -8.518 -16.398 1.00 90.69 371 ILE A CA 1
ATOM 2911 C C . ILE A 1 371 ? -2.340 -7.903 -15.044 1.00 90.69 371 ILE A C 1
ATOM 2913 O O . ILE A 1 371 ? -1.782 -8.283 -14.018 1.00 90.69 371 ILE A O 1
ATOM 2917 N N . ALA A 1 372 ? -3.344 -7.026 -15.006 1.00 93.75 372 ALA A N 1
ATOM 2918 C CA . ALA A 1 372 ? -3.788 -6.372 -13.779 1.00 93.75 372 ALA A CA 1
ATOM 2919 C C . ALA A 1 372 ? -4.216 -7.367 -12.685 1.00 93.75 372 ALA A C 1
ATOM 2921 O O . ALA A 1 372 ? -3.855 -7.201 -11.516 1.00 93.75 372 ALA A O 1
ATOM 2922 N N . LYS A 1 373 ? -4.919 -8.446 -13.059 1.00 95.06 373 LYS A N 1
ATOM 2923 C CA . LYS A 1 373 ? -5.269 -9.550 -12.147 1.00 95.06 373 LYS A CA 1
ATOM 2924 C C . LYS A 1 373 ? -4.034 -10.218 -11.546 1.00 95.06 373 LYS A C 1
ATOM 2926 O O . LYS A 1 373 ? -4.016 -10.473 -10.343 1.00 95.06 373 LYS A O 1
ATOM 2931 N N . SER A 1 374 ? -3.006 -10.482 -12.349 1.00 96.50 374 SER A N 1
ATOM 2932 C CA . SER A 1 374 ? -1.756 -11.080 -11.872 1.00 96.50 374 SER A CA 1
ATOM 2933 C C . SER A 1 374 ? -1.007 -10.174 -10.891 1.00 96.50 374 SER A C 1
ATOM 2935 O O . SER A 1 374 ? -0.504 -10.663 -9.882 1.00 96.50 374 SER A O 1
ATOM 2937 N N . TYR A 1 375 ? -0.979 -8.858 -11.128 1.00 97.44 375 TYR A N 1
ATOM 2938 C CA . TYR A 1 375 ? -0.354 -7.901 -10.203 1.00 97.44 375 TYR A CA 1
ATOM 2939 C C . TYR A 1 375 ? -1.091 -7.859 -8.866 1.00 97.44 375 TYR A C 1
ATOM 2941 O O . TYR A 1 375 ? -0.461 -7.928 -7.810 1.00 97.44 375 TYR A O 1
ATOM 2949 N N . LEU A 1 376 ? -2.426 -7.808 -8.899 1.00 96.62 376 LEU A N 1
ATOM 2950 C CA . LEU A 1 376 ? -3.229 -7.862 -7.681 1.00 96.62 376 LEU A CA 1
ATOM 2951 C C . LEU A 1 376 ? -3.019 -9.183 -6.928 1.00 96.62 376 LEU A C 1
ATOM 2953 O O . LEU A 1 376 ? -2.888 -9.173 -5.706 1.00 96.62 376 LEU A O 1
ATOM 2957 N N . HIS A 1 377 ? -2.931 -10.309 -7.643 1.00 96.44 377 HIS A N 1
ATOM 2958 C CA . HIS A 1 377 ? -2.631 -11.603 -7.034 1.00 96.44 377 HIS A CA 1
ATOM 2959 C C . HIS A 1 377 ? -1.284 -11.588 -6.299 1.00 96.44 377 HIS A C 1
ATOM 2961 O O . HIS A 1 377 ? -1.243 -11.989 -5.139 1.00 96.44 377 HIS A O 1
ATOM 2967 N N . LEU A 1 378 ? -0.212 -11.076 -6.920 1.00 96.25 378 LEU A N 1
ATOM 2968 C CA . LEU A 1 378 ? 1.105 -10.942 -6.279 1.00 96.25 378 LEU A CA 1
ATOM 2969 C C . LEU A 1 378 ? 1.039 -10.091 -5.005 1.00 96.25 378 LEU A C 1
ATOM 2971 O O . LEU A 1 378 ? 1.549 -10.489 -3.956 1.00 96.25 378 LEU A O 1
ATOM 2975 N N . VAL A 1 379 ? 0.355 -8.944 -5.056 1.00 96.62 379 VAL A N 1
ATOM 2976 C CA . VAL A 1 379 ? 0.158 -8.102 -3.867 1.00 96.62 379 VAL A CA 1
ATOM 2977 C C . VAL A 1 379 ? -0.670 -8.823 -2.796 1.00 96.62 379 VAL A C 1
ATOM 2979 O O . VAL A 1 379 ? -0.402 -8.646 -1.613 1.00 96.62 379 VAL A O 1
ATOM 2982 N N . GLY A 1 380 ? -1.600 -9.698 -3.166 1.00 94.00 380 GLY A N 1
ATOM 2983 C CA . GLY A 1 380 ? -2.410 -10.473 -2.223 1.00 94.00 380 GLY A CA 1
ATOM 2984 C C . GLY A 1 380 ? -1.720 -11.682 -1.576 1.00 94.00 380 GLY A C 1
ATOM 2985 O O . GLY A 1 380 ? -2.283 -12.245 -0.640 1.00 94.00 380 GLY A O 1
ATOM 2986 N N . GLN A 1 381 ? -0.536 -12.106 -2.037 1.00 94.88 381 GLN A N 1
ATOM 2987 C CA . GLN A 1 381 ? 0.118 -13.319 -1.522 1.00 94.88 381 GLN A CA 1
ATOM 2988 C C . GLN A 1 381 ? 0.485 -13.213 -0.032 1.00 94.88 381 GLN A C 1
ATOM 2990 O O . GLN A 1 381 ? 1.104 -12.234 0.403 1.00 94.88 381 GLN A O 1
ATOM 2995 N N . ASP A 1 382 ? 0.161 -14.265 0.730 1.00 91.44 382 ASP A N 1
ATOM 2996 C CA . ASP A 1 382 ? 0.655 -14.456 2.097 1.00 91.44 382 ASP A CA 1
ATOM 2997 C C . ASP A 1 382 ? 2.169 -14.705 2.090 1.00 91.44 382 ASP A C 1
ATOM 2999 O O . ASP A 1 382 ? 2.714 -15.370 1.204 1.00 91.44 382 ASP A O 1
ATOM 3003 N N . ARG A 1 383 ? 2.846 -14.187 3.116 1.00 90.00 383 ARG A N 1
ATOM 3004 C CA . ARG A 1 383 ? 4.305 -14.270 3.271 1.00 90.00 383 ARG A CA 1
ATOM 3005 C C . ARG A 1 383 ? 4.903 -15.674 3.274 1.00 90.00 383 ARG A C 1
ATOM 3007 O O . ARG A 1 383 ? 6.107 -15.810 3.087 1.00 90.00 383 ARG A O 1
ATOM 3014 N N . SER A 1 384 ? 4.102 -16.712 3.500 1.00 90.56 384 SER A N 1
ATOM 3015 C CA . SER A 1 384 ? 4.562 -18.103 3.436 1.00 90.56 384 SER A CA 1
ATOM 3016 C C . SER A 1 384 ? 4.869 -18.592 2.016 1.00 90.56 384 SER A C 1
ATOM 3018 O O . SER A 1 384 ? 5.569 -19.593 1.877 1.00 90.56 384 SER A O 1
ATOM 3020 N N . ALA A 1 385 ? 4.383 -17.910 0.972 1.00 93.12 385 ALA A N 1
ATOM 3021 C CA . ALA A 1 385 ? 4.508 -18.363 -0.415 1.00 93.12 385 ALA A CA 1
ATOM 3022 C C . ALA A 1 385 ? 4.667 -17.198 -1.412 1.00 93.12 385 ALA A C 1
ATOM 3024 O O . ALA A 1 385 ? 3.922 -17.092 -2.387 1.00 93.12 385 ALA A O 1
ATOM 3025 N N . TRP A 1 386 ? 5.640 -16.311 -1.182 1.00 96.12 386 TRP A N 1
ATOM 3026 C CA . TRP A 1 386 ? 5.913 -15.206 -2.105 1.00 96.12 386 TRP A CA 1
ATOM 3027 C C . TRP A 1 386 ? 6.594 -15.641 -3.397 1.00 96.12 386 TRP A C 1
ATOM 3029 O O . TRP A 1 386 ? 7.641 -16.287 -3.406 1.00 96.12 386 TRP A O 1
ATOM 3039 N N . THR A 1 387 ? 6.019 -15.194 -4.508 1.00 97.88 387 THR A N 1
ATOM 3040 C CA . THR A 1 387 ? 6.626 -15.266 -5.833 1.00 97.88 387 THR A CA 1
ATOM 3041 C C . THR A 1 387 ? 7.631 -14.133 -6.001 1.00 97.88 387 THR A C 1
ATOM 3043 O O . THR A 1 387 ? 7.264 -12.964 -5.916 1.00 97.88 387 THR A O 1
ATOM 3046 N N . TRP A 1 388 ? 8.890 -14.466 -6.283 1.00 97.50 388 TRP A N 1
ATOM 3047 C CA . TRP A 1 388 ? 9.888 -13.466 -6.673 1.00 97.50 388 TRP A CA 1
ATOM 3048 C C . TRP A 1 388 ? 9.793 -13.098 -8.161 1.00 97.50 388 TRP A C 1
ATOM 3050 O O . TRP A 1 388 ? 9.882 -11.926 -8.500 1.00 97.50 388 TRP A O 1
ATOM 3060 N N . GLU A 1 389 ? 9.593 -14.063 -9.060 1.00 97.50 389 GLU A N 1
ATOM 3061 C CA . GLU A 1 389 ? 9.530 -13.811 -10.505 1.00 97.50 389 GLU A CA 1
ATOM 3062 C C . GLU A 1 389 ? 8.277 -14.444 -11.110 1.00 97.50 389 GLU A C 1
ATOM 3064 O O . GLU A 1 389 ? 7.985 -15.615 -10.864 1.00 97.50 389 GLU A O 1
ATOM 3069 N N . LEU A 1 390 ? 7.533 -13.655 -11.888 1.00 95.56 390 LEU A N 1
ATOM 3070 C CA . LEU A 1 390 ? 6.327 -14.082 -12.589 1.00 95.56 390 LEU A CA 1
ATOM 3071 C C . LEU A 1 390 ? 6.466 -13.782 -14.081 1.00 95.56 390 LEU A C 1
ATOM 3073 O O . LEU A 1 390 ? 6.531 -12.624 -14.485 1.00 95.56 390 LEU A O 1
ATOM 3077 N N . ASP A 1 391 ? 6.474 -14.828 -14.898 1.00 92.19 391 ASP A N 1
ATOM 3078 C CA . ASP A 1 391 ? 6.577 -14.733 -16.353 1.00 92.19 391 ASP A CA 1
ATOM 3079 C C . ASP A 1 391 ? 5.203 -14.946 -16.993 1.00 92.19 391 ASP A C 1
ATOM 3081 O O . ASP A 1 391 ? 4.645 -16.045 -16.965 1.00 92.19 391 ASP A O 1
ATOM 3085 N N . LEU A 1 392 ? 4.630 -13.867 -17.527 1.00 89.12 392 LEU A N 1
ATOM 3086 C CA . LEU A 1 392 ? 3.305 -13.876 -18.131 1.00 89.12 392 LEU A CA 1
ATOM 3087 C C . LEU A 1 392 ? 3.433 -13.962 -19.652 1.00 89.12 392 LEU A C 1
ATOM 3089 O O . LEU A 1 392 ? 4.007 -13.074 -20.287 1.00 89.12 392 LEU A O 1
ATOM 3093 N N . ARG A 1 393 ? 2.800 -14.979 -20.249 1.00 83.31 393 ARG A N 1
ATOM 3094 C CA . ARG A 1 393 ? 2.681 -15.148 -21.705 1.00 83.31 393 ARG A CA 1
ATOM 3095 C C . ARG A 1 393 ? 1.261 -15.563 -22.112 1.00 83.31 393 ARG A C 1
ATOM 3097 O O . ARG A 1 393 ? 0.610 -16.280 -21.354 1.00 83.31 393 ARG A O 1
ATOM 3104 N N . PRO A 1 394 ? 0.782 -15.167 -23.304 1.00 80.06 394 PRO A N 1
ATOM 3105 C CA . PRO A 1 394 ? -0.407 -15.765 -23.909 1.00 80.06 394 PRO A CA 1
ATOM 3106 C C . PRO A 1 394 ? -0.195 -17.263 -24.150 1.00 80.06 394 PRO A C 1
ATOM 3108 O O . PRO A 1 394 ? 0.908 -17.676 -24.520 1.00 80.06 394 PRO A O 1
ATOM 3111 N N . ALA A 1 395 ? -1.245 -18.071 -23.998 1.00 75.81 395 ALA A N 1
ATOM 3112 C CA . ALA A 1 395 ? -1.160 -19.528 -24.146 1.00 75.81 395 ALA A CA 1
ATOM 3113 C C . ALA A 1 395 ? -0.678 -19.963 -25.543 1.00 75.81 395 ALA A C 1
ATOM 3115 O O . ALA A 1 395 ? 0.019 -20.964 -25.676 1.00 75.81 395 ALA A O 1
ATOM 3116 N N . GLN A 1 396 ? -1.006 -19.191 -26.583 1.00 70.56 396 GLN A N 1
ATOM 3117 C CA . GLN A 1 396 ? -0.602 -19.473 -27.964 1.00 70.56 396 GLN A CA 1
ATOM 3118 C C . GLN A 1 396 ? 0.672 -18.726 -28.385 1.00 70.56 396 GLN A C 1
ATOM 3120 O O . GLN A 1 396 ? 1.024 -18.722 -29.564 1.00 70.56 396 GLN A O 1
ATOM 3125 N N . SER A 1 397 ? 1.388 -18.101 -27.443 1.00 64.19 397 SER A N 1
ATOM 3126 C CA . SER A 1 397 ? 2.610 -17.359 -27.755 1.00 64.19 397 SER A CA 1
ATOM 3127 C C . SER A 1 397 ? 3.628 -18.267 -28.457 1.00 64.19 397 SER A C 1
ATOM 3129 O O . SER A 1 397 ? 3.974 -19.311 -27.899 1.00 64.19 397 SER A O 1
ATOM 3131 N N . PRO A 1 398 ? 4.175 -17.895 -29.629 1.00 60.00 398 PRO A N 1
ATOM 3132 C CA . PRO A 1 398 ? 5.198 -18.698 -30.303 1.00 60.00 398 PRO A CA 1
ATOM 3133 C C . PRO A 1 398 ? 6.445 -18.905 -29.427 1.00 60.00 398 PRO A C 1
ATOM 3135 O O . PRO A 1 398 ? 7.094 -19.941 -29.533 1.00 60.00 398 PRO A O 1
ATOM 3138 N N . TYR A 1 399 ? 6.709 -17.992 -28.484 1.00 55.66 399 TYR A N 1
ATOM 3139 C CA . TYR A 1 399 ? 7.777 -18.107 -27.485 1.00 55.66 399 TYR A CA 1
ATOM 3140 C C . TYR A 1 399 ? 7.578 -19.250 -26.480 1.00 55.66 399 TYR A C 1
ATOM 3142 O O . TYR A 1 399 ? 8.555 -19.781 -25.960 1.00 55.66 399 TYR A O 1
ATOM 3150 N N . SER A 1 400 ? 6.335 -19.674 -26.222 1.00 50.22 400 SER A N 1
ATOM 3151 C CA . S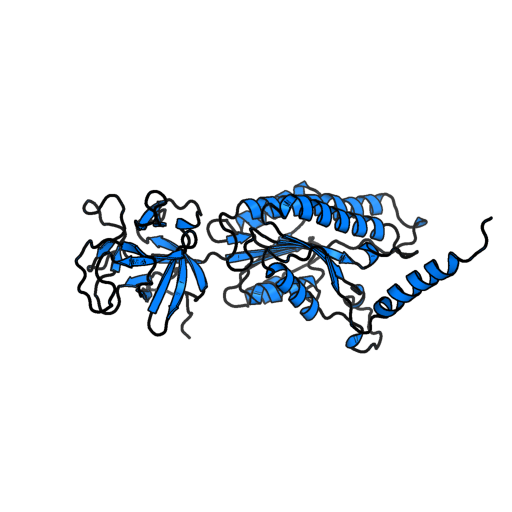ER A 1 400 ? 6.064 -20.849 -25.378 1.00 50.22 400 SER A CA 1
ATOM 3152 C C . SER A 1 400 ? 6.546 -22.157 -26.020 1.00 50.22 400 SER A C 1
ATOM 3154 O O . SER A 1 400 ? 6.813 -23.126 -25.314 1.00 50.22 400 SER A O 1
ATOM 3156 N N . ARG A 1 401 ? 6.706 -22.183 -27.352 1.00 49.03 401 ARG A N 1
ATOM 3157 C CA . ARG A 1 401 ? 7.124 -23.373 -28.109 1.00 49.03 401 ARG A CA 1
ATOM 3158 C C . ARG A 1 401 ? 8.646 -23.495 -28.245 1.00 49.03 401 ARG A C 1
ATOM 3160 O O . ARG A 1 401 ? 9.145 -24.601 -28.426 1.00 49.03 401 ARG A O 1
ATOM 3167 N N . THR A 1 402 ? 9.394 -22.395 -28.146 1.00 47.69 402 THR A N 1
ATOM 3168 C CA . THR A 1 402 ? 10.842 -22.361 -28.429 1.00 47.69 402 THR A CA 1
ATOM 3169 C C . THR A 1 402 ? 11.737 -22.664 -27.228 1.00 47.69 402 THR A C 1
ATOM 3171 O O . THR A 1 402 ? 12.829 -23.191 -27.430 1.00 47.69 402 THR A O 1
ATOM 3174 N N . LEU A 1 403 ? 11.287 -22.424 -25.988 1.00 47.34 403 LEU A N 1
ATOM 3175 C CA . LEU A 1 403 ? 12.122 -22.645 -24.793 1.00 47.34 403 LEU A CA 1
ATOM 3176 C C . LEU A 1 403 ? 12.527 -24.123 -24.613 1.00 47.34 403 LEU A C 1
ATOM 3178 O O . LEU A 1 403 ? 13.626 -24.416 -24.152 1.00 47.34 403 LEU A O 1
ATOM 3182 N N . GLY A 1 404 ? 11.671 -25.059 -25.041 1.00 43.31 404 GLY A N 1
ATOM 3183 C CA . GLY A 1 404 ? 12.008 -26.486 -25.084 1.00 43.31 404 GLY A CA 1
ATOM 3184 C C . GLY A 1 404 ? 12.920 -26.866 -26.257 1.00 43.31 404 GLY A C 1
ATOM 3185 O O . GLY A 1 404 ? 13.793 -27.716 -26.110 1.00 43.31 404 GLY A O 1
ATOM 3186 N N . ALA A 1 405 ? 12.762 -26.221 -27.416 1.00 42.84 405 ALA A N 1
ATOM 3187 C CA . ALA A 1 405 ? 13.488 -26.580 -28.634 1.00 42.84 405 ALA A CA 1
ATOM 3188 C C . ALA A 1 405 ? 14.967 -26.150 -28.604 1.00 42.84 405 ALA A C 1
ATOM 3190 O O . ALA A 1 405 ? 15.825 -26.893 -29.080 1.00 42.84 405 ALA A O 1
ATOM 3191 N N . GLU A 1 406 ? 15.290 -24.995 -28.013 1.00 45.22 406 GLU A N 1
ATOM 3192 C CA . GLU A 1 406 ? 16.682 -24.526 -27.915 1.00 45.22 406 GLU A CA 1
ATOM 3193 C C . GLU A 1 406 ? 17.498 -25.318 -26.883 1.00 45.22 406 GLU A C 1
ATOM 3195 O O . GLU A 1 406 ? 18.649 -25.649 -27.158 1.00 45.22 406 GLU A O 1
ATOM 3200 N N . ILE A 1 407 ? 16.902 -25.717 -25.750 1.00 45.84 407 ILE A N 1
ATOM 3201 C CA . ILE A 1 407 ? 17.567 -26.585 -24.758 1.00 45.84 407 ILE A CA 1
ATOM 3202 C C . ILE A 1 407 ? 17.829 -27.979 -25.349 1.00 45.84 407 ILE A C 1
ATOM 3204 O O . ILE A 1 407 ? 18.925 -28.514 -25.191 1.00 45.84 407 ILE A O 1
ATOM 3208 N N . ILE A 1 408 ? 16.873 -28.543 -26.098 1.00 45.19 408 ILE A N 1
ATOM 3209 C CA . ILE A 1 408 ? 17.058 -29.829 -26.793 1.00 45.19 408 ILE A CA 1
ATOM 3210 C C . ILE A 1 408 ? 18.123 -29.711 -27.895 1.00 45.19 408 ILE A C 1
ATOM 3212 O O . ILE A 1 408 ? 18.970 -30.592 -28.023 1.00 45.19 408 ILE A O 1
ATOM 3216 N N . SER A 1 409 ? 18.150 -28.608 -28.652 1.00 43.31 409 SER A N 1
ATOM 3217 C CA . SER A 1 409 ? 19.179 -28.378 -29.675 1.00 43.31 409 SER A CA 1
ATOM 3218 C C . SER A 1 409 ? 20.576 -28.142 -29.091 1.00 43.31 409 SER A C 1
ATOM 3220 O O . SER A 1 409 ? 21.556 -28.449 -29.772 1.00 43.31 409 SER A O 1
ATOM 3222 N N . LEU A 1 410 ? 20.693 -27.577 -27.884 1.00 43.19 410 LEU A N 1
ATOM 3223 C CA . LEU A 1 410 ? 21.981 -27.402 -27.208 1.00 43.19 410 LEU A CA 1
ATOM 3224 C C . LEU A 1 410 ? 22.495 -28.727 -26.638 1.00 43.19 410 LEU A C 1
ATOM 3226 O O . LEU A 1 410 ? 23.676 -29.023 -26.789 1.00 43.19 410 LEU A O 1
ATOM 3230 N N . LEU A 1 411 ? 21.614 -29.545 -26.053 1.00 45.81 411 LEU A N 1
ATOM 3231 C CA . LEU A 1 411 ? 21.970 -30.874 -25.544 1.00 45.81 411 LEU A CA 1
ATOM 3232 C C . LEU A 1 411 ? 22.352 -31.839 -26.677 1.00 45.81 411 LEU A C 1
ATOM 3234 O O . LEU A 1 411 ? 23.318 -32.580 -26.539 1.00 45.81 411 LEU A O 1
ATOM 3238 N N . ALA A 1 412 ? 21.694 -31.756 -27.837 1.00 47.62 412 ALA A N 1
ATOM 3239 C CA . ALA A 1 412 ? 22.029 -32.569 -29.011 1.00 47.62 412 ALA A CA 1
ATOM 3240 C C . ALA A 1 412 ? 23.384 -32.215 -29.667 1.00 47.62 412 ALA A C 1
ATOM 3242 O O . ALA A 1 412 ? 23.871 -32.969 -30.506 1.00 47.62 412 ALA A O 1
ATOM 3243 N N . ARG A 1 413 ? 24.008 -31.079 -29.316 1.00 47.69 413 ARG A N 1
ATOM 3244 C CA . ARG A 1 413 ? 25.346 -30.689 -29.809 1.00 47.69 413 ARG A CA 1
ATOM 3245 C C . ARG A 1 413 ? 26.498 -31.159 -28.916 1.00 47.69 413 ARG A C 1
ATOM 3247 O O . ARG A 1 413 ? 27.648 -30.961 -29.296 1.00 47.69 413 ARG A O 1
ATOM 3254 N N . VAL A 1 414 ? 26.215 -31.765 -27.761 1.00 49.53 414 VAL A N 1
ATOM 3255 C CA . VAL A 1 414 ? 27.245 -32.253 -26.824 1.00 49.53 414 VAL A CA 1
ATOM 3256 C C . VAL A 1 414 ? 27.753 -33.660 -27.192 1.00 49.53 414 VAL A C 1
ATOM 3258 O O . VAL A 1 414 ? 28.819 -34.051 -26.735 1.00 49.53 414 VAL A O 1
ATOM 3261 N N . ASP A 1 415 ? 27.092 -34.373 -28.112 1.00 46.94 415 ASP A N 1
ATOM 3262 C CA . ASP A 1 415 ? 27.498 -35.715 -28.580 1.00 46.94 415 ASP A CA 1
ATOM 3263 C C . ASP A 1 415 ? 28.464 -35.704 -29.794 1.00 46.94 415 ASP A C 1
ATOM 3265 O O . ASP A 1 415 ? 28.497 -36.635 -30.600 1.00 46.94 415 ASP A O 1
ATOM 3269 N N . GLY A 1 416 ? 29.264 -34.645 -29.959 1.00 56.38 416 GLY A N 1
ATOM 3270 C CA . GLY A 1 416 ? 30.377 -34.621 -30.920 1.00 56.38 416 GLY A CA 1
ATOM 3271 C C . GLY A 1 416 ? 31.672 -35.151 -30.286 1.00 56.38 416 GLY A C 1
ATOM 3272 O O . GLY A 1 416 ? 31.909 -34.870 -29.110 1.00 56.38 416 GLY A O 1
ATOM 3273 N N . PRO A 1 417 ? 32.532 -35.902 -31.009 1.00 42.84 417 PRO A N 1
ATOM 3274 C CA . PRO A 1 417 ? 33.771 -36.417 -30.428 1.00 42.84 417 PRO A CA 1
ATOM 3275 C C . PRO A 1 417 ? 34.686 -35.256 -29.992 1.00 42.84 417 PRO A C 1
ATOM 3277 O O . PRO A 1 417 ? 34.711 -34.223 -30.667 1.00 42.84 417 PRO A O 1
ATOM 3280 N N . PRO A 1 418 ? 35.425 -35.405 -28.876 1.00 46.47 418 PRO A N 1
ATOM 3281 C CA . PRO A 1 418 ? 36.281 -34.346 -28.353 1.00 46.47 418 PRO A CA 1
ATOM 3282 C C . PRO A 1 418 ? 37.369 -33.982 -29.371 1.00 46.47 418 PRO A C 1
ATOM 3284 O O . PRO A 1 418 ? 37.994 -34.873 -29.950 1.00 46.47 418 PRO A O 1
ATOM 3287 N N . VAL A 1 419 ? 37.556 -32.675 -29.585 1.00 49.78 419 VAL A N 1
ATOM 3288 C CA . VAL A 1 419 ? 38.634 -32.087 -30.402 1.00 49.78 419 VAL A CA 1
ATOM 3289 C C . VAL A 1 419 ? 39.928 -32.040 -29.606 1.00 49.78 419 VAL A C 1
ATOM 3291 O O . VAL A 1 419 ? 39.858 -31.634 -28.422 1.00 49.78 419 VAL A O 1
#

Radius of gyration: 26.52 Å; chains: 1; bounding box: 70×58×74 Å